Protein AF-U6GCB9-F1 (afdb_monomer_lite)

Sequence (608 aa):
MTKTSQLLRPSGSLRETAVGKNRFQTKSERQAQIPAAAAAGDAAAAVDGVAAAASGAATAASRSAAAASRVAAAGGAAAAVAGGAAAAASGSVAAAGGAAAAAGGASADASGAAVPASGAVAAASGASAAGGGAAAAASGAAAAAGGAAAAASGALAAASGAAAAASGAAAAAGGAAAAASGASADASGAAVPASGAAAAASGASAAGGGAAAAASGAAAAASGAVAAGGGAAAAASGAAAAAGGAAAARGGASAAASGAAAAGGGAAAAAGGGDSAAASGASAAASGAAAAGGGAAAAVGGAALAGGAAAAAAGEASAAAYGSAAVMLQLLVVMLQLLVVMLQLLVVLLQLGVVLLQLLVVLLQLGVVLLQLLVELLQLLVVLLQMLVVLPCLLVVLLPLRVVLLQLVVVLLQLLGALRQLGVVLLQLGVVLLQLLVVLLQLLVELLQLGVVLLQLGVVLLQLGVVLLQMLVVLLQLVVVLLQLGVVLLQLLVVLLQPLMELLQLLVVILQMLVVLLQLLVVTVQMLVVLLQLGVVLLQLGVVLLQLGVVLLQLGVVLLQLGGEMLPLRVLLLPLRVLLLPLRVVLLPLWVALLPLRVVLLLGLLLL

Foldseek 3Di:
DDDDDDDDDDDDDDDDDDDDDDDDDDDDDDDDDDDDPVVVVVVVVVVVVVVVVLVVQQVVLVVVQVVQVVVCVVDQDQEGEGEGQAHEFEHQHTEFEHQHTEFEHCETETEHAHWEFEHQHTEFEHQDTEFEHQATYFEHQATEFEHQHTYFYHQHTEFEHQATEFEHQDTEFEHQHTEFYHQETEFEHAHWEFEHQETEFEHQATEFEHQATYFEHQHTAFEHCHTEFYHQATEFEEAETEFEHQHTEYEHAAYEYAHQHEYYEHCHYEFEPHQETEYEHADTEFYHVHTYYHHPHYDYDDDDDDDDDDDDDYDYDDDYDDDDDDVVVVVVVVVVVVVVVVVVVVVVVVVVVVVVVVVVVVVVVVVVVVVVVVVVVVVVVVVVVVVVVVVVVVVVVVVVVVVVVVVVVVVVVVVVVVVVVVVVVVVVVVVVVVVVVVVVVVVVVVVVVVVVVVVVVVVVVVVVVVVVVVVVVVVVVVVVVVVVVVVVVVVVVVVVVVVVVVVVVVVVVVVVVVVVVVVVVVVVVVVVVVVVVVVVVVVVVVVVVVVVVVVVVVVVVVVVVVVVVVPVVVVVVPVVVVVCVVVVVVPPCPVVVVVCPVVCVVPVVVDD

pLDDT: mean 74.03, std 21.42, range [26.39, 97.25]

Structure (mmCIF, N/CA/C/O backbone):
data_AF-U6GCB9-F1
#
_entry.id   AF-U6GCB9-F1
#
loop_
_atom_site.group_PDB
_atom_site.id
_atom_site.type_symbol
_atom_site.label_atom_id
_atom_site.label_alt_id
_atom_site.label_comp_id
_atom_site.label_asym_id
_atom_site.label_entity_id
_atom_site.label_seq_id
_atom_site.pdbx_PDB_ins_code
_atom_site.Cartn_x
_atom_site.Cartn_y
_atom_site.Cartn_z
_atom_site.occupancy
_atom_site.B_iso_or_equiv
_atom_site.auth_seq_id
_atom_site.auth_comp_id
_atom_site.auth_asym_id
_atom_site.auth_atom_id
_atom_site.pdbx_PDB_model_num
ATOM 1 N N . MET A 1 1 ? -7.069 50.710 23.924 1.00 32.53 1 MET A N 1
ATOM 2 C CA . MET A 1 1 ? -6.980 52.049 23.284 1.00 32.53 1 MET A CA 1
ATOM 3 C C . MET A 1 1 ? -5.908 51.985 22.197 1.00 32.53 1 MET A C 1
ATOM 5 O O . MET A 1 1 ? -5.040 51.142 22.359 1.00 32.53 1 MET A O 1
ATOM 9 N N . THR A 1 2 ? -5.984 52.823 21.142 1.00 33.38 2 THR A N 1
ATOM 10 C CA . THR A 1 2 ? -5.037 52.931 19.982 1.00 33.38 2 THR A CA 1
ATOM 11 C C . THR A 1 2 ? -4.782 51.624 19.188 1.00 33.38 2 THR A C 1
ATOM 13 O O . THR A 1 2 ? -4.372 50.624 19.753 1.00 33.38 2 THR A O 1
ATOM 16 N N . LYS A 1 3 ? -5.170 51.493 17.903 1.00 37.25 3 LYS A N 1
ATOM 17 C CA . LYS A 1 3 ? -4.574 52.086 16.668 1.00 37.25 3 LYS A CA 1
ATOM 18 C C . LYS A 1 3 ? -3.087 51.701 16.501 1.00 37.25 3 LYS A C 1
ATOM 20 O O . LYS A 1 3 ? -2.331 51.956 17.425 1.00 37.25 3 LYS A O 1
ATOM 25 N N . THR A 1 4 ? -2.590 51.141 15.385 1.00 37.56 4 THR A N 1
ATOM 26 C CA . THR A 1 4 ? -3.140 50.860 14.017 1.00 37.56 4 THR A CA 1
ATOM 27 C C . THR A 1 4 ? -2.307 49.697 13.369 1.00 37.56 4 THR A C 1
ATOM 29 O O . THR A 1 4 ? -1.479 49.148 14.082 1.00 37.56 4 THR A O 1
ATOM 32 N N . SER A 1 5 ? -2.412 49.207 12.112 1.00 35.38 5 SER A N 1
ATOM 33 C CA . SER A 1 5 ? -2.959 49.742 10.844 1.00 35.38 5 SER A CA 1
ATOM 34 C C . SER A 1 5 ? -3.284 48.676 9.755 1.00 35.38 5 SER A C 1
ATOM 36 O O . SER A 1 5 ? -3.135 47.480 9.966 1.00 35.38 5 SER A O 1
ATOM 38 N N . GLN A 1 6 ? -3.719 49.199 8.598 1.00 34.44 6 GLN A N 1
ATOM 39 C CA . GLN A 1 6 ? -3.647 48.777 7.173 1.00 34.44 6 GLN A CA 1
ATOM 40 C C . GLN A 1 6 ? -2.532 47.769 6.753 1.00 34.44 6 GLN A C 1
ATOM 42 O O . GLN A 1 6 ? -1.519 47.690 7.438 1.00 34.44 6 GLN A O 1
ATOM 47 N N . LEU A 1 7 ? -2.554 47.054 5.605 1.00 32.06 7 LEU A N 1
ATOM 48 C CA . LEU A 1 7 ? -3.410 47.040 4.385 1.00 32.06 7 LEU A CA 1
ATOM 49 C C . LEU A 1 7 ? -3.893 45.584 4.111 1.00 32.06 7 LEU A C 1
ATOM 51 O O . LEU A 1 7 ? -3.160 44.646 4.400 1.00 32.06 7 LEU A O 1
ATOM 55 N N . LEU A 1 8 ? -5.125 45.267 3.686 1.00 30.05 8 LEU A N 1
ATOM 56 C CA . LEU A 1 8 ? -5.887 45.592 2.458 1.00 30.05 8 LEU A CA 1
ATOM 57 C C . LEU A 1 8 ? -5.487 44.782 1.192 1.00 30.05 8 LEU A C 1
ATOM 59 O O . LEU A 1 8 ? -4.430 44.997 0.607 1.00 30.05 8 LEU A O 1
ATOM 63 N N . ARG A 1 9 ? -6.385 43.883 0.738 1.00 39.28 9 ARG A N 1
ATOM 64 C CA . ARG A 1 9 ? -6.394 43.292 -0.626 1.00 39.28 9 ARG A CA 1
ATOM 65 C C . ARG A 1 9 ? -6.902 44.327 -1.651 1.00 39.28 9 ARG A C 1
ATOM 67 O O . ARG A 1 9 ? -7.488 45.333 -1.256 1.00 39.28 9 ARG A O 1
ATOM 74 N N . PRO A 1 10 ? -6.835 44.023 -2.958 1.00 38.66 10 PRO A N 1
ATOM 75 C CA . PRO A 1 10 ? -8.122 43.862 -3.652 1.00 38.66 10 PRO A CA 1
ATOM 76 C C . PRO A 1 10 ? -8.189 42.631 -4.572 1.00 38.66 10 PRO A C 1
ATOM 78 O O . PRO A 1 10 ? -7.179 42.026 -4.924 1.00 38.66 10 PRO A O 1
ATOM 81 N N . SER A 1 11 ? -9.407 42.275 -4.983 1.00 32.78 11 SER A N 1
ATOM 82 C CA . SER A 1 11 ? -9.682 41.243 -5.989 1.00 32.78 11 SER A CA 1
ATOM 83 C C . SER A 1 11 ? -10.395 41.847 -7.198 1.00 32.78 11 SER A C 1
ATOM 85 O O . SER A 1 11 ? -11.329 42.622 -7.023 1.00 32.78 11 SER A O 1
ATOM 87 N N . GLY A 1 12 ? -10.022 41.392 -8.397 1.00 33.06 12 GLY A N 1
ATOM 88 C CA . GLY A 1 12 ? -10.872 41.424 -9.590 1.00 33.06 12 GLY A CA 1
ATOM 89 C C . GLY A 1 12 ? -10.765 42.644 -10.513 1.00 33.06 12 GLY A C 1
ATOM 90 O O . GLY A 1 12 ? -10.937 43.787 -10.108 1.00 33.06 12 GLY A O 1
ATOM 91 N N . SER A 1 13 ? -10.614 42.370 -11.809 1.00 27.25 13 SER A N 1
ATOM 92 C CA . SER A 1 13 ? -11.590 42.806 -12.820 1.00 27.25 13 SER A CA 1
ATOM 93 C C . SER A 1 13 ? -11.426 41.985 -14.107 1.00 27.25 13 SER A C 1
ATOM 95 O O . SER A 1 13 ? -10.361 41.433 -14.374 1.00 27.25 13 SER A O 1
ATOM 97 N N . LEU A 1 14 ? -12.507 41.869 -14.878 1.00 34.66 14 LEU A N 1
ATOM 98 C CA . LEU A 1 14 ? -12.512 41.281 -16.221 1.00 34.66 14 LEU A CA 1
ATOM 99 C C . LEU A 1 14 ? -12.010 42.309 -17.243 1.00 34.66 14 LEU A C 1
ATOM 101 O O . LEU A 1 14 ? -12.365 43.484 -17.139 1.00 34.66 14 LEU A O 1
ATOM 105 N N . ARG A 1 15 ? -11.303 41.858 -18.285 1.00 30.30 15 ARG A N 1
ATOM 106 C CA . ARG A 1 15 ? -11.252 42.553 -19.583 1.00 30.30 15 ARG A CA 1
ATOM 107 C C . ARG A 1 15 ? -10.833 41.615 -20.710 1.00 30.30 15 ARG A C 1
ATOM 109 O O . ARG A 1 15 ? -9.712 41.122 -20.735 1.00 30.30 15 ARG A O 1
ATOM 116 N N . GLU A 1 16 ? -11.736 41.418 -21.663 1.00 34.38 16 GLU A N 1
ATOM 117 C CA . GLU A 1 16 ? -11.385 40.951 -23.001 1.00 34.38 16 GLU A CA 1
ATOM 118 C C . GLU A 1 16 ? -10.704 42.083 -23.780 1.00 34.38 16 GLU A C 1
ATOM 120 O O . GLU A 1 16 ? -11.137 43.235 -23.712 1.00 34.38 16 GLU A O 1
ATOM 125 N N . THR A 1 17 ? -9.717 41.744 -24.608 1.00 32.53 17 THR A N 1
ATOM 126 C CA . THR A 1 17 ? -9.355 42.545 -25.787 1.00 32.53 17 THR A CA 1
ATOM 127 C C . THR A 1 17 ? -9.000 41.613 -26.938 1.00 32.53 17 THR A C 1
ATOM 129 O O . THR A 1 17 ? -7.893 41.080 -26.999 1.00 32.53 17 THR A O 1
ATOM 132 N N . ALA A 1 18 ? -9.934 41.426 -27.866 1.00 31.86 18 ALA A N 1
ATOM 133 C CA . ALA A 1 18 ? -9.636 40.845 -29.168 1.00 31.86 18 ALA A CA 1
ATOM 134 C C . ALA A 1 18 ? -9.118 41.928 -30.129 1.00 31.86 18 ALA A C 1
ATOM 136 O O . ALA A 1 18 ? -9.611 43.051 -30.087 1.00 31.86 18 ALA A O 1
ATOM 137 N N . VAL A 1 19 ? -8.179 41.568 -31.014 1.00 31.09 19 VAL A N 1
ATOM 138 C CA . VAL A 1 19 ? -8.029 42.007 -32.424 1.00 31.09 19 VAL A CA 1
ATOM 139 C C . VAL A 1 19 ? -6.679 41.493 -32.948 1.00 31.09 19 VAL A C 1
ATOM 141 O O . VAL A 1 19 ? -5.654 41.651 -32.298 1.00 31.09 19 VAL A O 1
ATOM 144 N N . GLY A 1 20 ? -6.677 40.867 -34.131 1.00 28.89 20 GLY A N 1
ATOM 145 C CA . GLY A 1 20 ? -5.471 40.261 -34.716 1.00 28.89 20 GLY A CA 1
ATOM 146 C C . GLY A 1 20 ? -5.746 39.444 -35.983 1.00 28.89 20 GLY A C 1
ATOM 147 O O . GLY A 1 20 ? -5.384 38.276 -36.059 1.00 28.89 20 GLY A O 1
ATOM 148 N N . LYS A 1 21 ? -6.454 40.019 -36.967 1.00 36.41 21 LYS A N 1
ATOM 149 C CA . LYS A 1 21 ? -6.815 39.339 -38.228 1.00 36.41 21 LYS A CA 1
ATOM 150 C C . LYS A 1 21 ? -5.874 39.720 -39.377 1.00 36.41 21 LYS A C 1
ATOM 152 O O . LYS A 1 21 ? -5.896 40.870 -39.792 1.00 36.41 21 LYS A O 1
ATOM 157 N N . ASN A 1 22 ? -5.182 38.733 -39.952 1.00 28.50 22 ASN A N 1
ATOM 158 C CA . ASN A 1 22 ? -4.801 38.617 -41.376 1.00 28.50 22 ASN A CA 1
ATOM 159 C C . ASN A 1 22 ? -4.294 37.172 -41.601 1.00 28.50 22 ASN A C 1
ATOM 161 O O . ASN A 1 22 ? -3.419 36.755 -40.857 1.00 28.50 22 ASN A O 1
ATOM 165 N N . ARG A 1 23 ? -4.804 36.277 -42.467 1.00 34.56 23 ARG A N 1
ATOM 166 C CA . ARG A 1 23 ? -5.596 36.279 -43.728 1.00 34.56 23 ARG A CA 1
ATOM 167 C C . ARG A 1 23 ? -4.753 35.951 -44.978 1.00 34.56 23 ARG A C 1
ATOM 169 O O . ARG A 1 23 ? -4.393 36.854 -45.717 1.00 34.56 23 ARG A O 1
ATOM 176 N N . PHE A 1 24 ? -4.637 34.652 -45.265 1.00 30.06 24 PHE A N 1
ATOM 177 C CA . PHE A 1 24 ? -4.663 33.985 -46.587 1.00 30.06 24 PHE A CA 1
ATOM 178 C C . PHE A 1 24 ? -5.158 32.545 -46.281 1.00 30.06 24 PHE A C 1
ATOM 180 O O . PHE A 1 24 ? -4.647 31.958 -45.334 1.00 30.06 24 PHE A O 1
ATOM 187 N N . GLN A 1 25 ? -6.246 31.948 -46.796 1.00 31.12 25 GLN A N 1
ATOM 188 C CA . GLN A 1 25 ? -6.849 31.843 -48.144 1.00 31.12 25 GLN A CA 1
ATOM 189 C C . GLN A 1 25 ? -5.938 31.163 -49.185 1.00 31.12 25 GLN A C 1
ATOM 191 O O . GLN A 1 25 ? -4.820 31.622 -49.362 1.00 31.12 25 GLN A O 1
ATOM 196 N N . THR A 1 26 ? -6.339 30.130 -49.951 1.00 34.88 26 THR A N 1
ATOM 197 C CA . THR A 1 26 ? -7.539 29.230 -49.973 1.00 34.88 26 THR A CA 1
ATOM 198 C C . THR A 1 26 ? -7.282 28.065 -50.965 1.00 34.88 26 THR A C 1
ATOM 200 O O . THR A 1 26 ? -6.358 28.193 -51.764 1.00 34.88 26 THR A O 1
ATOM 203 N N . LYS A 1 27 ? -8.193 27.062 -51.016 1.00 31.20 27 LYS A N 1
ATOM 204 C CA . LYS A 1 27 ? -8.393 25.968 -52.019 1.00 31.20 27 LYS A CA 1
ATOM 205 C C . LYS A 1 27 ? -7.893 24.578 -51.586 1.00 31.20 27 LYS A C 1
ATOM 207 O O . LYS A 1 27 ? -6.827 24.483 -50.997 1.00 31.20 27 LYS A O 1
ATOM 212 N N . SER A 1 28 ? -8.584 23.476 -51.908 1.00 29.92 28 SER A N 1
ATOM 213 C CA . SER A 1 28 ? -9.981 23.291 -52.379 1.00 29.92 28 SER A CA 1
ATOM 214 C C . SER A 1 28 ? -10.428 21.849 -52.073 1.00 29.92 28 SER A C 1
ATOM 216 O O . SER A 1 28 ? -9.616 20.995 -51.723 1.00 29.92 28 SER A O 1
ATOM 218 N N . GLU A 1 29 ? -11.729 21.607 -52.147 1.00 34.47 29 GLU A N 1
ATOM 219 C CA . GLU A 1 29 ? -12.439 20.409 -51.728 1.00 34.47 29 GLU A CA 1
ATOM 220 C C . GLU A 1 29 ? -12.083 19.140 -52.521 1.00 34.47 29 GLU A C 1
ATOM 222 O O . GLU A 1 29 ? -11.979 19.142 -53.748 1.00 34.47 29 GLU A O 1
ATOM 227 N N . ARG A 1 30 ? -12.108 18.000 -51.820 1.00 29.75 30 ARG A N 1
ATOM 228 C CA . ARG A 1 30 ? -12.823 16.814 -52.309 1.00 29.75 30 ARG A CA 1
ATOM 229 C C . ARG A 1 30 ? -13.691 16.248 -51.192 1.00 29.75 30 ARG A C 1
ATOM 231 O O . ARG A 1 30 ? -13.224 16.071 -50.072 1.00 29.75 30 ARG A O 1
ATOM 238 N N . GLN A 1 31 ? -14.949 15.964 -51.512 1.00 34.72 31 GLN A N 1
ATOM 239 C CA . GLN A 1 31 ? -15.901 15.308 -50.619 1.00 34.72 31 GLN A CA 1
ATOM 240 C C . GLN A 1 31 ? -15.920 13.795 -50.883 1.00 34.72 31 GLN A C 1
ATOM 242 O O . GLN A 1 31 ? -16.030 13.383 -52.034 1.00 34.72 31 GLN A O 1
ATOM 247 N N . ALA A 1 32 ? -15.881 12.999 -49.814 1.00 30.52 32 ALA A N 1
ATOM 248 C CA . ALA A 1 32 ? -16.460 11.653 -49.687 1.00 30.52 32 ALA A CA 1
ATOM 249 C C . ALA A 1 32 ? -16.424 11.316 -48.180 1.00 30.52 32 ALA A C 1
ATOM 251 O O . ALA A 1 32 ? -15.353 11.299 -47.588 1.00 30.52 32 ALA A O 1
ATOM 252 N N . GLN A 1 33 ? -17.538 11.300 -47.444 1.00 35.12 33 GLN A N 1
ATOM 253 C CA . GLN A 1 33 ? -18.494 10.184 -47.366 1.00 35.12 33 GLN A CA 1
ATOM 254 C C . GLN A 1 33 ? -17.832 8.819 -47.111 1.00 35.12 33 GLN A C 1
ATOM 256 O O . GLN A 1 33 ? -17.479 8.134 -48.061 1.00 35.12 33 GLN A O 1
ATOM 261 N N . ILE A 1 34 ? -17.727 8.437 -45.829 1.00 31.94 34 ILE A N 1
ATOM 262 C CA . ILE A 1 34 ? -17.693 7.070 -45.251 1.00 31.94 34 ILE A CA 1
ATOM 263 C C . ILE A 1 34 ? -17.748 7.234 -43.701 1.00 31.94 34 ILE A C 1
ATOM 265 O O . ILE A 1 34 ? -17.489 8.340 -43.221 1.00 31.94 34 ILE A O 1
ATOM 269 N N . PRO A 1 35 ? -18.280 6.271 -42.914 1.00 34.81 35 PRO A N 1
ATOM 270 C CA . PRO A 1 35 ? -19.255 6.627 -41.870 1.00 34.81 35 PRO A CA 1
ATOM 271 C C . PRO A 1 35 ? -18.715 6.737 -40.431 1.00 34.81 35 PRO A C 1
ATOM 273 O O . PRO A 1 35 ? -17.581 6.381 -40.120 1.00 34.81 35 PRO A O 1
ATOM 276 N N . ALA A 1 36 ? -19.604 7.163 -39.524 1.00 33.22 36 ALA A N 1
ATOM 277 C CA . ALA A 1 36 ? -19.377 7.444 -38.099 1.00 33.22 36 ALA A CA 1
ATOM 278 C C . ALA A 1 36 ? -18.982 6.240 -37.201 1.00 33.22 36 ALA A C 1
ATOM 280 O O . ALA A 1 36 ? -19.126 6.312 -35.985 1.00 33.22 36 ALA A O 1
ATOM 281 N N . ALA A 1 37 ? -18.476 5.145 -37.774 1.00 36.06 37 ALA A N 1
ATOM 282 C CA . ALA A 1 37 ? -17.945 4.001 -37.030 1.00 36.06 37 ALA A CA 1
ATOM 283 C C . ALA A 1 37 ? -16.460 4.173 -36.642 1.00 36.06 37 ALA A C 1
ATOM 285 O O . ALA A 1 37 ? -16.036 3.652 -35.614 1.00 36.06 37 ALA A O 1
ATOM 286 N N . ALA A 1 38 ? -15.676 4.929 -37.424 1.00 32.94 38 ALA A N 1
ATOM 287 C CA . ALA A 1 38 ? -14.238 5.111 -37.178 1.00 32.94 38 ALA A CA 1
ATOM 288 C C . ALA A 1 38 ? -13.936 5.898 -35.889 1.00 32.94 38 ALA A C 1
ATOM 290 O O . ALA A 1 38 ? -13.068 5.505 -35.114 1.00 32.94 38 ALA A O 1
ATOM 291 N N . ALA A 1 39 ? -14.717 6.946 -35.599 1.00 33.22 39 ALA A N 1
ATOM 292 C CA . ALA A 1 39 ? -14.466 7.858 -34.479 1.00 33.22 39 ALA A CA 1
ATOM 293 C C . ALA A 1 39 ? -14.488 7.186 -33.089 1.00 33.22 39 ALA A C 1
ATOM 295 O O . ALA A 1 39 ? -13.870 7.698 -32.159 1.00 33.22 39 ALA A O 1
ATOM 296 N N . ALA A 1 40 ? -15.164 6.041 -32.937 1.00 38.12 40 ALA A N 1
ATOM 297 C CA . ALA A 1 40 ? -15.114 5.245 -31.708 1.00 38.12 40 ALA A CA 1
ATOM 298 C C . ALA A 1 40 ? -13.813 4.427 -31.591 1.00 38.12 40 ALA A C 1
ATOM 300 O O . ALA A 1 40 ? -13.287 4.269 -30.491 1.00 38.12 40 ALA A O 1
ATOM 301 N N . GLY A 1 41 ? -13.277 3.943 -32.717 1.00 34.03 41 GLY A N 1
ATOM 302 C CA . GLY A 1 41 ? -12.005 3.222 -32.779 1.00 34.03 41 GLY A CA 1
ATOM 303 C C . GLY A 1 41 ? -10.805 4.140 -32.559 1.00 34.03 41 GLY A C 1
ATOM 304 O O . GLY A 1 41 ? -9.948 3.822 -31.741 1.00 34.03 41 GLY A O 1
ATOM 305 N N . ASP A 1 42 ? -10.784 5.311 -33.202 1.00 32.69 42 ASP A N 1
ATOM 306 C CA . ASP A 1 42 ? -9.728 6.313 -32.998 1.00 32.69 42 ASP A CA 1
ATOM 307 C C . ASP A 1 42 ? -9.744 6.873 -31.566 1.00 32.69 42 ASP A C 1
ATOM 309 O O . ASP A 1 42 ? -8.689 7.087 -30.969 1.00 32.69 42 ASP A O 1
ATOM 313 N N . ALA A 1 43 ? -10.933 7.050 -30.973 1.00 35.03 43 ALA A N 1
ATOM 314 C CA . ALA A 1 43 ? -11.060 7.398 -29.561 1.00 35.03 43 ALA A CA 1
ATOM 315 C C . ALA A 1 43 ? -10.489 6.297 -28.655 1.00 35.03 43 ALA A C 1
ATOM 317 O O . ALA A 1 43 ? -9.664 6.603 -27.799 1.00 35.03 43 ALA A O 1
ATOM 318 N N . ALA A 1 44 ? -10.871 5.029 -28.860 1.00 36.78 44 ALA A N 1
ATOM 319 C CA . ALA A 1 44 ? -10.353 3.897 -28.086 1.00 36.78 44 ALA A CA 1
ATOM 320 C C . ALA A 1 44 ? -8.824 3.771 -28.204 1.00 36.78 44 ALA A C 1
ATOM 322 O O . ALA A 1 44 ? -8.137 3.744 -27.187 1.00 36.78 44 ALA A O 1
ATOM 323 N N . ALA A 1 45 ? -8.285 3.821 -29.426 1.00 35.84 45 ALA A N 1
ATOM 324 C CA . ALA A 1 45 ? -6.847 3.799 -29.687 1.00 35.84 45 ALA A CA 1
ATOM 325 C C . ALA A 1 45 ? -6.108 5.005 -29.076 1.00 35.84 45 ALA A C 1
ATOM 327 O O . ALA A 1 45 ? -4.946 4.879 -28.689 1.00 35.84 45 ALA A O 1
ATOM 328 N N . ALA A 1 46 ? -6.766 6.160 -28.930 1.00 33.41 46 ALA A N 1
ATOM 329 C CA . ALA A 1 46 ? -6.222 7.293 -28.189 1.00 33.41 46 ALA A CA 1
ATOM 330 C C . ALA A 1 46 ? -6.232 7.060 -26.665 1.00 33.41 46 ALA A C 1
ATOM 332 O O . ALA A 1 46 ? -5.254 7.425 -26.012 1.00 33.41 46 ALA A O 1
ATOM 333 N N . VAL A 1 47 ? -7.264 6.427 -26.083 1.00 37.84 47 VAL A N 1
ATOM 334 C CA . VAL A 1 47 ? -7.244 6.073 -24.647 1.00 37.84 47 VAL A CA 1
ATOM 335 C C . VAL A 1 47 ? -6.197 4.994 -24.366 1.00 37.84 47 VAL A C 1
ATOM 337 O O . VAL A 1 4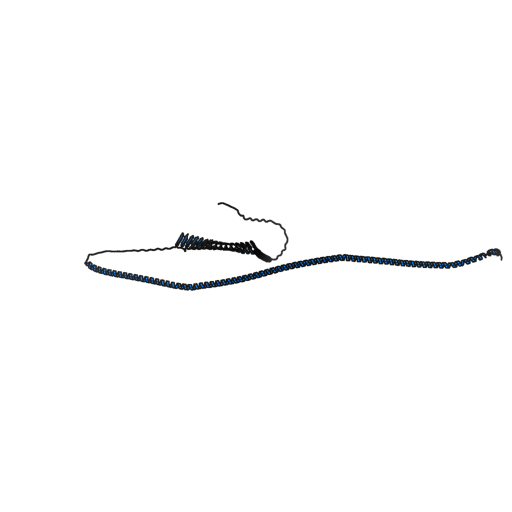7 ? -5.421 5.148 -23.427 1.00 37.84 47 VAL A O 1
ATOM 340 N N . ASP A 1 48 ? -6.105 3.962 -25.207 1.00 39.97 48 ASP A N 1
ATOM 341 C CA . ASP A 1 48 ? -5.079 2.917 -25.111 1.00 39.97 48 ASP A CA 1
ATOM 342 C C . ASP A 1 48 ? -3.675 3.480 -25.360 1.00 39.97 48 ASP A C 1
ATOM 344 O O . ASP A 1 48 ? -2.736 3.122 -24.657 1.00 39.97 48 ASP A O 1
ATOM 348 N N . GLY A 1 49 ? -3.516 4.423 -26.292 1.00 33.28 49 GLY A N 1
ATOM 349 C CA . GLY A 1 49 ? -2.262 5.144 -26.517 1.00 33.28 49 GLY A CA 1
ATOM 350 C C . GLY A 1 49 ? -1.846 5.997 -25.314 1.00 33.28 49 GLY A C 1
ATOM 351 O O . GLY A 1 49 ? -0.674 6.001 -24.936 1.00 33.28 49 GLY A O 1
ATOM 352 N N . VAL A 1 50 ? -2.799 6.666 -24.656 1.00 37.50 50 VAL A N 1
ATOM 353 C CA . VAL A 1 50 ? -2.566 7.412 -23.408 1.00 37.50 50 VAL A CA 1
ATOM 354 C C . VAL A 1 50 ? -2.291 6.469 -22.231 1.00 37.50 50 VAL A C 1
ATOM 356 O O . VAL A 1 50 ? -1.414 6.764 -21.423 1.00 37.50 50 VAL A O 1
ATOM 359 N N . ALA A 1 51 ? -2.952 5.313 -22.146 1.00 35.50 51 ALA A N 1
ATOM 360 C CA . ALA A 1 51 ? -2.695 4.292 -21.129 1.00 35.50 51 ALA A CA 1
ATOM 361 C C . ALA A 1 51 ? -1.323 3.620 -21.325 1.00 35.50 51 ALA A C 1
ATOM 363 O O . ALA A 1 51 ? -0.566 3.449 -20.365 1.00 35.50 51 ALA A O 1
ATOM 364 N N . ALA A 1 52 ? -0.945 3.322 -22.569 1.00 37.12 52 ALA A N 1
ATOM 365 C CA . ALA A 1 52 ? 0.377 2.832 -22.939 1.00 37.12 52 ALA A CA 1
ATOM 366 C C . ALA A 1 52 ? 1.455 3.879 -22.621 1.00 37.12 52 ALA A C 1
ATOM 368 O O . ALA A 1 52 ? 2.448 3.549 -21.976 1.00 37.12 52 ALA A O 1
ATOM 369 N N . ALA A 1 53 ? 1.233 5.155 -22.952 1.00 35.53 53 ALA A N 1
ATOM 370 C CA . ALA A 1 53 ? 2.125 6.249 -22.570 1.00 35.53 53 ALA A CA 1
ATOM 371 C C . ALA A 1 53 ? 2.224 6.421 -21.042 1.00 35.53 53 ALA A C 1
ATOM 373 O O . ALA A 1 53 ? 3.323 6.602 -20.522 1.00 35.53 53 ALA A O 1
ATOM 374 N N . ALA A 1 54 ? 1.117 6.294 -20.304 1.00 34.56 54 ALA A N 1
ATOM 375 C CA . ALA A 1 54 ? 1.095 6.371 -18.843 1.00 34.56 54 ALA A CA 1
ATOM 376 C C . ALA A 1 54 ? 1.825 5.187 -18.184 1.00 34.56 54 ALA A C 1
ATOM 378 O O . ALA A 1 54 ? 2.606 5.391 -17.257 1.00 34.56 54 ALA A O 1
ATOM 379 N N . SER A 1 55 ? 1.652 3.960 -18.685 1.00 40.47 55 SER A N 1
ATOM 380 C CA . SER A 1 55 ? 2.402 2.780 -18.223 1.00 40.47 55 SER A CA 1
ATOM 381 C C . SER A 1 55 ? 3.880 2.812 -18.643 1.00 40.47 55 SER A C 1
ATOM 383 O O . SER A 1 55 ? 4.754 2.394 -17.882 1.00 40.47 55 SER A O 1
ATOM 385 N N . GLY A 1 56 ? 4.196 3.388 -19.806 1.00 37.94 56 GLY A N 1
ATOM 386 C CA . GLY A 1 56 ? 5.559 3.671 -20.251 1.00 37.94 56 GLY A CA 1
ATOM 387 C C . GLY A 1 56 ? 6.237 4.694 -19.342 1.00 37.94 56 GLY A C 1
ATOM 388 O O . GLY A 1 56 ? 7.353 4.468 -18.882 1.00 37.94 56 GLY A O 1
ATOM 389 N N . ALA A 1 57 ? 5.531 5.769 -18.985 1.00 39.16 57 ALA A N 1
ATOM 390 C CA . ALA A 1 57 ? 5.987 6.764 -18.021 1.00 39.16 57 ALA A CA 1
ATOM 391 C C . ALA A 1 57 ? 6.118 6.180 -16.604 1.00 39.16 57 ALA A C 1
ATOM 393 O O . ALA A 1 57 ? 7.106 6.452 -15.928 1.00 39.16 57 ALA A O 1
ATOM 394 N N . ALA A 1 58 ? 5.191 5.324 -16.162 1.00 37.09 58 ALA A N 1
ATOM 395 C CA . ALA A 1 58 ? 5.265 4.655 -14.863 1.00 37.09 58 ALA A CA 1
ATOM 396 C C . ALA A 1 58 ? 6.428 3.651 -14.784 1.00 37.09 58 ALA A C 1
ATOM 398 O O . ALA A 1 58 ? 7.127 3.604 -13.774 1.00 37.09 58 ALA A O 1
ATOM 399 N N . THR A 1 59 ? 6.695 2.894 -15.854 1.00 43.97 59 THR A N 1
ATOM 400 C CA . THR A 1 59 ? 7.847 1.976 -15.929 1.00 43.97 59 THR A CA 1
ATOM 401 C C . THR A 1 59 ? 9.169 2.684 -16.224 1.00 43.97 59 THR A C 1
ATOM 403 O O . THR A 1 59 ? 10.231 2.133 -15.938 1.00 43.97 59 THR A O 1
ATOM 406 N N . ALA A 1 60 ? 9.153 3.900 -16.775 1.00 38.75 60 ALA A N 1
ATOM 407 C CA . ALA A 1 60 ? 10.318 4.782 -16.804 1.00 38.75 60 ALA A CA 1
ATOM 408 C C . ALA A 1 60 ? 10.591 5.364 -15.407 1.00 38.75 60 ALA A C 1
ATOM 410 O O . ALA A 1 60 ? 11.727 5.307 -14.948 1.00 38.75 60 ALA A O 1
ATOM 411 N N . ALA A 1 61 ? 9.552 5.827 -14.702 1.00 41.38 61 ALA A N 1
ATOM 412 C CA . ALA A 1 61 ? 9.636 6.357 -13.342 1.00 41.38 61 ALA A CA 1
ATOM 413 C C . ALA A 1 61 ? 10.083 5.302 -12.318 1.00 41.38 61 ALA A C 1
ATOM 415 O O . ALA A 1 61 ? 10.919 5.590 -11.471 1.00 41.38 61 ALA A O 1
ATOM 416 N N . SER A 1 62 ? 9.602 4.058 -12.410 1.00 43.75 62 SER A N 1
ATOM 417 C CA . SER A 1 62 ? 10.071 2.986 -11.523 1.00 43.75 62 SER A CA 1
ATOM 418 C C . SER A 1 62 ? 11.531 2.607 -11.798 1.00 43.75 62 SER A C 1
ATOM 420 O O . SER A 1 62 ? 12.277 2.328 -10.860 1.00 43.75 62 SER A O 1
ATOM 422 N N . ARG A 1 63 ? 11.982 2.668 -13.061 1.00 45.31 63 ARG A N 1
ATOM 423 C CA . ARG A 1 63 ? 13.396 2.473 -13.426 1.00 45.31 63 ARG A CA 1
ATOM 424 C C . ARG A 1 63 ? 14.281 3.649 -13.010 1.00 45.31 63 ARG A C 1
ATOM 426 O O . ARG A 1 63 ? 15.390 3.400 -12.547 1.00 45.31 63 ARG A O 1
ATOM 433 N N . SER A 1 64 ? 13.818 4.897 -13.102 1.00 43.88 64 SER A N 1
ATOM 434 C CA . SER A 1 64 ? 14.571 6.053 -12.598 1.00 43.88 64 SER A CA 1
ATOM 435 C C . SER A 1 64 ? 14.605 6.088 -11.069 1.00 43.88 64 SER A C 1
ATOM 437 O O . SER A 1 64 ? 15.662 6.365 -10.515 1.00 43.88 64 SER A O 1
ATOM 439 N N . ALA A 1 65 ? 13.528 5.704 -10.377 1.00 43.16 65 ALA A N 1
ATOM 440 C CA . ALA A 1 65 ? 13.516 5.521 -8.925 1.00 43.16 65 ALA A CA 1
ATOM 441 C C . ALA A 1 65 ? 14.454 4.381 -8.482 1.00 43.16 65 ALA A C 1
ATOM 443 O O . ALA A 1 65 ? 15.207 4.550 -7.528 1.00 43.16 65 ALA A O 1
ATOM 444 N N . ALA A 1 66 ? 14.481 3.252 -9.202 1.00 46.38 66 ALA A N 1
ATOM 445 C CA . ALA A 1 66 ? 15.415 2.152 -8.941 1.00 46.38 66 ALA A CA 1
ATOM 446 C C . ALA A 1 66 ? 16.881 2.503 -9.267 1.00 46.38 66 ALA A C 1
ATOM 448 O O . ALA A 1 66 ? 17.796 1.971 -8.640 1.00 46.38 66 ALA A O 1
ATOM 449 N N . ALA A 1 67 ? 17.127 3.396 -10.230 1.00 41.91 67 ALA A N 1
ATOM 450 C CA . ALA A 1 67 ? 18.456 3.941 -10.496 1.00 41.91 67 ALA A CA 1
ATOM 451 C C . ALA A 1 67 ? 18.874 4.956 -9.417 1.00 41.91 67 ALA A C 1
ATOM 453 O O . ALA A 1 67 ? 19.985 4.872 -8.900 1.00 41.91 67 ALA A O 1
ATOM 454 N N . ALA A 1 68 ? 17.975 5.862 -9.024 1.00 41.12 68 ALA A N 1
ATOM 455 C CA . ALA A 1 68 ? 18.210 6.858 -7.982 1.00 41.12 68 ALA A CA 1
ATOM 456 C C . ALA A 1 68 ? 18.463 6.209 -6.614 1.00 41.12 68 ALA A C 1
ATOM 458 O O . ALA A 1 68 ? 19.412 6.591 -5.935 1.00 41.12 68 ALA A O 1
ATOM 459 N N . SER A 1 69 ? 17.697 5.179 -6.236 1.00 44.59 69 SER A N 1
ATOM 460 C CA . SER A 1 69 ? 17.935 4.431 -4.996 1.00 44.59 69 SER A CA 1
ATOM 461 C C . SER A 1 69 ? 19.242 3.635 -5.037 1.00 44.59 69 SER A C 1
ATOM 463 O O . SER A 1 69 ? 19.954 3.594 -4.039 1.00 44.59 69 SER A O 1
ATOM 465 N N . ARG A 1 70 ? 19.636 3.083 -6.195 1.00 43.00 70 ARG A N 1
ATOM 466 C CA . ARG A 1 70 ? 20.962 2.462 -6.377 1.00 43.00 70 ARG A CA 1
ATOM 467 C C . ARG A 1 70 ? 22.112 3.465 -6.264 1.00 43.00 70 ARG A C 1
ATOM 469 O O . ARG A 1 70 ? 23.136 3.117 -5.690 1.00 43.00 70 ARG A O 1
ATOM 476 N N . VAL A 1 71 ? 21.952 4.696 -6.754 1.00 42.97 71 VAL A N 1
ATOM 477 C CA . VAL A 1 71 ? 22.954 5.767 -6.590 1.00 42.97 71 VAL A CA 1
ATOM 478 C C . VAL A 1 71 ? 23.013 6.248 -5.134 1.00 42.97 71 VAL A C 1
ATOM 480 O O . VAL A 1 71 ? 24.102 6.344 -4.575 1.00 42.97 71 VAL A O 1
ATOM 483 N N . ALA A 1 72 ? 21.864 6.468 -4.487 1.00 40.38 72 ALA A N 1
ATOM 484 C CA . ALA A 1 72 ? 21.779 6.902 -3.089 1.00 40.38 72 ALA A CA 1
ATOM 485 C C . ALA A 1 72 ? 22.221 5.826 -2.074 1.00 40.38 72 ALA A C 1
ATOM 487 O O . ALA A 1 72 ? 22.673 6.158 -0.984 1.00 40.38 72 ALA A O 1
ATOM 488 N N . ALA A 1 73 ? 22.134 4.540 -2.429 1.00 39.88 73 ALA A N 1
ATOM 489 C CA . ALA A 1 73 ? 22.694 3.443 -1.637 1.00 39.88 73 ALA A CA 1
ATOM 490 C C . ALA A 1 73 ? 24.202 3.224 -1.880 1.00 39.88 73 ALA A C 1
ATOM 492 O O . ALA A 1 73 ? 24.875 2.650 -1.027 1.00 39.88 73 ALA A O 1
ATOM 493 N N . ALA A 1 74 ? 24.740 3.659 -3.027 1.00 38.44 74 ALA A N 1
ATOM 494 C CA . ALA A 1 74 ? 26.150 3.483 -3.391 1.00 38.44 74 ALA A CA 1
ATOM 495 C C . ALA A 1 74 ? 27.071 4.613 -2.893 1.00 38.44 74 ALA A C 1
ATOM 497 O O . ALA A 1 74 ? 28.282 4.420 -2.804 1.00 38.44 74 ALA A O 1
ATOM 498 N N . GLY A 1 75 ? 26.519 5.779 -2.555 1.00 37.25 75 GLY A N 1
ATOM 499 C CA . GLY A 1 75 ? 27.245 6.870 -1.911 1.00 37.25 75 GLY A CA 1
ATOM 500 C C . GLY A 1 75 ? 26.380 7.524 -0.843 1.00 37.25 75 GLY A C 1
ATOM 501 O O . GLY A 1 75 ? 25.218 7.818 -1.102 1.00 37.25 75 GLY A O 1
ATOM 502 N N . GLY A 1 76 ? 26.950 7.766 0.344 1.00 43.97 76 GLY A N 1
ATOM 503 C CA . GLY A 1 76 ? 26.268 8.375 1.493 1.00 43.97 76 GLY A CA 1
ATOM 504 C C . GLY A 1 76 ? 25.916 9.847 1.273 1.00 43.97 76 GLY A C 1
ATOM 505 O O . GLY A 1 76 ? 26.504 10.733 1.890 1.00 43.97 76 GLY A O 1
ATOM 506 N N . ALA A 1 77 ? 24.981 10.111 0.363 1.00 46.69 77 ALA A N 1
ATOM 507 C CA . ALA A 1 77 ? 24.500 11.441 0.044 1.00 46.69 77 ALA A CA 1
ATOM 508 C C . ALA A 1 77 ? 23.717 12.017 1.230 1.00 46.69 77 ALA A C 1
ATOM 510 O O . ALA A 1 77 ? 22.771 11.403 1.727 1.00 46.69 77 ALA A O 1
ATOM 511 N N . ALA A 1 78 ? 24.090 13.229 1.654 1.00 61.09 78 ALA A N 1
ATOM 512 C CA . ALA A 1 78 ? 23.440 13.905 2.775 1.00 61.09 78 ALA A CA 1
ATOM 513 C C . ALA A 1 78 ? 21.931 14.125 2.539 1.00 61.09 78 ALA A C 1
ATOM 515 O O . ALA A 1 78 ? 21.156 14.130 3.498 1.00 61.09 78 ALA A O 1
ATOM 516 N N . ALA A 1 79 ? 21.522 14.259 1.271 1.00 69.19 79 ALA A N 1
ATOM 517 C CA . ALA A 1 79 ? 20.134 14.322 0.836 1.00 69.19 79 ALA A CA 1
ATOM 518 C C . ALA A 1 79 ? 19.891 13.488 -0.435 1.00 69.19 79 ALA A C 1
ATOM 520 O O . ALA A 1 79 ? 20.716 13.493 -1.350 1.00 69.19 79 ALA A O 1
ATOM 521 N N . ALA A 1 80 ? 18.735 12.825 -0.507 1.00 77.25 80 ALA A N 1
ATOM 522 C CA . ALA A 1 80 ? 18.241 12.089 -1.669 1.00 77.25 80 ALA A CA 1
ATOM 523 C C . ALA A 1 80 ? 16.816 12.548 -2.025 1.00 77.25 80 ALA A C 1
ATOM 525 O O . ALA A 1 80 ? 15.965 12.664 -1.143 1.00 77.25 80 ALA A O 1
ATOM 526 N N . VAL A 1 81 ? 16.543 12.790 -3.312 1.00 79.25 81 VAL A N 1
ATOM 527 C CA . VAL A 1 81 ? 15.239 13.274 -3.804 1.00 79.25 81 VAL A CA 1
ATOM 528 C C . VAL A 1 81 ? 14.754 12.391 -4.955 1.00 79.25 81 VAL A C 1
ATOM 530 O O . VAL A 1 81 ? 15.511 12.137 -5.891 1.00 79.25 81 VAL A O 1
ATOM 533 N N . ALA A 1 82 ? 13.499 11.940 -4.906 1.00 79.00 82 ALA A N 1
ATOM 534 C CA . ALA A 1 82 ? 12.879 11.104 -5.936 1.00 79.00 82 ALA A CA 1
ATOM 535 C C . ALA A 1 82 ? 11.498 11.636 -6.356 1.00 79.00 82 ALA A C 1
ATOM 537 O O . ALA A 1 82 ? 10.706 12.067 -5.518 1.00 79.00 82 ALA A O 1
ATOM 538 N N . GLY A 1 83 ? 11.188 11.557 -7.654 1.00 77.19 83 GLY A N 1
ATOM 539 C CA . GLY A 1 83 ? 9.919 12.022 -8.219 1.00 77.19 83 GLY A CA 1
ATOM 540 C C . GLY A 1 83 ? 9.406 11.134 -9.355 1.00 77.19 83 GLY A C 1
ATOM 541 O O . GLY A 1 83 ? 10.203 10.655 -10.162 1.00 77.19 83 GLY A O 1
ATOM 542 N N . GLY A 1 84 ? 8.090 10.917 -9.439 1.00 74.88 84 GLY A N 1
ATOM 543 C CA . GLY A 1 84 ? 7.469 10.153 -10.531 1.00 74.88 84 GLY A CA 1
ATOM 544 C C . GLY A 1 84 ? 6.092 9.578 -10.187 1.00 74.88 84 GLY A C 1
ATOM 545 O O . GLY A 1 84 ? 5.487 9.948 -9.190 1.00 74.88 84 GLY A O 1
ATOM 546 N N . ALA A 1 85 ? 5.580 8.641 -10.993 1.00 71.44 85 ALA A N 1
ATOM 547 C CA . ALA A 1 85 ? 4.339 7.926 -10.656 1.00 71.44 85 ALA A CA 1
ATOM 548 C C . ALA A 1 85 ? 4.512 7.046 -9.399 1.00 71.44 85 ALA A C 1
ATOM 550 O O . ALA A 1 85 ? 3.645 7.023 -8.527 1.00 71.44 85 ALA A O 1
ATOM 551 N N . ALA A 1 86 ? 5.667 6.385 -9.290 1.00 77.94 86 ALA A N 1
ATOM 552 C CA . ALA A 1 86 ? 6.148 5.722 -8.086 1.00 77.94 86 ALA A CA 1
ATOM 553 C C . ALA A 1 86 ? 7.548 6.265 -7.759 1.00 77.94 86 ALA A C 1
ATOM 555 O O . ALA A 1 86 ? 8.437 6.201 -8.608 1.00 77.94 86 ALA A O 1
ATOM 556 N N . ALA A 1 87 ? 7.733 6.809 -6.557 1.00 77.81 87 ALA A N 1
ATOM 557 C CA . ALA A 1 87 ? 8.976 7.430 -6.104 1.00 77.81 87 ALA A CA 1
ATOM 558 C C . ALA A 1 87 ? 9.444 6.813 -4.778 1.00 77.81 87 ALA A C 1
ATOM 560 O O . ALA A 1 87 ? 8.647 6.626 -3.860 1.00 77.81 87 ALA A O 1
ATOM 561 N N . ALA A 1 88 ? 10.742 6.525 -4.666 1.00 81.19 88 ALA A N 1
ATOM 562 C CA . ALA A 1 88 ? 11.360 6.012 -3.447 1.00 81.19 88 ALA A CA 1
ATOM 563 C C . ALA A 1 88 ? 12.696 6.725 -3.196 1.00 81.19 88 ALA A C 1
ATOM 565 O O . ALA A 1 88 ? 13.553 6.740 -4.081 1.00 81.19 88 ALA A O 1
ATOM 566 N N . ALA A 1 89 ? 12.869 7.305 -2.008 1.00 79.25 89 ALA A N 1
ATOM 567 C CA . ALA A 1 89 ? 14.083 8.007 -1.594 1.00 79.25 89 ALA A CA 1
ATOM 568 C C . ALA A 1 89 ? 14.617 7.454 -0.265 1.00 79.25 89 ALA A C 1
ATOM 570 O O . ALA A 1 89 ? 13.851 7.183 0.660 1.00 79.25 89 ALA A O 1
ATOM 571 N N . SER A 1 90 ? 15.941 7.320 -0.162 1.00 80.12 90 SER A N 1
ATOM 572 C CA . SER A 1 90 ? 16.621 6.844 1.045 1.00 80.12 90 SER A CA 1
ATOM 573 C C . SER A 1 90 ? 17.958 7.552 1.252 1.00 80.12 90 SER A C 1
ATOM 575 O O . SER A 1 90 ? 18.745 7.629 0.311 1.00 80.12 90 SER A O 1
ATOM 577 N N . GLY A 1 91 ? 18.227 8.041 2.463 1.00 75.94 91 GLY A N 1
ATOM 578 C CA . GLY A 1 91 ? 19.446 8.788 2.808 1.00 75.94 91 GLY A CA 1
ATOM 579 C C . GLY A 1 91 ? 19.375 9.362 4.226 1.00 75.94 91 GLY A C 1
ATOM 580 O O . GLY A 1 91 ? 18.458 9.032 4.971 1.00 75.94 91 GLY A O 1
ATOM 581 N N . SER A 1 92 ? 20.299 10.240 4.631 1.00 74.06 92 SER A N 1
ATOM 582 C CA . SER A 1 92 ? 20.135 10.961 5.910 1.00 74.06 92 SER A CA 1
ATOM 583 C C . SER A 1 92 ? 18.981 11.966 5.853 1.00 74.06 92 SER A C 1
ATOM 585 O O . SER A 1 92 ? 18.208 12.047 6.801 1.00 74.06 92 SER A O 1
ATOM 587 N N . VAL A 1 93 ? 18.816 12.658 4.725 1.00 83.44 93 VAL A N 1
ATOM 588 C CA . VAL A 1 93 ? 17.606 13.408 4.366 1.00 83.44 93 VAL A CA 1
ATOM 589 C C . VAL A 1 93 ? 17.010 12.736 3.128 1.00 83.44 93 VAL A C 1
ATOM 591 O O . VAL A 1 93 ? 17.720 12.534 2.143 1.00 83.44 93 VAL A O 1
ATOM 594 N N . ALA A 1 94 ? 15.733 12.368 3.154 1.00 85.56 94 ALA A N 1
ATOM 595 C CA . ALA A 1 94 ? 15.057 11.704 2.040 1.00 85.56 94 ALA A CA 1
ATOM 596 C C . ALA A 1 94 ? 13.754 12.428 1.684 1.00 85.56 94 ALA A C 1
ATOM 598 O O . ALA A 1 94 ? 12.926 12.645 2.562 1.00 85.56 94 ALA A O 1
ATOM 599 N N . ALA A 1 95 ? 13.555 12.764 0.407 1.00 86.94 95 ALA A N 1
ATOM 600 C CA . ALA A 1 95 ? 12.343 13.415 -0.091 1.00 86.94 95 ALA A CA 1
ATOM 601 C C . ALA A 1 95 ? 11.734 12.644 -1.276 1.00 86.94 95 ALA A C 1
ATOM 603 O O . ALA A 1 95 ? 12.418 12.399 -2.272 1.00 86.94 95 ALA A O 1
ATOM 604 N N . ALA A 1 96 ? 10.450 12.284 -1.204 1.00 86.06 96 ALA A N 1
ATOM 605 C CA . ALA A 1 96 ? 9.744 11.556 -2.265 1.00 86.06 96 ALA A CA 1
ATOM 606 C C . ALA A 1 96 ? 8.425 12.237 -2.676 1.00 86.06 96 ALA A C 1
ATOM 608 O O . ALA A 1 96 ? 7.608 12.596 -1.826 1.00 86.06 96 ALA A O 1
ATOM 609 N N . GLY A 1 97 ? 8.189 12.379 -3.985 1.00 80.62 97 GLY A N 1
ATOM 610 C CA . GLY A 1 97 ? 6.959 12.955 -4.543 1.00 80.62 97 GLY A CA 1
ATOM 611 C C . GLY A 1 97 ? 6.367 12.114 -5.676 1.00 80.62 97 GLY A C 1
ATOM 612 O O . GLY A 1 97 ? 7.028 11.888 -6.689 1.00 80.62 97 GLY A O 1
ATOM 613 N N . GLY A 1 98 ? 5.123 11.652 -5.545 1.00 80.75 98 GLY A N 1
ATOM 614 C CA . GLY A 1 98 ? 4.505 10.809 -6.574 1.00 80.75 98 GLY A CA 1
ATOM 615 C C . GLY A 1 98 ? 3.123 10.273 -6.232 1.00 80.75 98 GLY A C 1
ATOM 616 O O . GLY A 1 98 ? 2.620 10.513 -5.145 1.00 80.75 98 GLY A O 1
ATOM 617 N N . ALA A 1 99 ? 2.480 9.520 -7.130 1.00 74.25 99 ALA A N 1
ATOM 618 C CA . ALA A 1 99 ? 1.192 8.896 -6.798 1.00 74.25 99 ALA A CA 1
ATOM 619 C C . ALA A 1 99 ? 1.364 7.862 -5.666 1.00 74.25 99 ALA A C 1
ATOM 621 O O . ALA A 1 99 ? 0.620 7.887 -4.684 1.00 74.25 99 ALA A O 1
ATOM 622 N N . ALA A 1 100 ? 2.412 7.040 -5.747 1.00 81.31 100 ALA A N 1
ATOM 623 C CA . ALA A 1 100 ? 2.977 6.321 -4.608 1.00 81.31 100 ALA A CA 1
ATOM 624 C C . ALA A 1 100 ? 4.356 6.911 -4.267 1.00 81.31 100 ALA A C 1
ATOM 626 O O . ALA A 1 100 ? 5.217 6.998 -5.145 1.00 81.31 100 ALA A O 1
ATOM 627 N N . ALA A 1 101 ? 4.575 7.321 -3.016 1.00 81.25 101 ALA A N 1
ATOM 628 C CA . ALA A 1 101 ? 5.804 7.999 -2.597 1.00 81.25 101 ALA A CA 1
ATOM 629 C C . ALA A 1 101 ? 6.305 7.474 -1.248 1.00 81.25 101 ALA A C 1
ATOM 631 O O . ALA A 1 101 ? 5.589 7.564 -0.256 1.00 81.25 101 ALA A O 1
ATOM 632 N N . ALA A 1 102 ? 7.533 6.953 -1.209 1.00 84.94 102 ALA A N 1
ATOM 633 C CA . ALA A 1 102 ? 8.151 6.403 -0.005 1.00 84.94 102 ALA A CA 1
ATOM 634 C C . ALA A 1 102 ? 9.471 7.113 0.338 1.00 84.94 102 ALA A C 1
ATOM 636 O O . ALA A 1 102 ? 10.356 7.215 -0.514 1.00 84.94 102 ALA A O 1
ATOM 637 N N . ALA A 1 103 ? 9.629 7.557 1.586 1.00 84.75 103 ALA A N 1
ATOM 638 C CA . ALA A 1 103 ? 10.866 8.166 2.084 1.00 84.75 103 ALA A CA 1
ATOM 639 C C . ALA A 1 103 ? 11.364 7.453 3.350 1.00 84.75 103 ALA A C 1
ATOM 641 O O . ALA A 1 103 ? 10.576 7.194 4.259 1.00 84.75 103 ALA A O 1
ATOM 642 N N . GLY A 1 104 ? 12.665 7.153 3.414 1.00 83.19 104 GLY A N 1
ATOM 643 C CA . GLY A 1 104 ? 13.310 6.510 4.565 1.00 83.19 104 GLY A CA 1
ATOM 644 C C . GLY A 1 104 ? 14.636 7.177 4.939 1.00 83.19 104 GLY A C 1
ATOM 645 O O . GLY A 1 104 ? 15.536 7.234 4.103 1.00 83.19 104 GLY A O 1
ATOM 646 N N . GLY A 1 105 ? 14.800 7.669 6.170 1.00 83.00 105 GLY A N 1
ATOM 647 C CA . GLY A 1 105 ? 16.031 8.386 6.534 1.00 83.00 105 GLY A CA 1
ATOM 648 C C . GLY A 1 105 ? 16.166 8.837 7.986 1.00 83.00 105 GLY A C 1
ATOM 649 O O . GLY A 1 105 ? 15.476 8.340 8.869 1.00 83.00 105 GLY A O 1
ATOM 650 N N . ALA A 1 106 ? 17.065 9.788 8.255 1.00 81.94 106 ALA A N 1
ATOM 651 C CA . ALA A 1 106 ? 17.087 10.483 9.546 1.00 81.94 106 ALA A CA 1
ATOM 652 C C . ALA A 1 106 ? 16.011 11.583 9.570 1.00 81.94 106 ALA A C 1
ATOM 654 O O . ALA A 1 106 ? 15.246 11.647 10.530 1.00 81.94 106 ALA A O 1
ATOM 655 N N . SER A 1 107 ? 15.868 12.350 8.485 1.00 85.50 107 SER A N 1
ATOM 656 C CA . SER A 1 107 ? 14.609 13.008 8.120 1.00 85.50 107 SER A CA 1
ATOM 657 C C . SER A 1 107 ? 14.042 12.423 6.822 1.00 85.50 107 SER A C 1
ATOM 659 O O . SER A 1 107 ? 14.786 12.145 5.878 1.00 85.50 107 SER A O 1
ATOM 661 N N . ALA A 1 108 ? 12.728 12.207 6.783 1.00 89.06 108 ALA A N 1
ATOM 662 C CA . ALA A 1 108 ? 12.026 11.572 5.672 1.00 89.06 108 ALA A CA 1
ATOM 663 C C . ALA A 1 108 ? 10.714 12.303 5.351 1.00 89.06 108 ALA A C 1
ATOM 665 O O . ALA A 1 108 ? 9.746 12.195 6.101 1.00 89.06 108 ALA A O 1
ATOM 666 N N . ASP A 1 109 ? 10.673 12.997 4.216 1.00 89.31 109 ASP A N 1
ATOM 667 C CA . ASP A 1 109 ? 9.511 13.736 3.724 1.00 89.31 109 ASP A CA 1
ATOM 668 C C . ASP A 1 109 ? 8.906 13.016 2.509 1.00 89.31 109 ASP A C 1
ATOM 670 O O . ASP A 1 109 ? 9.586 12.755 1.514 1.00 89.31 109 ASP A O 1
ATOM 674 N N . ALA A 1 110 ? 7.613 12.699 2.548 1.00 88.44 110 ALA A N 1
ATOM 675 C CA . ALA A 1 110 ? 6.912 12.054 1.442 1.00 88.44 110 ALA A CA 1
ATOM 676 C C . ALA A 1 110 ? 5.590 12.766 1.107 1.00 88.44 110 ALA A C 1
ATOM 678 O O . ALA A 1 110 ? 4.857 13.228 1.988 1.00 88.44 110 ALA A O 1
ATOM 679 N N . SER A 1 111 ? 5.280 12.853 -0.188 1.00 87.19 111 SER A N 1
ATOM 680 C CA . SER A 1 111 ? 4.105 13.555 -0.721 1.00 87.19 111 SER A CA 1
ATOM 681 C C . SER A 1 111 ? 3.451 12.792 -1.880 1.00 87.19 111 SER A C 1
ATOM 683 O O . SER A 1 111 ? 4.149 12.318 -2.779 1.00 87.19 111 SER A O 1
ATOM 685 N N . GLY A 1 112 ? 2.121 12.639 -1.876 1.00 86.19 112 GLY A N 1
ATOM 686 C CA . GLY A 1 112 ? 1.459 11.798 -2.879 1.00 86.19 112 GLY A CA 1
ATOM 687 C C . GLY A 1 112 ? -0.001 11.407 -2.657 1.00 86.19 112 GLY A C 1
ATOM 688 O O . GLY A 1 112 ? -0.766 12.121 -2.016 1.00 86.19 112 GLY A O 1
ATOM 689 N N . ALA A 1 113 ? -0.401 10.249 -3.198 1.00 76.50 113 ALA A N 1
ATOM 690 C CA . ALA A 1 113 ? -1.704 9.635 -2.919 1.00 76.50 113 ALA A CA 1
ATOM 691 C C . ALA A 1 113 ? -1.598 8.514 -1.869 1.00 76.50 113 ALA A C 1
ATOM 693 O O . ALA A 1 113 ? -2.379 8.518 -0.921 1.00 76.50 113 ALA A O 1
ATOM 694 N N . ALA A 1 114 ? -0.612 7.617 -1.978 1.00 80.50 114 ALA A N 1
ATOM 695 C CA . ALA A 1 114 ? -0.275 6.616 -0.957 1.00 80.50 114 ALA A CA 1
ATOM 696 C C . ALA A 1 114 ? 1.178 6.807 -0.485 1.00 80.50 114 ALA A C 1
ATOM 698 O O . ALA A 1 114 ? 2.106 6.749 -1.297 1.00 80.50 114 ALA A O 1
ATOM 699 N N . VAL A 1 115 ? 1.361 7.114 0.805 1.00 81.75 115 VAL A N 1
ATOM 700 C CA . VAL A 1 115 ? 2.529 7.889 1.264 1.00 81.75 115 VAL A CA 1
ATOM 701 C C . VAL A 1 115 ? 3.090 7.408 2.617 1.00 81.75 115 VAL A C 1
ATOM 703 O O . VAL A 1 115 ? 2.736 7.967 3.656 1.00 81.75 115 VAL A O 1
ATOM 706 N N . PRO A 1 116 ? 3.952 6.373 2.648 1.00 84.00 116 PRO A N 1
ATOM 707 C CA . PRO A 1 116 ? 4.744 6.021 3.829 1.00 84.00 116 PRO A CA 1
ATOM 708 C C . PRO A 1 116 ? 6.038 6.853 3.961 1.00 84.00 116 PRO A C 1
ATOM 710 O O . PRO A 1 116 ? 6.870 6.880 3.054 1.00 84.00 116 PRO A O 1
ATOM 713 N N . ALA A 1 117 ? 6.261 7.456 5.129 1.00 86.25 117 ALA A N 1
ATOM 714 C CA . ALA A 1 117 ? 7.523 8.089 5.521 1.00 86.25 117 ALA A CA 1
ATOM 715 C C . ALA A 1 117 ? 8.045 7.480 6.832 1.00 86.25 117 ALA A C 1
ATOM 717 O O . ALA A 1 117 ? 7.287 7.356 7.799 1.00 86.25 117 ALA A O 1
ATOM 718 N N . SER A 1 118 ? 9.329 7.116 6.894 1.00 86.31 118 SER A N 1
ATOM 719 C CA . SER A 1 118 ? 9.943 6.551 8.102 1.00 86.31 118 SER A CA 1
ATOM 720 C C . SER A 1 118 ? 11.324 7.131 8.425 1.00 86.31 118 SER A C 1
ATOM 722 O O . SER A 1 118 ? 12.184 7.266 7.557 1.00 86.31 118 SER A O 1
ATOM 724 N N . GLY A 1 119 ? 11.565 7.476 9.692 1.00 86.62 119 GLY A N 1
ATOM 725 C CA . GLY A 1 119 ? 12.855 8.037 10.100 1.00 86.62 119 GLY A CA 1
ATOM 726 C C . GLY A 1 119 ? 12.937 8.499 11.549 1.00 86.62 119 GLY A C 1
ATOM 727 O O . GLY A 1 119 ? 12.074 8.175 12.355 1.00 86.62 119 GLY A O 1
ATOM 728 N N . ALA A 1 120 ? 13.963 9.272 11.914 1.00 85.00 120 ALA A N 1
ATOM 729 C CA . ALA A 1 120 ? 13.967 9.941 13.221 1.00 85.00 120 ALA A CA 1
ATOM 730 C C . ALA A 1 120 ? 12.954 11.101 13.227 1.00 85.00 120 ALA A C 1
ATOM 732 O O . ALA A 1 120 ? 12.177 11.235 14.170 1.00 85.00 120 ALA A O 1
ATOM 733 N N . VAL A 1 121 ? 12.897 11.864 12.135 1.00 88.62 121 VAL A N 1
ATOM 734 C CA . VAL A 1 121 ? 11.813 12.791 11.790 1.00 88.62 121 VAL A CA 1
ATOM 735 C C . VAL A 1 121 ? 11.142 12.286 10.511 1.00 88.62 121 VAL A C 1
ATOM 737 O O . VAL A 1 121 ? 11.832 12.006 9.534 1.00 88.62 121 VAL A O 1
ATOM 740 N N . ALA A 1 122 ? 9.818 12.156 10.494 1.00 92.50 122 ALA A N 1
ATOM 741 C CA . ALA A 1 122 ? 9.070 11.685 9.330 1.00 92.50 122 ALA A CA 1
ATOM 742 C C . ALA A 1 122 ? 7.832 12.554 9.073 1.00 92.50 122 ALA A C 1
ATOM 744 O O . ALA A 1 122 ? 7.031 12.756 9.984 1.00 92.50 122 ALA A O 1
ATOM 745 N N . ALA A 1 123 ? 7.645 13.023 7.839 1.00 93.94 123 ALA A N 1
ATOM 746 C CA . ALA A 1 123 ? 6.460 13.757 7.406 1.00 93.94 123 ALA A CA 1
ATOM 747 C C . ALA A 1 123 ? 5.840 13.099 6.164 1.00 93.94 123 ALA A C 1
ATOM 749 O O . ALA A 1 123 ? 6.477 12.987 5.120 1.00 93.94 123 ALA A O 1
ATOM 750 N N . ALA A 1 124 ? 4.579 12.683 6.262 1.00 92.62 124 ALA A N 1
ATOM 751 C CA . ALA A 1 124 ? 3.812 12.113 5.157 1.00 92.62 124 ALA A CA 1
ATOM 752 C C . ALA A 1 124 ? 2.613 13.008 4.811 1.00 92.62 124 ALA A C 1
ATOM 754 O O . ALA A 1 124 ? 1.858 13.409 5.696 1.00 92.62 124 ALA A O 1
ATOM 755 N N . SER A 1 125 ? 2.407 13.296 3.526 1.00 92.06 125 SER A N 1
ATOM 756 C CA . SER A 1 125 ? 1.317 14.159 3.049 1.00 92.06 125 SER A CA 1
ATOM 757 C C . SER A 1 125 ? 0.613 13.564 1.825 1.00 92.06 125 SER A C 1
ATOM 759 O O . SER A 1 125 ? 1.216 13.398 0.769 1.00 92.06 125 SER A O 1
ATOM 761 N N . GLY A 1 126 ? -0.667 13.206 1.934 1.00 89.94 126 GLY A N 1
ATOM 762 C CA . GLY A 1 126 ? -1.383 12.582 0.817 1.00 89.94 126 GLY A CA 1
ATOM 763 C C . GLY A 1 126 ? -2.727 11.959 1.159 1.00 89.94 126 GLY A C 1
ATOM 764 O O . GLY A 1 126 ? -3.133 11.932 2.311 1.00 89.94 126 GLY A O 1
ATOM 765 N N . ALA A 1 127 ? -3.441 11.426 0.164 1.00 85.94 127 ALA A N 1
ATOM 766 C CA . ALA A 1 127 ? -4.774 10.844 0.384 1.00 85.94 127 ALA A CA 1
ATOM 767 C C . ALA A 1 127 ? -4.775 9.722 1.448 1.00 85.94 127 ALA A C 1
ATOM 769 O O . ALA A 1 127 ? -5.711 9.623 2.241 1.00 85.94 127 ALA A O 1
ATOM 770 N N . SER A 1 128 ? -3.711 8.921 1.513 1.00 87.56 128 SER A N 1
ATOM 771 C CA . SER A 1 128 ? -3.403 7.982 2.594 1.00 87.56 128 SER A CA 1
ATOM 772 C C . SER A 1 128 ? -1.946 8.160 3.028 1.00 87.56 128 SER A C 1
ATOM 774 O O . SER A 1 128 ? -1.027 7.703 2.344 1.00 87.56 128 SER A O 1
ATOM 776 N N . ALA A 1 129 ? -1.743 8.850 4.151 1.00 91.62 129 ALA A N 1
ATOM 777 C CA . ALA A 1 129 ? -0.437 9.228 4.688 1.00 91.62 129 ALA A CA 1
ATOM 778 C C . ALA A 1 129 ? -0.093 8.438 5.960 1.00 91.62 129 ALA A C 1
ATOM 780 O O . ALA A 1 129 ? -0.918 8.329 6.867 1.00 91.62 129 ALA A O 1
ATOM 781 N N . ALA A 1 130 ? 1.133 7.916 6.043 1.00 93.38 130 ALA A N 1
ATOM 782 C CA . ALA A 1 130 ? 1.628 7.145 7.181 1.00 93.38 130 ALA A CA 1
ATOM 783 C C . ALA A 1 130 ? 3.045 7.597 7.578 1.00 93.38 130 ALA A C 1
ATOM 785 O O . ALA A 1 130 ? 3.998 7.349 6.844 1.00 93.38 130 ALA A O 1
ATOM 786 N N . GLY A 1 131 ? 3.189 8.249 8.734 1.00 89.62 131 GLY A N 1
ATOM 787 C CA . GLY A 1 131 ? 4.477 8.667 9.297 1.00 89.62 131 GLY A CA 1
ATOM 788 C C . GLY A 1 131 ? 4.897 7.789 10.480 1.00 89.62 131 GLY A C 1
ATOM 789 O O . GLY A 1 131 ? 4.111 7.598 11.407 1.00 89.62 131 GLY A O 1
ATOM 790 N N . GLY A 1 132 ? 6.132 7.281 10.482 1.00 89.62 132 GLY A N 1
ATOM 791 C CA . GLY A 1 132 ? 6.689 6.484 11.584 1.00 89.62 132 GLY A CA 1
ATOM 792 C C . GLY A 1 132 ? 8.074 6.965 12.019 1.00 89.62 132 GLY A C 1
ATOM 793 O O . GLY A 1 132 ? 8.989 6.990 11.197 1.00 89.62 132 GLY A O 1
ATOM 794 N N . GLY A 1 133 ? 8.271 7.322 13.292 1.00 90.94 133 GLY A N 1
ATOM 795 C CA . GLY A 1 133 ? 9.581 7.814 13.732 1.00 90.94 133 GLY A CA 1
ATOM 796 C C . GLY A 1 133 ? 9.732 8.189 15.201 1.00 90.94 133 GLY A C 1
ATOM 797 O O . GLY A 1 133 ? 8.959 7.755 16.045 1.00 90.94 133 GLY A O 1
ATOM 798 N N . ALA A 1 134 ? 10.733 9.011 15.532 1.00 88.88 134 ALA A N 1
ATOM 799 C CA . ALA A 1 134 ? 10.802 9.648 16.851 1.00 88.88 134 ALA A CA 1
ATOM 800 C C . ALA A 1 134 ? 9.884 10.882 16.896 1.00 88.88 134 ALA A C 1
ATOM 802 O O . ALA A 1 134 ? 9.120 11.039 17.845 1.00 88.88 134 ALA A O 1
ATOM 803 N N . ALA A 1 135 ? 9.882 11.691 15.835 1.00 93.19 135 ALA A N 1
ATOM 804 C CA . ALA A 1 135 ? 8.859 12.688 15.539 1.00 93.19 135 ALA A CA 1
ATOM 805 C C . ALA A 1 135 ? 8.172 12.332 14.210 1.00 93.19 135 ALA A C 1
ATOM 807 O O . ALA A 1 135 ? 8.836 12.249 13.179 1.00 93.19 135 ALA A O 1
ATOM 808 N N . ALA A 1 136 ? 6.858 12.114 14.224 1.00 95.12 136 ALA A N 1
ATOM 809 C CA . ALA A 1 136 ? 6.076 11.698 13.061 1.00 95.12 136 ALA A CA 1
ATOM 810 C C . ALA A 1 136 ? 4.897 12.648 12.805 1.00 95.12 136 ALA A C 1
ATOM 812 O O . ALA A 1 136 ? 4.109 12.925 13.709 1.00 95.12 136 ALA A O 1
ATOM 813 N N . ALA A 1 137 ? 4.745 13.104 11.564 1.00 95.81 137 ALA A N 1
ATOM 814 C CA . ALA A 1 137 ? 3.634 13.926 11.100 1.00 95.81 137 ALA A CA 1
ATOM 815 C C . ALA A 1 137 ? 2.942 13.272 9.894 1.00 95.81 137 ALA A C 1
ATOM 817 O O . ALA A 1 137 ? 3.605 12.800 8.970 1.00 95.81 137 ALA A O 1
ATOM 818 N N . ALA A 1 138 ? 1.610 13.272 9.882 1.00 95.50 138 ALA A N 1
ATOM 819 C CA . ALA A 1 138 ? 0.797 12.785 8.772 1.00 95.50 138 ALA A CA 1
ATOM 820 C C . ALA A 1 138 ? -0.357 13.753 8.461 1.00 95.50 138 ALA A C 1
ATOM 822 O O . ALA A 1 138 ? -1.096 14.166 9.361 1.00 95.50 138 ALA A O 1
ATOM 823 N N . SER A 1 139 ? -0.540 14.091 7.184 1.00 94.44 139 SER A N 1
ATOM 824 C CA . SER A 1 139 ? -1.660 14.904 6.695 1.00 94.44 139 SER A CA 1
ATOM 825 C C . SER A 1 139 ? -2.340 14.255 5.488 1.00 94.44 139 SER A C 1
ATOM 827 O O . SER A 1 139 ? -1.666 13.802 4.564 1.00 94.44 139 SER A O 1
ATOM 829 N N . GLY A 1 140 ? -3.675 14.167 5.481 1.00 92.50 140 GLY A N 1
ATOM 830 C CA . GLY A 1 140 ? -4.363 13.415 4.429 1.00 92.50 140 GLY A CA 1
ATOM 831 C C . GLY A 1 140 ? -5.882 13.319 4.491 1.00 92.50 140 GLY A C 1
ATOM 832 O O . GLY A 1 140 ? -6.539 14.026 5.246 1.00 92.50 140 GLY A O 1
ATOM 833 N N . ALA A 1 141 ? -6.457 12.412 3.695 1.00 90.12 141 ALA A N 1
ATOM 834 C CA . ALA A 1 141 ? -7.844 11.978 3.893 1.00 90.12 141 ALA A CA 1
ATOM 835 C C . ALA A 1 141 ? -7.895 10.874 4.963 1.00 90.12 141 ALA A C 1
ATOM 837 O O . ALA A 1 141 ? -8.679 10.972 5.903 1.00 90.12 141 ALA A O 1
ATOM 838 N N . ALA A 1 142 ? -6.984 9.901 4.880 1.00 93.19 142 ALA A N 1
ATOM 839 C CA . ALA A 1 142 ? -6.579 9.050 5.992 1.00 93.19 142 ALA A CA 1
ATOM 840 C C . ALA A 1 142 ? -5.130 9.385 6.389 1.00 93.19 142 ALA A C 1
ATOM 842 O O . ALA A 1 142 ? -4.246 9.413 5.530 1.00 93.19 142 ALA A O 1
ATOM 843 N N . ALA A 1 143 ? -4.885 9.647 7.672 1.00 95.19 143 ALA A N 1
ATOM 844 C CA . ALA A 1 143 ? -3.580 10.032 8.203 1.00 95.19 143 ALA A CA 1
ATOM 845 C C . ALA A 1 143 ? -3.247 9.231 9.469 1.00 95.19 143 ALA A C 1
ATOM 847 O O . ALA A 1 143 ? -3.995 9.271 10.446 1.00 95.19 143 ALA A O 1
ATOM 848 N N . ALA A 1 144 ? -2.112 8.532 9.464 1.00 96.06 144 ALA A N 1
ATOM 849 C CA . ALA A 1 144 ? -1.605 7.759 10.593 1.00 96.06 144 ALA A CA 1
ATOM 850 C C . ALA A 1 144 ? -0.197 8.233 10.987 1.00 96.06 144 ALA A C 1
ATOM 852 O O . ALA A 1 144 ? 0.691 8.296 10.139 1.00 96.06 144 ALA A O 1
ATOM 853 N N . ALA A 1 145 ? 0.026 8.542 12.263 1.00 95.50 145 ALA A N 1
ATOM 854 C CA . ALA A 1 145 ? 1.332 8.929 12.794 1.00 95.50 145 ALA A CA 1
ATOM 855 C C . ALA A 1 145 ? 1.693 8.083 14.024 1.00 95.50 145 ALA A C 1
ATOM 857 O O . ALA A 1 145 ? 0.903 7.993 14.962 1.00 95.50 145 ALA A O 1
ATOM 858 N N . GLY A 1 146 ? 2.886 7.486 14.035 1.00 93.88 146 GLY A N 1
ATOM 859 C CA . GLY A 1 146 ? 3.400 6.697 15.157 1.00 93.88 146 GLY A CA 1
ATOM 860 C C . GLY A 1 146 ? 4.806 7.137 15.561 1.00 93.88 146 GLY A C 1
ATOM 861 O O . GLY A 1 146 ? 5.704 7.155 14.720 1.00 93.88 146 GLY A O 1
ATOM 862 N N . GLY A 1 147 ? 5.026 7.479 16.832 1.00 93.00 147 GLY A N 1
ATOM 863 C CA . GLY A 1 147 ? 6.359 7.872 17.299 1.00 93.00 147 GLY A CA 1
ATOM 864 C C . GLY A 1 147 ? 6.446 8.341 18.745 1.00 93.00 147 GLY A C 1
ATOM 865 O O . GLY A 1 147 ? 5.493 8.215 19.497 1.00 93.00 147 GLY A O 1
ATOM 866 N N . ALA A 1 148 ? 7.580 8.902 19.175 1.00 91.75 148 ALA A N 1
ATOM 867 C CA . ALA A 1 148 ? 7.654 9.516 20.507 1.00 91.75 148 ALA A CA 1
ATOM 868 C C . ALA A 1 148 ? 6.798 10.797 20.563 1.00 91.75 148 ALA A C 1
ATOM 870 O O . ALA A 1 148 ? 6.032 10.980 21.508 1.00 91.75 148 ALA A O 1
ATOM 871 N N . ALA A 1 149 ? 6.853 11.616 19.512 1.00 94.94 149 ALA A N 1
ATOM 872 C CA . ALA A 1 149 ? 5.883 12.661 19.203 1.00 94.94 149 ALA A CA 1
ATOM 873 C C . ALA A 1 149 ? 5.172 12.323 17.879 1.00 94.94 149 ALA A C 1
ATOM 875 O O . ALA A 1 149 ? 5.837 12.122 16.865 1.00 94.94 149 ALA A O 1
ATOM 876 N N . ALA A 1 150 ? 3.841 12.260 17.876 1.00 96.38 150 ALA A N 1
ATOM 877 C CA . ALA A 1 150 ? 3.032 11.873 16.721 1.00 96.38 150 ALA A CA 1
ATOM 878 C C . ALA A 1 150 ? 1.894 12.874 16.469 1.00 96.38 150 ALA A C 1
ATOM 880 O O . ALA A 1 150 ? 1.120 13.172 17.377 1.00 96.38 150 ALA A O 1
ATOM 881 N N . ALA A 1 151 ? 1.761 13.364 15.236 1.00 97.12 151 ALA A N 1
ATOM 882 C CA . ALA A 1 151 ? 0.727 14.310 14.824 1.00 97.12 151 ALA A CA 1
ATOM 883 C C . ALA A 1 151 ? 0.005 13.833 13.552 1.00 97.12 151 ALA A C 1
ATOM 885 O O . ALA A 1 151 ? 0.634 13.659 12.510 1.00 97.12 151 ALA A O 1
ATOM 886 N N . ALA A 1 152 ? -1.314 13.654 13.615 1.00 96.75 152 ALA A N 1
ATOM 887 C CA . ALA A 1 152 ? -2.152 13.237 12.493 1.00 96.75 152 ALA A CA 1
ATOM 888 C C . ALA A 1 152 ? -3.259 14.262 12.197 1.00 96.75 152 ALA A C 1
ATOM 890 O O . ALA A 1 152 ? -3.915 14.784 13.104 1.00 96.75 152 ALA A O 1
ATOM 891 N N . SER A 1 153 ? -3.487 14.532 10.912 1.00 96.06 153 SER A N 1
ATOM 892 C CA . SER A 1 153 ? -4.488 15.489 10.429 1.00 96.06 153 SER A CA 1
ATOM 893 C C . SER A 1 153 ? -5.206 14.960 9.184 1.00 96.06 153 SER A C 1
ATOM 895 O O . SER A 1 153 ? -4.563 14.625 8.193 1.00 96.06 153 SER A O 1
ATOM 897 N N . GLY A 1 154 ? -6.535 14.852 9.206 1.00 94.50 154 GLY A N 1
ATOM 898 C CA . GLY A 1 154 ? -7.283 14.354 8.046 1.00 94.50 154 GLY A CA 1
ATOM 899 C C . GLY A 1 154 ? -8.742 14.014 8.312 1.00 94.50 154 GLY A C 1
ATOM 900 O O . GLY A 1 154 ? -9.231 14.224 9.409 1.00 94.50 154 GLY A O 1
ATOM 901 N N . ALA A 1 155 ? -9.474 13.474 7.335 1.00 92.38 155 ALA A N 1
ATOM 902 C CA . ALA A 1 155 ? -10.856 13.044 7.585 1.00 92.38 155 ALA A CA 1
ATOM 903 C C . ALA A 1 155 ? -10.904 11.884 8.602 1.00 92.38 155 ALA A C 1
ATOM 905 O O . ALA A 1 155 ? -11.719 11.906 9.522 1.00 92.38 155 ALA A O 1
ATOM 906 N N . LEU A 1 156 ? -9.974 10.933 8.481 1.00 93.50 156 LEU A N 1
ATOM 907 C CA . LEU A 1 156 ? -9.663 9.908 9.475 1.00 93.50 156 LEU A CA 1
ATOM 908 C C . LEU A 1 156 ? -8.224 10.133 9.962 1.00 93.50 156 LEU A C 1
ATOM 910 O O . LEU A 1 156 ? -7.285 9.970 9.182 1.00 93.50 156 LEU A O 1
ATOM 914 N N . ALA A 1 157 ? -8.038 10.514 11.226 1.00 96.38 157 ALA A N 1
ATOM 915 C CA . ALA A 1 157 ? -6.729 10.818 11.805 1.00 96.38 157 ALA A CA 1
ATOM 916 C C . ALA A 1 157 ? -6.425 9.916 13.009 1.00 96.38 157 ALA A C 1
ATOM 918 O O . ALA A 1 157 ? -7.200 9.877 13.961 1.00 96.38 157 ALA A O 1
ATOM 919 N N . ALA A 1 158 ? -5.285 9.225 12.994 1.00 97.25 158 ALA A N 1
ATOM 920 C CA . ALA A 1 158 ? -4.832 8.353 14.077 1.00 97.25 158 ALA A CA 1
ATOM 921 C C . ALA A 1 158 ? -3.393 8.695 14.494 1.00 97.25 158 ALA A C 1
ATOM 923 O O . ALA A 1 158 ? -2.484 8.667 13.665 1.00 97.25 158 ALA A O 1
ATOM 924 N N . ALA A 1 159 ? -3.171 8.991 15.775 1.00 96.38 159 ALA A N 1
ATOM 925 C CA . ALA A 1 159 ? -1.851 9.287 16.331 1.00 96.38 159 ALA A CA 1
ATOM 926 C C . ALA A 1 159 ? -1.542 8.391 17.540 1.00 96.38 159 ALA A C 1
ATOM 928 O O . ALA A 1 159 ? -2.344 8.304 18.471 1.00 96.38 159 ALA A O 1
ATOM 929 N N . SER A 1 160 ? -0.369 7.755 17.557 1.00 95.19 160 SER A N 1
ATOM 930 C CA . SER A 1 160 ? 0.097 6.930 18.678 1.00 95.19 160 SER A CA 1
ATOM 931 C C . SER A 1 160 ? 1.517 7.298 19.115 1.00 95.19 160 SER A C 1
ATOM 933 O O . SER A 1 160 ? 2.412 7.455 18.283 1.00 95.19 160 SER A O 1
ATOM 935 N N . GLY A 1 161 ? 1.746 7.456 20.423 1.00 93.81 161 GLY A N 1
ATOM 936 C CA . GLY A 1 161 ? 3.067 7.858 20.905 1.00 93.81 161 GLY A CA 1
ATOM 937 C C . GLY A 1 161 ? 3.226 8.143 22.393 1.00 93.81 161 GLY A C 1
ATOM 938 O O . GLY A 1 161 ? 2.397 7.752 23.205 1.00 93.81 161 GLY A O 1
ATOM 939 N N . ALA A 1 162 ? 4.300 8.842 22.770 1.00 91.62 162 ALA A N 1
ATOM 940 C CA . ALA A 1 162 ? 4.420 9.406 24.119 1.00 91.62 162 ALA A CA 1
ATOM 941 C C . ALA A 1 162 ? 3.654 10.738 24.211 1.00 91.62 162 ALA A C 1
ATOM 943 O O . ALA A 1 162 ? 2.899 10.947 25.158 1.00 91.62 162 ALA A O 1
ATOM 944 N N . ALA A 1 163 ? 3.777 11.582 23.185 1.00 94.88 163 ALA A N 1
ATOM 945 C CA . ALA A 1 163 ? 2.883 12.697 22.896 1.00 94.88 163 ALA A CA 1
ATOM 946 C C . ALA A 1 163 ? 2.177 12.441 21.554 1.00 94.88 163 ALA A C 1
ATOM 948 O O . ALA A 1 163 ? 2.839 12.320 20.525 1.00 94.88 163 ALA A O 1
ATOM 949 N N . ALA A 1 164 ? 0.849 12.348 21.553 1.00 96.00 164 ALA A N 1
ATOM 950 C CA . ALA A 1 164 ? 0.032 12.060 20.376 1.00 96.00 164 ALA A CA 1
ATOM 951 C C . ALA A 1 164 ? -1.031 13.149 20.166 1.00 96.00 164 ALA A C 1
ATOM 953 O O . ALA A 1 164 ? -1.721 13.529 21.109 1.00 96.00 164 ALA A O 1
ATOM 954 N N . ALA A 1 165 ? -1.189 13.632 18.934 1.00 96.62 165 ALA A N 1
ATOM 955 C CA . ALA A 1 165 ? -2.185 14.630 18.558 1.00 96.62 165 ALA A CA 1
ATOM 956 C C . ALA A 1 165 ? -2.918 14.215 17.273 1.00 96.62 165 ALA A C 1
ATOM 958 O O . ALA A 1 165 ? -2.287 14.020 16.237 1.00 96.62 165 ALA A O 1
ATOM 959 N N . ALA A 1 166 ? -4.244 14.106 17.322 1.00 96.44 166 ALA A N 1
ATOM 960 C CA . ALA A 1 166 ? -5.095 13.781 16.181 1.00 96.44 166 ALA A CA 1
ATOM 961 C C . ALA A 1 166 ? -6.138 14.883 15.932 1.00 96.44 166 ALA A C 1
ATOM 963 O O . ALA A 1 166 ? -6.765 15.401 16.861 1.00 96.44 166 ALA A O 1
ATOM 964 N N . SER A 1 167 ? -6.339 15.231 14.661 1.00 95.81 167 SER A N 1
ATOM 965 C CA . SER A 1 167 ? -7.283 16.264 14.221 1.00 95.81 167 SER A CA 1
ATOM 966 C C . SER A 1 167 ? -8.037 15.817 12.969 1.00 95.81 167 SER A C 1
ATOM 968 O O . SER A 1 167 ? -7.411 15.435 11.981 1.00 95.81 167 SER A O 1
ATOM 970 N N . GLY A 1 168 ? -9.373 15.823 12.987 1.00 94.31 168 GLY A N 1
ATOM 971 C CA . GLY A 1 168 ? -10.119 15.288 11.848 1.00 94.31 168 GLY A CA 1
ATOM 972 C C . GLY A 1 168 ? -11.638 15.272 11.918 1.00 94.31 168 GLY A C 1
ATOM 973 O O . GLY A 1 168 ? -12.238 15.941 12.748 1.00 94.31 168 GLY A O 1
ATOM 974 N N . ALA A 1 169 ? -12.284 14.502 11.036 1.00 91.56 169 ALA A N 1
ATOM 975 C CA . ALA A 1 169 ? -13.708 14.196 11.195 1.00 91.56 169 ALA A CA 1
ATOM 976 C C . ALA A 1 169 ? -13.879 13.078 12.235 1.00 91.56 169 ALA A C 1
ATOM 978 O O . ALA A 1 169 ? -14.602 13.271 13.209 1.00 91.56 169 ALA A O 1
ATOM 979 N N . ALA A 1 170 ? -13.125 11.985 12.094 1.00 94.31 170 ALA A N 1
ATOM 980 C CA . ALA A 1 170 ? -12.823 11.058 13.180 1.00 94.31 170 ALA A CA 1
ATOM 981 C C . ALA A 1 170 ? -11.341 11.189 13.567 1.00 94.31 170 ALA A C 1
ATOM 983 O O . ALA A 1 170 ? -10.466 11.099 12.702 1.00 94.31 170 ALA A O 1
ATOM 984 N N . ALA A 1 171 ? -11.061 11.403 14.852 1.00 95.62 171 ALA A N 1
ATOM 985 C CA . ALA A 1 171 ? -9.716 11.605 15.384 1.00 95.62 171 ALA A CA 1
ATOM 986 C C . ALA A 1 171 ? -9.459 10.680 16.582 1.00 95.62 171 ALA A C 1
ATOM 988 O O . ALA A 1 171 ? -10.193 10.740 17.563 1.00 95.62 171 ALA A O 1
ATOM 989 N N . ALA A 1 172 ? -8.410 9.860 16.514 1.00 96.38 172 ALA A N 1
ATOM 990 C CA . ALA A 1 172 ? -8.017 8.919 17.560 1.00 96.38 172 ALA A CA 1
ATOM 991 C C . ALA A 1 172 ? -6.580 9.192 18.040 1.00 96.38 172 ALA A C 1
ATOM 993 O O . ALA A 1 172 ? -5.646 9.183 17.235 1.00 96.38 172 ALA A O 1
ATOM 994 N N . ALA A 1 173 ? -6.386 9.407 19.343 1.00 95.38 173 ALA A N 1
ATOM 995 C CA . ALA A 1 173 ? -5.075 9.646 19.952 1.00 95.38 173 ALA A CA 1
ATOM 996 C C . ALA A 1 173 ? -4.786 8.667 21.106 1.00 95.38 173 ALA A C 1
ATOM 998 O O . ALA A 1 173 ? -5.602 8.499 22.014 1.00 95.38 173 ALA A O 1
ATOM 999 N N . GLY A 1 174 ? -3.607 8.043 21.102 1.00 93.75 174 GLY A N 1
ATOM 1000 C CA . GLY A 1 174 ? -3.165 7.128 22.161 1.00 93.75 174 GLY A CA 1
ATOM 1001 C C . GLY A 1 174 ? -1.740 7.417 22.621 1.00 93.75 174 GLY A C 1
ATOM 1002 O O . GLY A 1 174 ? -0.811 7.337 21.820 1.00 93.75 174 GLY A O 1
ATOM 1003 N N . GLY A 1 175 ? -1.541 7.742 23.898 1.00 92.38 175 GLY A N 1
ATOM 1004 C CA . GLY A 1 175 ? -0.207 8.055 24.415 1.00 92.38 175 GLY A CA 1
ATOM 1005 C C . GLY A 1 175 ? -0.172 8.617 25.829 1.00 92.38 175 GLY A C 1
ATOM 1006 O O . GLY A 1 175 ? -1.210 8.837 26.434 1.00 92.38 175 GLY A O 1
ATOM 1007 N N . ALA A 1 176 ? 1.013 8.877 26.388 1.00 89.94 176 ALA A N 1
ATOM 1008 C CA . ALA A 1 176 ? 1.108 9.444 27.741 1.00 89.94 176 ALA A CA 1
ATOM 1009 C C . ALA A 1 176 ? 0.434 10.831 27.821 1.00 89.94 176 ALA A C 1
ATOM 1011 O O . ALA A 1 176 ? -0.367 11.074 28.723 1.00 89.94 176 ALA A O 1
ATOM 1012 N N . ALA A 1 177 ? 0.670 11.692 26.831 1.00 93.19 177 ALA A N 1
ATOM 1013 C CA . ALA A 1 177 ? -0.154 12.860 26.537 1.00 93.19 177 ALA A CA 1
ATOM 1014 C C . ALA A 1 177 ? -0.865 12.642 25.192 1.00 93.19 177 ALA A C 1
ATOM 1016 O O . ALA A 1 177 ? -0.196 12.465 24.176 1.00 93.19 177 ALA A O 1
ATOM 1017 N N . ALA A 1 178 ? -2.199 12.632 25.170 1.00 94.44 178 ALA A N 1
ATOM 1018 C CA . ALA A 1 178 ? -2.985 12.262 23.989 1.00 94.44 178 ALA A CA 1
ATOM 1019 C C . ALA A 1 178 ? -4.126 13.256 23.736 1.00 94.44 178 ALA A C 1
ATOM 1021 O O . ALA A 1 178 ? -5.067 13.328 24.521 1.00 94.44 178 ALA A O 1
ATOM 1022 N N . ALA A 1 179 ? -4.047 14.008 22.638 1.00 95.56 179 ALA A N 1
ATOM 1023 C CA . ALA A 1 179 ? -5.018 15.031 22.264 1.00 95.56 179 ALA A CA 1
ATOM 1024 C C . ALA A 1 179 ? -5.808 14.634 21.008 1.00 95.56 179 ALA A C 1
ATOM 1026 O O . ALA A 1 179 ? -5.209 14.376 19.965 1.00 95.56 179 ALA A O 1
ATOM 1027 N N . ALA A 1 180 ? -7.141 14.640 21.076 1.00 95.00 180 ALA A N 1
ATOM 1028 C CA . ALA A 1 180 ? -8.018 14.396 19.927 1.00 95.00 180 ALA A CA 1
ATOM 1029 C C . ALA A 1 180 ? -8.970 15.578 19.676 1.00 95.00 180 ALA A C 1
ATOM 1031 O O . ALA A 1 180 ? -9.506 16.186 20.607 1.00 95.00 180 ALA A O 1
ATOM 1032 N N . SER A 1 181 ? -9.198 15.900 18.403 1.00 94.38 181 SER A N 1
ATOM 1033 C CA . SER A 1 181 ? -10.081 16.991 17.974 1.00 94.38 181 SER A CA 1
ATOM 1034 C C . SER A 1 181 ? -10.853 16.618 16.705 1.00 94.38 181 SER A C 1
ATOM 1036 O O . SER A 1 181 ? -10.239 16.231 15.713 1.00 94.38 181 SER A O 1
ATOM 1038 N N . GLY A 1 182 ? -12.187 16.712 16.702 1.00 92.25 182 GLY A N 1
ATOM 1039 C CA . GLY A 1 182 ? -12.961 16.378 15.501 1.00 92.25 182 GLY A CA 1
ATOM 1040 C C . GLY A 1 182 ? -14.481 16.362 15.625 1.00 92.25 182 GLY A C 1
ATOM 1041 O O . GLY A 1 182 ? -15.046 16.998 16.505 1.00 92.25 182 GLY A O 1
ATOM 1042 N N . ALA A 1 183 ? -15.174 15.648 14.734 1.00 89.06 183 ALA A N 1
ATOM 1043 C CA . ALA A 1 183 ? -16.605 15.379 14.901 1.00 89.06 183 ALA A CA 1
ATOM 1044 C C . ALA A 1 183 ? -16.824 14.201 15.867 1.00 89.06 183 ALA A C 1
ATOM 1046 O O . ALA A 1 183 ? -17.638 14.320 16.778 1.00 89.06 183 ALA A O 1
ATOM 1047 N N . SER A 1 184 ? -16.039 13.128 15.735 1.00 91.06 184 SER A N 1
ATOM 1048 C CA . SER A 1 184 ? -15.813 12.118 16.775 1.00 91.06 184 SER A CA 1
ATOM 1049 C C . SER A 1 184 ? -14.339 12.126 17.194 1.00 91.06 184 SER A C 1
ATOM 1051 O O . SER A 1 184 ? -13.453 11.950 16.357 1.00 91.06 184 SER A O 1
ATOM 1053 N N . ALA A 1 185 ? -14.069 12.373 18.475 1.00 93.62 185 ALA A N 1
ATOM 1054 C CA . ALA A 1 185 ? -12.720 12.535 19.012 1.00 93.62 185 ALA A CA 1
ATOM 1055 C C . ALA A 1 185 ? -12.478 11.593 20.199 1.00 93.62 185 ALA A C 1
ATOM 1057 O O . ALA A 1 185 ? -12.993 11.834 21.289 1.00 93.62 185 ALA A O 1
ATOM 1058 N N . ASP A 1 186 ? -11.659 10.565 19.993 1.00 94.81 186 ASP A N 1
ATOM 1059 C CA . ASP A 1 186 ? -11.317 9.558 20.997 1.00 94.81 186 ASP A CA 1
ATOM 1060 C C . ASP A 1 186 ? -9.859 9.731 21.442 1.00 94.81 186 ASP A C 1
ATOM 1062 O O . ASP A 1 186 ? -8.935 9.716 20.626 1.00 94.81 186 ASP A O 1
ATOM 1066 N N . ALA A 1 187 ? -9.623 9.880 22.744 1.00 92.69 187 ALA A N 1
ATOM 1067 C CA . ALA A 1 187 ? -8.287 10.020 23.312 1.00 92.69 187 ALA A CA 1
ATOM 1068 C C . ALA A 1 187 ? -8.071 9.074 24.508 1.00 92.69 187 ALA A C 1
ATOM 1070 O O . ALA A 1 187 ? -8.956 8.866 25.345 1.00 92.69 187 ALA A O 1
ATOM 1071 N N . SER A 1 188 ? -6.870 8.499 24.597 1.00 92.12 188 SER A N 1
ATOM 1072 C CA . SER A 1 188 ? -6.487 7.516 25.621 1.00 92.12 188 SER A CA 1
ATOM 1073 C C . SER A 1 188 ? -5.056 7.742 26.120 1.00 92.12 188 SER A C 1
ATOM 1075 O O . SER A 1 188 ? -4.148 7.942 25.311 1.00 92.12 188 SER A O 1
ATOM 1077 N N . GLY A 1 189 ? -4.828 7.744 27.440 1.00 89.81 189 GLY A N 1
ATOM 1078 C CA . GLY A 1 189 ? -3.516 8.133 27.969 1.00 89.81 189 GLY A CA 1
ATOM 1079 C C . GLY A 1 189 ? -3.379 8.407 29.466 1.00 89.81 189 GLY A C 1
ATOM 1080 O O . GLY A 1 189 ? -4.111 7.868 30.290 1.00 89.81 189 GLY A O 1
ATOM 1081 N N . ALA A 1 190 ? -2.423 9.273 29.828 1.00 85.00 190 ALA A N 1
ATOM 1082 C CA . ALA A 1 190 ? -2.285 9.813 31.185 1.00 85.00 190 ALA A CA 1
ATOM 1083 C C . ALA A 1 190 ? -2.819 11.254 31.294 1.00 85.00 190 ALA A C 1
ATOM 1085 O O . ALA A 1 190 ? -3.551 11.543 32.235 1.00 85.00 190 ALA A O 1
ATOM 1086 N N . ALA A 1 191 ? -2.535 12.131 30.326 1.00 88.44 191 ALA A N 1
ATOM 1087 C CA . ALA A 1 191 ? -3.132 13.467 30.202 1.00 88.44 191 ALA A CA 1
ATOM 1088 C C . ALA A 1 191 ? -3.851 13.597 28.849 1.00 88.44 191 ALA A C 1
ATOM 1090 O O . ALA A 1 191 ? -3.218 13.476 27.799 1.00 88.44 191 ALA A O 1
ATOM 1091 N N . VAL A 1 192 ? -5.179 13.761 28.872 1.00 85.31 192 VAL A N 1
ATOM 1092 C CA . VAL A 1 192 ? -6.034 13.285 27.769 1.00 85.31 192 VAL A CA 1
ATOM 1093 C C . VAL A 1 192 ? -7.172 14.260 27.412 1.00 85.31 192 VAL A C 1
ATOM 1095 O O . VAL A 1 192 ? -8.306 14.060 27.854 1.00 85.31 192 VAL A O 1
ATOM 1098 N N . PRO A 1 193 ? -6.911 15.337 26.644 1.00 90.25 193 PRO A N 1
ATOM 1099 C CA . PRO A 1 193 ? -7.959 16.197 26.091 1.00 90.25 193 PRO A CA 1
ATOM 1100 C C . PRO A 1 193 ? -8.589 15.635 24.798 1.00 90.25 193 PRO A C 1
ATOM 1102 O O . PRO A 1 193 ? -7.915 15.471 23.782 1.00 90.25 193 PRO A O 1
ATOM 1105 N N . ALA A 1 194 ? -9.906 15.428 24.799 1.00 90.00 194 ALA A N 1
ATOM 1106 C CA . ALA A 1 194 ? -10.722 15.129 23.622 1.00 90.00 194 ALA A CA 1
ATOM 1107 C C . ALA A 1 194 ? -11.746 16.251 23.380 1.00 90.00 194 ALA A C 1
ATOM 1109 O O . ALA A 1 194 ? -12.413 16.705 24.311 1.00 90.00 194 ALA A O 1
ATOM 1110 N N . SER A 1 195 ? -11.901 16.697 22.133 1.00 89.38 195 SER A N 1
ATOM 1111 C CA . SER A 1 195 ? -12.814 17.794 21.779 1.00 89.38 195 SER A CA 1
ATOM 1112 C C . SER A 1 195 ? -13.582 17.527 20.483 1.00 89.38 195 SER A C 1
ATOM 1114 O O . SER A 1 195 ? -12.980 17.166 19.474 1.00 89.38 195 SER A O 1
ATOM 1116 N N . GLY A 1 196 ? -14.907 17.699 20.474 1.00 89.12 196 GLY A N 1
ATOM 1117 C CA . GLY A 1 196 ? -15.683 17.439 19.258 1.00 89.12 196 GLY A CA 1
ATOM 1118 C C . GLY A 1 196 ? -17.201 17.473 19.380 1.00 89.12 196 GLY A C 1
ATOM 1119 O O . GLY A 1 196 ? -17.741 17.950 20.368 1.00 89.12 196 GLY A O 1
ATOM 1120 N N . ALA A 1 197 ? -17.924 16.968 18.376 1.00 87.25 197 ALA A N 1
ATOM 1121 C CA . ALA A 1 197 ? -19.375 16.792 18.505 1.00 87.25 197 ALA A CA 1
ATOM 1122 C C . ALA A 1 197 ? -19.682 15.620 19.455 1.00 87.25 197 ALA A C 1
ATOM 1124 O O . ALA A 1 197 ? -20.441 15.787 20.408 1.00 87.25 197 ALA A O 1
ATOM 1125 N N . ALA A 1 198 ? -19.008 14.487 19.256 1.00 90.88 198 ALA A N 1
ATOM 1126 C CA . ALA A 1 198 ? -18.815 13.433 20.244 1.00 90.88 198 ALA A CA 1
ATOM 1127 C C . ALA A 1 198 ? -17.335 13.406 20.671 1.00 90.88 198 ALA A C 1
ATOM 1129 O O . ALA A 1 198 ? -16.448 13.408 19.817 1.00 90.88 198 ALA A O 1
ATOM 1130 N N . ALA A 1 199 ? -17.060 13.385 21.975 1.00 92.62 199 ALA A N 1
ATOM 1131 C CA . ALA A 1 199 ? -15.702 13.349 22.517 1.00 92.62 199 ALA A CA 1
ATOM 1132 C C . ALA A 1 199 ? -15.589 12.333 23.662 1.00 92.62 199 ALA A C 1
ATOM 1134 O O . ALA A 1 199 ? -16.353 12.416 24.624 1.00 92.62 199 ALA A O 1
ATOM 1135 N N . ALA A 1 200 ? -14.626 11.415 23.587 1.00 93.88 200 ALA A N 1
ATOM 1136 C CA . ALA A 1 200 ? -14.329 10.438 24.629 1.00 93.88 200 ALA A CA 1
ATOM 1137 C C . ALA A 1 200 ? -12.864 10.548 25.077 1.00 93.88 200 ALA A C 1
ATOM 1139 O O . ALA A 1 200 ? -11.943 10.414 24.275 1.00 93.88 200 ALA A O 1
ATOM 1140 N N . ALA A 1 201 ? -12.639 10.767 26.371 1.00 92.12 201 ALA A N 1
ATOM 1141 C CA . ALA A 1 201 ? -11.314 10.824 26.981 1.00 92.12 201 ALA A CA 1
ATOM 1142 C C . ALA A 1 201 ? -11.169 9.744 28.063 1.00 92.12 201 ALA A C 1
ATOM 1144 O O . ALA A 1 201 ? -12.025 9.623 28.938 1.00 92.12 201 ALA A O 1
ATOM 1145 N N . SER A 1 202 ? -10.074 8.983 28.034 1.00 90.62 202 SER A N 1
ATOM 1146 C CA . SER A 1 202 ? -9.787 7.922 29.010 1.00 90.62 202 SER A CA 1
ATOM 1147 C C . SER A 1 202 ? -8.348 8.008 29.524 1.00 90.62 202 SER A C 1
ATOM 1149 O O . SER A 1 202 ? -7.399 7.892 28.753 1.00 90.62 202 SER A O 1
ATOM 1151 N N . GLY A 1 203 ? -8.146 8.234 30.823 1.00 89.81 203 GLY A N 1
ATOM 1152 C CA . GLY A 1 203 ? -6.795 8.362 31.374 1.00 89.81 203 GLY A CA 1
ATOM 1153 C C . GLY A 1 203 ? -6.710 8.933 32.781 1.00 89.81 203 GLY A C 1
ATOM 1154 O O . GLY A 1 203 ? -7.719 9.269 33.380 1.00 89.81 203 GLY A O 1
ATOM 1155 N N . ALA A 1 204 ? -5.499 9.066 33.329 1.00 87.31 204 ALA A N 1
ATOM 1156 C CA . ALA A 1 204 ? -5.320 9.573 34.697 1.00 87.31 204 ALA A CA 1
ATOM 1157 C C . ALA A 1 204 ? -5.935 10.977 34.895 1.00 87.31 204 ALA A C 1
ATOM 1159 O O . ALA A 1 204 ? -6.628 11.194 35.886 1.00 87.31 204 ALA A O 1
ATOM 1160 N N . SER A 1 205 ? -5.758 11.869 33.918 1.00 88.50 205 SER A N 1
ATOM 1161 C CA . SER A 1 205 ? -6.380 13.192 33.814 1.00 88.50 205 SER A CA 1
ATOM 1162 C C . SER A 1 205 ? -7.079 13.324 32.455 1.00 88.50 205 SER A C 1
ATOM 1164 O O . SER A 1 205 ? -6.452 13.696 31.459 1.00 88.50 205 SER A O 1
ATOM 1166 N N . ALA A 1 206 ? -8.369 12.994 32.408 1.00 91.69 206 ALA A N 1
ATOM 1167 C CA . ALA A 1 206 ? -9.194 12.974 31.199 1.00 91.69 206 ALA A CA 1
ATOM 1168 C C . ALA A 1 206 ? -10.097 14.214 31.095 1.00 91.69 206 ALA A C 1
ATOM 1170 O O . ALA A 1 206 ? -10.768 14.578 32.061 1.00 91.69 206 ALA A O 1
ATOM 1171 N N . ALA A 1 207 ? -10.149 14.845 29.919 1.00 92.38 207 ALA A N 1
ATOM 1172 C CA . ALA A 1 207 ? -10.952 16.039 29.661 1.00 92.38 207 ALA A CA 1
ATOM 1173 C C . ALA A 1 207 ? -11.704 15.925 28.322 1.00 92.38 207 ALA A C 1
ATOM 1175 O O . ALA A 1 207 ? -11.091 16.022 27.265 1.00 92.38 207 ALA A O 1
ATOM 1176 N N . GLY A 1 208 ? -13.023 15.731 28.357 1.00 89.81 208 GLY A N 1
ATOM 1177 C CA . GLY A 1 208 ? -13.895 15.709 27.178 1.00 89.81 208 GLY A CA 1
ATOM 1178 C C . GLY A 1 208 ? -14.698 17.006 27.041 1.00 89.81 208 GLY A C 1
ATOM 1179 O O . GLY A 1 208 ? -15.333 17.429 28.005 1.00 89.81 208 GLY A O 1
ATOM 1180 N N . GLY A 1 209 ? -14.716 17.623 25.858 1.00 88.25 209 GLY A N 1
ATOM 1181 C CA . GLY A 1 209 ? -15.520 18.820 25.571 1.00 88.25 209 GLY A CA 1
ATOM 1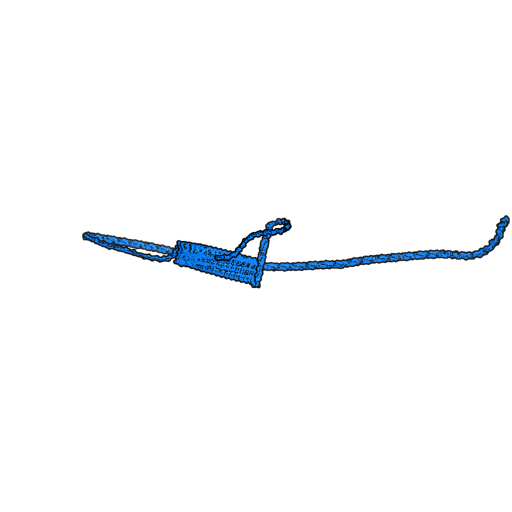182 C C . GLY A 1 209 ? -16.294 18.704 24.256 1.00 88.25 209 GLY A C 1
ATOM 1183 O O . GLY A 1 209 ? -15.682 18.479 23.213 1.00 88.25 209 GLY A O 1
ATOM 1184 N N . GLY A 1 210 ? -17.621 18.865 24.265 1.00 89.31 210 GLY A N 1
ATOM 1185 C CA . GLY A 1 210 ? -18.402 18.680 23.039 1.00 89.31 210 GLY A CA 1
ATOM 1186 C C . GLY A 1 210 ? -19.911 18.886 23.109 1.00 89.31 210 GLY A C 1
ATOM 1187 O O . GLY A 1 210 ? -20.421 19.581 23.982 1.00 89.31 210 GLY A O 1
ATOM 1188 N N . ALA A 1 211 ? -20.650 18.278 22.175 1.00 87.69 211 ALA A N 1
ATOM 1189 C CA . ALA A 1 211 ? -22.109 18.162 22.284 1.00 87.69 211 ALA A CA 1
ATOM 1190 C C . ALA A 1 211 ? -22.493 16.930 23.124 1.00 87.69 211 ALA A C 1
ATOM 1192 O O . ALA A 1 211 ? -23.340 17.035 24.008 1.00 87.69 211 ALA A O 1
ATOM 1193 N N . ALA A 1 212 ? -21.806 15.806 22.912 1.00 90.75 212 ALA A N 1
ATOM 1194 C CA . ALA A 1 212 ? -21.771 14.650 23.798 1.00 90.75 212 ALA A CA 1
ATOM 1195 C C . ALA A 1 212 ? -20.321 14.411 24.257 1.00 90.75 212 ALA A C 1
ATOM 1197 O O . ALA A 1 212 ? -19.447 14.153 23.431 1.00 90.75 212 ALA A O 1
ATOM 1198 N N . ALA A 1 213 ? -20.055 14.508 25.559 1.00 92.00 213 ALA A N 1
ATOM 1199 C CA . ALA A 1 213 ? -18.718 14.372 26.134 1.00 92.00 213 ALA A CA 1
ATOM 1200 C C . ALA A 1 213 ? -18.672 13.268 27.200 1.00 92.00 213 ALA A C 1
ATOM 1202 O O . ALA A 1 213 ? -19.476 13.264 28.132 1.00 92.00 213 ALA A O 1
ATOM 1203 N N . ALA A 1 214 ? -17.700 12.365 27.093 1.00 92.31 214 ALA A N 1
ATOM 1204 C CA . ALA A 1 214 ? -17.406 11.327 28.071 1.00 92.31 214 ALA A CA 1
ATOM 1205 C C . ALA A 1 214 ? -15.951 11.448 28.551 1.00 92.31 214 ALA A C 1
ATOM 1207 O O . ALA A 1 214 ? -15.033 11.573 27.742 1.00 92.31 214 ALA A O 1
ATOM 1208 N N . ALA A 1 215 ? -15.734 11.386 29.863 1.00 91.12 215 ALA A N 1
ATOM 1209 C CA . ALA A 1 215 ? -14.409 11.378 30.473 1.00 91.12 215 ALA A CA 1
ATOM 1210 C C . ALA A 1 215 ? -14.328 10.294 31.557 1.00 91.12 215 ALA A C 1
ATOM 1212 O O . ALA A 1 215 ? -15.181 10.238 32.446 1.00 91.12 215 ALA A O 1
ATOM 1213 N N . SER A 1 216 ? -13.297 9.449 31.510 1.00 89.44 216 SER A N 1
ATOM 1214 C CA . SER A 1 216 ? -13.043 8.406 32.509 1.00 89.44 216 SER A CA 1
ATOM 1215 C C . SER A 1 216 ? -11.604 8.451 33.026 1.00 89.44 216 SER A C 1
ATOM 1217 O O . SER A 1 216 ? -10.666 8.568 32.237 1.00 89.44 216 SER A O 1
ATOM 1219 N N . GLY A 1 217 ? -11.402 8.392 34.349 1.00 88.81 217 GLY A N 1
ATOM 1220 C CA . GLY A 1 217 ? -10.063 8.624 34.899 1.00 88.81 217 GLY A CA 1
ATOM 1221 C C . GLY A 1 217 ? -9.894 8.658 36.413 1.00 88.81 217 GLY A C 1
ATOM 1222 O O . GLY A 1 217 ? -10.803 8.337 37.171 1.00 88.81 217 GLY A O 1
ATOM 1223 N N . ALA A 1 218 ? -8.713 9.086 36.873 1.00 86.38 218 ALA A N 1
ATOM 1224 C CA . ALA A 1 218 ? -8.522 9.455 38.278 1.00 86.38 218 ALA A CA 1
ATOM 1225 C C . ALA A 1 218 ? -9.094 10.861 38.524 1.00 86.38 218 ALA A C 1
ATOM 1227 O O . ALA A 1 218 ? -9.909 11.038 39.425 1.00 86.38 218 ALA A O 1
ATOM 1228 N N . ALA A 1 219 ? -8.760 11.816 37.655 1.00 89.19 219 ALA A N 1
ATOM 1229 C CA . ALA A 1 219 ? -9.484 13.063 37.453 1.00 89.19 219 ALA A CA 1
ATOM 1230 C C . ALA A 1 219 ? -10.158 13.033 36.070 1.00 89.19 219 ALA A C 1
ATOM 1232 O O . ALA A 1 219 ? -9.489 12.845 35.054 1.00 89.19 219 ALA A O 1
ATOM 1233 N N . ALA A 1 220 ? -11.476 13.209 36.024 1.00 90.56 220 ALA A N 1
ATOM 1234 C CA . ALA A 1 220 ? -12.268 13.180 34.797 1.00 90.56 220 ALA A CA 1
ATOM 1235 C C . ALA A 1 220 ? -13.166 14.420 34.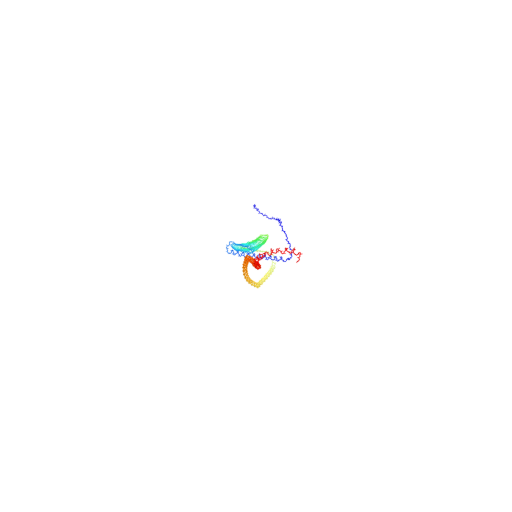708 1.00 90.56 220 ALA A C 1
ATOM 1237 O O . ALA A 1 220 ? -13.958 14.667 35.613 1.00 90.56 220 ALA A O 1
ATOM 1238 N N . ALA A 1 221 ? -13.070 15.185 33.622 1.00 91.38 221 ALA A N 1
ATOM 1239 C CA . ALA A 1 221 ? -13.892 16.366 33.369 1.00 91.38 221 ALA A CA 1
ATOM 1240 C C . ALA A 1 221 ? -14.609 16.249 32.017 1.00 91.38 221 ALA A C 1
ATOM 1242 O O . ALA A 1 221 ? -13.959 16.130 30.984 1.00 91.38 221 ALA A O 1
ATOM 1243 N N . ALA A 1 222 ? -15.940 16.305 32.012 1.00 90.81 222 ALA A N 1
ATOM 1244 C CA . ALA A 1 222 ? -16.760 16.309 30.803 1.00 90.81 222 ALA A CA 1
ATOM 1245 C C . ALA A 1 222 ? -17.596 17.596 30.722 1.00 90.81 222 ALA A C 1
ATOM 1247 O O . ALA A 1 222 ? -18.280 17.951 31.682 1.00 90.81 222 ALA A O 1
ATOM 1248 N N . SER A 1 223 ? -17.587 18.285 29.582 1.00 89.25 223 SER A N 1
ATOM 1249 C CA . SER A 1 223 ? -18.449 19.445 29.331 1.00 89.25 223 SER A CA 1
ATOM 1250 C C . SER A 1 223 ? -19.168 19.324 27.988 1.00 89.25 223 SER A C 1
ATOM 1252 O O . SER A 1 223 ? -18.554 19.057 26.957 1.00 89.25 223 SER A O 1
ATOM 1254 N N . GLY A 1 224 ? -20.489 19.493 27.987 1.00 88.31 224 GLY A N 1
ATOM 1255 C CA . GLY A 1 224 ? -21.295 19.382 26.773 1.00 88.31 224 GLY A CA 1
ATOM 1256 C C . GLY A 1 224 ? -22.790 19.245 27.020 1.00 88.31 224 GLY A C 1
ATOM 1257 O O . GLY A 1 224 ? -23.227 19.071 28.152 1.00 88.31 224 GLY A O 1
ATOM 1258 N N . ALA A 1 225 ? -23.603 19.326 25.963 1.00 86.31 225 ALA A N 1
ATOM 1259 C CA . ALA A 1 225 ? -25.061 19.211 26.087 1.00 86.31 225 ALA A CA 1
ATOM 1260 C C . ALA A 1 225 ? -25.479 17.898 26.782 1.00 86.31 225 ALA A C 1
ATOM 1262 O O . ALA A 1 225 ? -26.366 17.918 27.635 1.00 86.31 225 ALA A O 1
ATOM 1263 N N . VAL A 1 226 ? -24.772 16.803 26.497 1.00 86.94 226 VAL A N 1
ATOM 1264 C CA . VAL A 1 226 ? -24.733 15.585 27.314 1.00 86.94 226 VAL A CA 1
ATOM 1265 C C . VAL A 1 226 ? -23.298 15.390 27.813 1.00 86.94 226 VAL A C 1
ATOM 1267 O O . VAL A 1 226 ? -22.371 15.357 27.005 1.00 86.94 226 VAL A O 1
ATOM 1270 N N . ALA A 1 227 ? -23.099 15.259 29.124 1.00 89.38 227 ALA A N 1
ATOM 1271 C CA . ALA A 1 227 ? -21.779 15.124 29.744 1.00 89.38 227 ALA A CA 1
ATOM 1272 C C . ALA A 1 227 ? -21.747 13.972 30.761 1.00 89.38 227 ALA A C 1
ATOM 1274 O O . ALA A 1 227 ? -22.594 13.910 31.652 1.00 89.38 227 ALA A O 1
ATOM 1275 N N . ALA A 1 228 ? -20.757 13.084 30.655 1.00 89.31 228 ALA A N 1
ATOM 1276 C CA . ALA A 1 228 ? -20.570 11.929 31.531 1.00 89.31 228 ALA A CA 1
ATOM 1277 C C . ALA A 1 228 ? -19.131 11.861 32.074 1.00 89.31 228 ALA A C 1
ATOM 1279 O O . ALA A 1 228 ? -18.185 11.672 31.311 1.00 89.31 228 ALA A O 1
ATOM 1280 N N . GLY A 1 229 ? -18.963 11.991 33.391 1.00 86.12 229 GLY A N 1
ATOM 1281 C CA . GLY A 1 229 ? -17.684 11.826 34.090 1.00 86.12 229 GLY A CA 1
ATOM 1282 C C . GLY A 1 229 ? -17.679 10.589 34.993 1.00 86.12 229 GLY A C 1
ATOM 1283 O O . GLY A 1 229 ? -18.603 10.410 35.786 1.00 86.12 229 GLY A O 1
ATOM 1284 N N . GLY A 1 230 ? -16.643 9.752 34.914 1.00 83.88 230 GLY A N 1
ATOM 1285 C CA . GLY A 1 230 ? -16.468 8.582 35.786 1.00 83.88 230 GLY A CA 1
ATOM 1286 C C . GLY A 1 230 ? -15.050 8.484 36.346 1.00 83.88 230 GLY A C 1
ATOM 1287 O O . GLY A 1 230 ? -14.102 8.378 35.572 1.00 83.88 230 GLY A O 1
ATOM 1288 N N . GLY A 1 231 ? -14.863 8.507 37.668 1.00 85.62 231 GLY A N 1
ATOM 1289 C CA . GLY A 1 231 ? -13.505 8.476 38.219 1.00 85.62 231 GLY A CA 1
ATOM 1290 C C . GLY A 1 231 ? -13.371 8.581 39.731 1.00 85.62 231 GLY A C 1
ATOM 1291 O O . GLY A 1 231 ? -14.346 8.455 40.460 1.00 85.62 231 GLY A O 1
ATOM 1292 N N . ALA A 1 232 ? -12.157 8.835 40.228 1.00 84.19 232 ALA A N 1
ATOM 1293 C CA . ALA A 1 232 ? -11.969 9.159 41.646 1.00 84.19 232 ALA A CA 1
ATOM 1294 C C . ALA A 1 232 ? -12.486 10.579 41.948 1.00 84.19 232 ALA A C 1
ATOM 1296 O O . ALA A 1 232 ? -13.266 10.763 42.879 1.00 84.19 232 ALA A O 1
ATOM 1297 N N . ALA A 1 233 ? -12.131 11.550 41.102 1.00 85.69 233 ALA A N 1
ATOM 1298 C CA . ALA A 1 233 ? -12.714 12.884 41.039 1.00 85.69 233 ALA A CA 1
ATOM 1299 C C . ALA A 1 233 ? -13.363 13.096 39.659 1.00 85.69 233 ALA A C 1
ATOM 1301 O O . ALA A 1 233 ? -12.666 13.158 38.645 1.00 85.69 233 ALA A O 1
ATOM 1302 N N . ALA A 1 234 ? -14.692 13.198 39.613 1.00 87.44 234 ALA A N 1
ATOM 1303 C CA . ALA A 1 234 ? -15.469 13.337 38.381 1.00 87.44 234 ALA A CA 1
ATOM 1304 C C . ALA A 1 234 ? -16.227 14.675 38.338 1.00 87.44 234 ALA A C 1
ATOM 1306 O O . ALA A 1 234 ? -16.976 15.005 39.256 1.00 87.44 234 ALA A O 1
ATOM 1307 N N . ALA A 1 235 ? -16.076 15.425 37.248 1.00 87.56 235 ALA A N 1
ATOM 1308 C CA . ALA A 1 235 ? -16.791 16.664 36.971 1.00 87.56 235 ALA A CA 1
ATOM 1309 C C . ALA A 1 235 ? -17.583 16.548 35.659 1.00 87.56 235 ALA A C 1
ATOM 1311 O O . ALA A 1 235 ? -17.026 16.141 34.641 1.00 87.56 235 ALA A O 1
ATOM 1312 N N . ALA A 1 236 ? -18.865 16.926 35.662 1.00 86.44 236 ALA A N 1
ATOM 1313 C CA . ALA A 1 236 ? -19.703 16.939 34.457 1.00 86.44 236 ALA A CA 1
ATOM 1314 C C . ALA A 1 236 ? -20.559 18.213 34.365 1.00 86.44 236 ALA A C 1
ATOM 1316 O O . ALA A 1 236 ? -21.233 18.574 35.334 1.00 86.44 236 ALA A O 1
ATOM 1317 N N . SER A 1 237 ? -20.570 18.898 33.217 1.00 84.19 237 SER A N 1
ATOM 1318 C CA . SER A 1 237 ? -21.340 20.139 33.042 1.00 84.19 237 SER A CA 1
ATOM 1319 C C . SER A 1 237 ? -22.094 20.255 31.714 1.00 84.19 237 SER A C 1
ATOM 1321 O O . SER A 1 237 ? -21.574 19.911 30.655 1.00 84.19 237 SER A O 1
ATOM 1323 N N . GLY A 1 238 ? -23.325 20.780 31.782 1.00 83.81 238 GLY A N 1
ATOM 1324 C CA . GLY A 1 238 ? -24.195 21.048 30.629 1.00 83.81 238 GLY A CA 1
ATOM 1325 C C . GLY A 1 238 ? -25.656 20.619 30.819 1.00 83.81 238 GLY A C 1
ATOM 1326 O O . GLY A 1 238 ? -26.148 20.563 31.942 1.00 83.81 238 GLY A O 1
ATOM 1327 N N . ALA A 1 239 ? -26.406 20.383 29.737 1.00 81.75 239 ALA A N 1
ATOM 1328 C CA . ALA A 1 239 ? -27.866 20.230 29.832 1.00 81.75 239 ALA A CA 1
ATOM 1329 C C . ALA A 1 239 ? -28.299 18.919 30.522 1.00 81.75 239 ALA A C 1
ATOM 1331 O O . ALA A 1 239 ? -29.213 18.943 31.351 1.00 81.75 239 ALA A O 1
ATOM 1332 N N . ALA A 1 240 ? -27.610 17.811 30.240 1.00 83.12 240 ALA A N 1
ATOM 1333 C CA . ALA A 1 240 ? -27.741 16.531 30.933 1.00 83.12 240 ALA A CA 1
ATOM 1334 C C . ALA A 1 240 ? -26.362 16.071 31.438 1.00 83.12 240 ALA A C 1
ATOM 1336 O O . ALA A 1 240 ? -25.518 15.656 30.644 1.00 83.12 240 ALA A O 1
ATOM 1337 N N . ALA A 1 241 ? -26.120 16.167 32.750 1.00 83.81 241 ALA A N 1
ATOM 1338 C CA . ALA A 1 241 ? -24.805 15.934 33.358 1.00 83.81 241 ALA A CA 1
ATOM 1339 C C . ALA A 1 241 ? -24.806 14.773 34.373 1.00 83.81 241 ALA A C 1
ATOM 1341 O O . ALA A 1 241 ? -25.452 14.847 35.423 1.00 83.81 241 ALA A O 1
ATOM 1342 N N . ALA A 1 242 ? -24.033 13.725 34.088 1.00 84.81 242 ALA A N 1
ATOM 1343 C CA . ALA A 1 242 ? -23.826 12.565 34.952 1.00 84.81 242 ALA A CA 1
ATOM 1344 C C . ALA A 1 242 ? -22.385 12.526 35.489 1.00 84.81 242 ALA A C 1
ATOM 1346 O O . ALA A 1 242 ? -21.437 12.605 34.709 1.00 84.81 242 ALA A O 1
ATOM 1347 N N . ALA A 1 243 ? -22.202 12.379 36.804 1.00 83.25 243 ALA A N 1
ATOM 1348 C CA . ALA A 1 243 ? -20.877 12.233 37.420 1.00 83.25 243 ALA A CA 1
ATOM 1349 C C . ALA A 1 243 ? -20.871 11.115 38.477 1.00 83.25 243 ALA A C 1
ATOM 1351 O O . ALA A 1 243 ? -21.589 11.207 39.470 1.00 83.25 243 ALA A O 1
ATOM 1352 N N . GLY A 1 244 ? -20.067 10.069 38.276 1.00 77.44 244 GLY A N 1
ATOM 1353 C CA . GLY A 1 244 ? -19.912 8.956 39.220 1.00 77.44 244 GLY A CA 1
ATOM 1354 C C . GLY A 1 244 ? -18.486 8.867 39.757 1.00 77.44 244 GLY A C 1
ATOM 1355 O O . GLY A 1 244 ? -17.541 8.837 38.967 1.00 77.44 244 GLY A O 1
ATOM 1356 N N . GLY A 1 245 ? -18.306 8.817 41.079 1.00 79.19 245 GLY A N 1
ATOM 1357 C CA . GLY A 1 245 ? -16.960 8.736 41.653 1.00 79.19 245 GLY A CA 1
ATOM 1358 C C . GLY A 1 245 ? -16.867 8.809 43.171 1.00 79.19 245 GLY A C 1
ATOM 1359 O O . GLY A 1 245 ? -17.878 8.798 43.862 1.00 79.19 245 GLY A O 1
ATOM 1360 N N . ALA A 1 246 ? -15.649 8.903 43.711 1.00 79.00 246 ALA A N 1
ATOM 1361 C CA . ALA A 1 246 ? -15.465 9.157 45.145 1.00 79.00 246 ALA A CA 1
ATOM 1362 C C . ALA A 1 246 ? -15.843 10.610 45.489 1.00 79.00 246 ALA A C 1
ATOM 1364 O O . ALA A 1 246 ? -16.607 10.845 46.423 1.00 79.00 246 ALA A O 1
ATOM 1365 N N . ALA A 1 247 ? -15.386 11.562 44.670 1.00 77.75 247 ALA A N 1
ATOM 1366 C CA . ALA A 1 247 ? -15.858 12.941 44.635 1.00 77.75 247 ALA A CA 1
ATOM 1367 C C . ALA A 1 247 ? -16.502 13.233 43.269 1.00 77.75 247 ALA A C 1
ATOM 1369 O O . ALA A 1 247 ? -15.860 13.070 42.231 1.00 77.75 247 ALA A O 1
ATOM 1370 N N . ALA A 1 248 ? -17.761 13.672 43.257 1.00 80.00 248 ALA A N 1
ATOM 1371 C CA . ALA A 1 248 ? -18.524 13.931 42.035 1.00 80.00 248 ALA A CA 1
ATOM 1372 C C . ALA A 1 248 ? -19.136 15.343 42.052 1.00 80.00 248 ALA A C 1
ATOM 1374 O O . ALA A 1 248 ? -19.895 15.671 42.960 1.00 80.00 248 ALA A O 1
ATOM 1375 N N . ALA A 1 249 ? -18.835 16.178 41.053 1.00 78.00 249 ALA A N 1
ATOM 1376 C CA . ALA A 1 249 ? -19.262 17.579 40.970 1.00 78.00 249 ALA A CA 1
ATOM 1377 C C . ALA A 1 249 ? -19.973 17.892 39.642 1.00 78.00 249 ALA A C 1
ATOM 1379 O O . ALA A 1 249 ? -19.575 17.406 38.582 1.00 78.00 249 ALA A O 1
ATOM 1380 N N . ARG A 1 250 ? -21.043 18.702 39.676 1.00 72.88 250 ARG A N 1
ATOM 1381 C CA . ARG A 1 250 ? -21.865 19.000 38.485 1.00 72.88 250 ARG A CA 1
ATOM 1382 C C . ARG A 1 250 ? -22.421 20.418 38.450 1.00 72.88 250 ARG A C 1
ATOM 1384 O O . ARG A 1 250 ? -22.765 20.976 39.491 1.00 72.88 250 ARG A O 1
ATOM 1391 N N . GLY A 1 251 ? -22.627 20.923 37.235 1.00 68.56 251 GLY A N 1
ATOM 1392 C CA . GLY A 1 251 ? -23.427 22.119 36.960 1.00 68.56 251 GLY A CA 1
ATOM 1393 C C . GLY A 1 251 ? -24.240 21.947 35.678 1.00 68.56 251 GLY A C 1
ATOM 1394 O O . GLY A 1 251 ? -23.650 21.736 34.618 1.00 68.56 251 GLY A O 1
ATOM 1395 N N . GLY A 1 252 ? -25.573 22.011 35.745 1.00 67.06 252 GLY A N 1
ATOM 1396 C CA . GLY A 1 252 ? -26.399 21.707 34.572 1.00 67.06 252 GLY A CA 1
ATOM 1397 C C . GLY A 1 252 ? -27.890 22.021 34.671 1.00 67.06 252 GLY A C 1
ATOM 1398 O O . GLY A 1 252 ? -28.363 22.539 35.676 1.00 67.06 252 GLY A O 1
ATOM 1399 N N . ALA A 1 253 ? -28.651 21.705 33.620 1.00 67.75 253 ALA A N 1
ATOM 1400 C CA . ALA A 1 253 ? -30.114 21.834 33.652 1.00 67.75 253 ALA A CA 1
ATOM 1401 C C . ALA A 1 253 ? -30.760 20.620 34.343 1.00 67.75 253 ALA A C 1
ATOM 1403 O O . ALA A 1 253 ? -31.561 20.781 35.262 1.00 67.75 253 ALA A O 1
ATOM 1404 N N . SER A 1 254 ? -30.342 19.417 33.947 1.00 64.38 254 SER A N 1
ATOM 1405 C CA . SER A 1 254 ? -30.678 18.141 34.580 1.00 64.38 254 SER A CA 1
ATOM 1406 C C . SER A 1 254 ? -29.390 17.401 34.951 1.00 64.38 254 SER A C 1
ATOM 1408 O O . SER A 1 254 ? -28.461 17.320 34.144 1.00 64.38 254 SER A O 1
ATOM 1410 N N . ALA A 1 255 ? -29.286 16.919 36.191 1.00 65.00 255 ALA A N 1
ATOM 1411 C CA . ALA A 1 255 ? -28.023 16.402 36.708 1.00 65.00 255 ALA A CA 1
ATOM 1412 C C . ALA A 1 255 ? -28.193 15.252 37.715 1.00 65.00 255 ALA A C 1
ATOM 1414 O O . ALA A 1 255 ? -28.974 15.352 38.662 1.00 65.00 255 ALA A O 1
ATOM 1415 N N . ALA A 1 256 ? -27.347 14.222 37.603 1.00 69.06 256 ALA A N 1
ATOM 1416 C CA . ALA A 1 256 ? -27.284 13.083 38.528 1.00 69.06 256 ALA A CA 1
ATOM 1417 C C . ALA A 1 256 ? -25.835 12.784 38.959 1.00 69.06 256 ALA A C 1
ATOM 1419 O O . ALA A 1 256 ? -24.944 12.727 38.113 1.00 69.06 256 ALA A O 1
ATOM 1420 N N . ALA A 1 257 ? -25.590 12.589 40.259 1.00 70.00 257 ALA A N 1
ATOM 1421 C CA . ALA A 1 257 ? -24.324 12.032 40.745 1.00 70.00 257 ALA A CA 1
ATOM 1422 C C . ALA A 1 257 ? -24.515 10.945 41.793 1.00 70.00 257 ALA A C 1
ATOM 1424 O O . ALA A 1 257 ? -25.410 11.032 42.638 1.00 70.00 257 ALA A O 1
ATOM 1425 N N . SER A 1 258 ? -23.593 9.988 41.753 1.00 67.75 258 SER A N 1
ATOM 1426 C CA . SER A 1 258 ? -23.411 8.936 42.745 1.00 67.75 258 SER A CA 1
ATOM 1427 C C . SER A 1 258 ? -21.974 8.953 43.269 1.00 67.75 258 SER A C 1
ATOM 1429 O O . SER A 1 258 ? -21.023 8.995 42.484 1.00 67.75 258 SER A O 1
ATOM 1431 N N . GLY A 1 259 ? -21.804 8.947 44.593 1.00 68.75 259 GLY A N 1
ATOM 1432 C CA . GLY A 1 259 ? -20.473 8.993 45.197 1.00 68.75 259 GLY A CA 1
ATOM 1433 C C . GLY A 1 259 ? -20.440 9.264 46.697 1.00 68.75 259 GLY A C 1
ATOM 1434 O O . GLY A 1 259 ? -21.438 9.684 47.274 1.00 68.75 259 GLY A O 1
ATOM 1435 N N . ALA A 1 260 ? -19.266 9.060 47.306 1.00 70.62 260 ALA A N 1
ATOM 1436 C CA . ALA A 1 260 ? -19.023 9.291 48.737 1.00 70.62 260 ALA A CA 1
ATOM 1437 C C . ALA A 1 260 ? -19.192 10.775 49.128 1.00 70.62 260 ALA A C 1
ATOM 1439 O O . ALA A 1 260 ? -19.779 11.088 50.166 1.00 70.62 260 ALA A O 1
ATOM 1440 N N . ALA A 1 261 ? -18.730 11.677 48.256 1.00 70.44 261 ALA A N 1
ATOM 1441 C CA . ALA A 1 261 ? -18.998 13.110 48.294 1.00 70.44 261 ALA A CA 1
ATOM 1442 C C . ALA A 1 261 ? -19.616 13.557 46.955 1.00 70.44 261 ALA A C 1
ATOM 1444 O O . ALA A 1 261 ? -18.916 13.697 45.947 1.00 70.44 261 ALA A O 1
ATOM 1445 N N . ALA A 1 262 ? -20.934 13.773 46.929 1.00 73.12 262 ALA A N 1
ATOM 1446 C CA . ALA A 1 262 ? -21.681 14.092 45.709 1.00 73.12 262 ALA A CA 1
ATOM 1447 C C . ALA A 1 262 ? -22.271 15.514 45.744 1.00 73.12 262 ALA A C 1
ATOM 1449 O O . ALA A 1 262 ? -23.196 15.796 46.501 1.00 73.12 262 ALA A O 1
ATOM 1450 N N . ALA A 1 263 ? -21.786 16.398 44.872 1.00 71.56 263 ALA A N 1
ATOM 1451 C CA . ALA A 1 263 ? -22.253 17.773 44.703 1.00 71.56 263 ALA A CA 1
ATOM 1452 C C . ALA A 1 263 ? -22.971 17.975 43.353 1.00 71.56 263 ALA A C 1
ATOM 1454 O O . ALA A 1 263 ? -22.645 17.335 42.346 1.00 71.56 263 ALA A O 1
ATOM 1455 N N . GLY A 1 264 ? -23.950 18.880 43.292 1.00 64.94 264 GLY A N 1
ATOM 1456 C CA . GLY A 1 264 ? -24.528 19.322 42.020 1.00 64.94 264 GLY A CA 1
ATOM 1457 C C . GLY A 1 264 ? -25.474 20.512 42.129 1.00 64.94 264 GLY A C 1
ATOM 1458 O O . GLY A 1 264 ? -26.393 20.499 42.945 1.00 64.94 264 GLY A O 1
ATOM 1459 N N . GLY A 1 265 ? -25.269 21.505 41.264 1.00 63.06 265 GLY A N 1
ATOM 1460 C CA . GLY A 1 265 ? -26.199 22.616 41.056 1.00 63.06 265 GLY A CA 1
ATOM 1461 C C . GLY A 1 265 ? -26.954 22.478 39.731 1.00 63.06 265 GLY A C 1
ATOM 1462 O O . GLY A 1 265 ? -26.341 22.187 38.701 1.00 63.06 265 GLY A O 1
ATOM 1463 N N . GLY A 1 266 ? -28.270 22.699 39.733 1.00 66.69 266 GLY A N 1
ATOM 1464 C CA . GLY A 1 266 ? -29.067 22.687 38.506 1.00 66.69 266 GLY A CA 1
ATOM 1465 C C . GLY A 1 266 ? -30.572 22.847 38.699 1.00 66.69 266 GLY A C 1
ATOM 1466 O O . GLY A 1 266 ? -31.072 22.815 39.817 1.00 66.69 266 GLY A O 1
ATOM 1467 N N . ALA A 1 267 ? -31.325 23.017 37.608 1.00 66.31 267 ALA A N 1
ATOM 1468 C CA . ALA A 1 267 ? -32.786 23.148 37.694 1.00 66.31 267 ALA A CA 1
ATOM 1469 C C . ALA A 1 267 ? -33.446 21.867 38.250 1.00 66.31 267 ALA A C 1
ATOM 1471 O O . ALA A 1 267 ? -34.365 21.953 39.068 1.00 66.31 267 ALA A O 1
ATOM 1472 N N . ALA A 1 268 ? -32.920 20.699 37.872 1.00 66.88 268 ALA A N 1
ATOM 1473 C CA . ALA A 1 268 ? -33.194 19.411 38.500 1.00 66.88 268 ALA A CA 1
ATOM 1474 C C . ALA A 1 268 ? -31.876 18.707 38.868 1.00 66.88 268 ALA A C 1
ATOM 1476 O O . ALA A 1 268 ? -31.116 18.300 37.985 1.00 66.88 268 ALA A O 1
ATOM 1477 N N . ALA A 1 269 ? -31.599 18.563 40.167 1.00 68.56 269 ALA A N 1
ATOM 1478 C CA . ALA A 1 269 ? -30.348 18.005 40.681 1.00 68.56 269 ALA A CA 1
ATOM 1479 C C . ALA A 1 269 ? -30.591 16.874 41.698 1.00 68.56 269 ALA A C 1
ATOM 1481 O O . ALA A 1 269 ? -31.093 17.108 42.796 1.00 68.56 269 ALA A O 1
ATOM 1482 N N . ALA A 1 270 ? -30.176 15.653 41.350 1.00 69.25 270 ALA A N 1
ATOM 1483 C CA . ALA A 1 270 ? -30.163 14.496 42.250 1.00 69.25 270 ALA A CA 1
ATOM 1484 C C . ALA A 1 270 ? -28.729 14.162 42.699 1.00 69.25 270 ALA A C 1
ATOM 1486 O O . ALA A 1 270 ? -27.819 14.129 41.867 1.00 69.25 270 ALA A O 1
ATOM 1487 N N . ALA A 1 271 ? -28.500 13.921 43.989 1.00 69.56 271 ALA A N 1
ATOM 1488 C CA . ALA A 1 271 ? -27.204 13.535 44.556 1.00 69.56 271 ALA A CA 1
ATOM 1489 C C . ALA A 1 271 ? -27.386 12.440 45.617 1.00 69.56 271 ALA A C 1
ATOM 1491 O O . ALA A 1 271 ? -28.241 12.587 46.490 1.00 69.56 271 ALA A O 1
ATOM 1492 N N . GLY A 1 272 ? -26.569 11.384 45.607 1.00 66.19 272 GLY A N 1
ATOM 1493 C CA . GLY A 1 272 ? -26.578 10.454 46.737 1.00 66.19 272 GLY A CA 1
ATOM 1494 C C . GLY A 1 272 ? -25.664 9.240 46.644 1.00 66.19 272 GLY A C 1
ATOM 1495 O O . GLY A 1 272 ? -24.820 9.135 45.756 1.00 66.19 272 GLY A O 1
ATOM 1496 N N . GLY A 1 273 ? -25.858 8.311 47.581 1.00 62.03 273 GLY A N 1
ATOM 1497 C CA . GLY A 1 273 ? -25.107 7.052 47.656 1.00 62.03 273 GLY A CA 1
ATOM 1498 C C . GLY A 1 273 ? -23.778 7.140 48.414 1.00 62.03 273 GLY A C 1
ATOM 1499 O O . GLY A 1 273 ? -22.862 6.384 48.098 1.00 62.03 273 GLY A O 1
ATOM 1500 N N . GLY A 1 274 ? -23.666 8.045 49.390 1.00 61.91 274 GLY A N 1
ATOM 1501 C CA . GLY A 1 274 ? -22.435 8.260 50.150 1.00 61.91 274 GLY A CA 1
ATOM 1502 C C . GLY A 1 274 ? -22.621 8.992 51.477 1.00 61.91 274 GLY A C 1
ATOM 1503 O O . GLY A 1 274 ? -23.742 9.293 51.897 1.00 61.91 274 GLY A O 1
ATOM 1504 N N . ASP A 1 275 ? -21.497 9.291 52.127 1.00 62.84 275 ASP A N 1
ATOM 1505 C CA . ASP A 1 275 ? -21.453 9.942 53.438 1.00 62.84 275 ASP A CA 1
ATOM 1506 C C . ASP A 1 275 ? -21.950 11.391 53.385 1.00 62.84 275 ASP A C 1
ATOM 1508 O O . ASP A 1 275 ? -22.575 11.860 54.333 1.00 62.84 275 ASP A O 1
ATOM 1512 N N . SER A 1 276 ? -21.719 12.102 52.274 1.00 64.50 276 SER A N 1
ATOM 1513 C CA . SER A 1 276 ? -22.131 13.502 52.118 1.00 64.50 276 SER A CA 1
ATOM 1514 C C . SER A 1 276 ? -22.692 13.815 50.726 1.00 64.50 276 SER A C 1
ATOM 1516 O O . SER A 1 276 ? -22.101 13.483 49.696 1.00 64.50 276 SER A O 1
ATOM 1518 N N . ALA A 1 277 ? -23.853 14.475 50.690 1.00 70.75 277 ALA A N 1
ATOM 1519 C CA . ALA A 1 277 ? -24.562 14.805 49.454 1.00 70.75 277 ALA A CA 1
ATOM 1520 C C . ALA A 1 277 ? -25.114 16.238 49.493 1.00 70.75 277 ALA A C 1
ATOM 1522 O O . ALA A 1 277 ? -25.893 16.582 50.380 1.00 70.75 277 ALA A O 1
ATOM 1523 N N . ALA A 1 278 ? -24.744 17.062 48.512 1.00 68.12 278 ALA A N 1
ATOM 1524 C CA . ALA A 1 278 ? -25.169 18.454 48.386 1.00 68.12 278 ALA A CA 1
ATOM 1525 C C . ALA A 1 278 ? -25.849 18.702 47.029 1.00 68.12 278 ALA A C 1
ATOM 1527 O O . ALA A 1 278 ? -25.231 18.537 45.973 1.00 68.12 278 ALA A O 1
ATOM 1528 N N . ALA A 1 279 ? -27.113 19.126 47.049 1.00 68.88 279 ALA A N 1
ATOM 1529 C CA . ALA A 1 279 ? -27.892 19.429 45.846 1.00 68.88 279 ALA A CA 1
ATOM 1530 C C . ALA A 1 279 ? -28.530 20.823 45.938 1.00 68.88 279 ALA A C 1
ATOM 1532 O O . ALA A 1 279 ? -29.131 21.164 46.960 1.00 68.88 279 ALA A O 1
ATOM 1533 N N . SER A 1 280 ? -28.429 21.629 44.877 1.00 65.00 280 SER A N 1
ATOM 1534 C CA . SER A 1 280 ? -28.999 22.983 44.855 1.00 65.00 280 SER A CA 1
ATOM 1535 C C . SER A 1 280 ? -29.695 23.356 43.544 1.00 65.00 280 SER A C 1
ATOM 1537 O O . SER A 1 280 ? -29.267 22.962 42.458 1.00 65.00 280 SER A O 1
ATOM 1539 N N . GLY A 1 281 ? -30.769 24.145 43.657 1.00 66.38 281 GLY A N 1
ATOM 1540 C CA . GLY A 1 281 ? -31.547 24.678 42.533 1.00 66.38 281 GLY A CA 1
ATOM 1541 C C . GLY A 1 281 ? -33.059 24.466 42.664 1.00 66.38 281 GLY A C 1
ATOM 1542 O O . GLY A 1 281 ? -33.576 24.330 43.767 1.00 66.38 281 GLY A O 1
ATOM 1543 N N . ALA A 1 282 ? -33.805 24.509 41.556 1.00 64.31 282 ALA A N 1
ATOM 1544 C CA . ALA A 1 282 ? -35.273 24.583 41.615 1.00 64.31 282 ALA A CA 1
ATOM 1545 C C . ALA A 1 282 ? -35.923 23.305 42.183 1.00 64.31 282 ALA A C 1
ATOM 1547 O O . ALA A 1 282 ? -36.813 23.397 43.029 1.00 64.31 282 ALA A O 1
ATOM 1548 N N . SER A 1 283 ? -35.431 22.133 41.774 1.00 63.03 283 SER A N 1
ATOM 1549 C CA . SER A 1 283 ? -35.799 20.828 42.331 1.00 63.03 283 SER A CA 1
ATOM 1550 C C . SER A 1 283 ? -34.537 20.052 42.717 1.00 63.03 283 SER A C 1
ATOM 1552 O O . SER A 1 283 ? -33.676 19.783 41.876 1.00 63.03 283 SER A O 1
ATOM 1554 N N . ALA A 1 284 ? -34.395 19.740 44.007 1.00 66.06 284 ALA A N 1
ATOM 1555 C CA . ALA A 1 284 ? -33.168 19.193 44.583 1.00 66.06 284 ALA A CA 1
ATOM 1556 C C . ALA A 1 284 ? -33.464 17.965 45.457 1.00 66.06 284 ALA A C 1
ATOM 1558 O O . ALA A 1 284 ? -34.236 18.044 46.411 1.00 66.06 284 ALA A O 1
ATOM 1559 N N . ALA A 1 285 ? -32.825 16.835 45.154 1.00 66.88 285 ALA A N 1
ATOM 1560 C CA . ALA A 1 285 ? -32.944 15.598 45.923 1.00 66.88 285 ALA A CA 1
ATOM 1561 C C . ALA A 1 285 ? -31.562 15.149 46.414 1.00 66.88 285 ALA A C 1
ATOM 1563 O O . ALA A 1 285 ? -30.657 14.945 45.601 1.00 66.88 285 ALA A O 1
ATOM 1564 N N . ALA A 1 286 ? -31.405 14.993 47.731 1.00 67.50 286 ALA A N 1
ATOM 1565 C CA . ALA A 1 286 ? -30.152 14.578 48.361 1.00 67.50 286 ALA A CA 1
ATOM 1566 C C . ALA A 1 286 ? -30.373 13.389 49.313 1.00 67.50 286 ALA A C 1
ATOM 1568 O O . ALA A 1 286 ? -31.221 13.458 50.206 1.00 67.50 286 ALA A O 1
ATOM 1569 N N . SER A 1 287 ? -29.601 12.308 49.145 1.00 64.25 287 SER A N 1
ATOM 1570 C CA . SER A 1 287 ? -29.677 11.103 49.988 1.00 64.25 287 SER A CA 1
ATOM 1571 C C . SER A 1 287 ? -28.294 10.559 50.378 1.00 64.25 287 SER A C 1
ATOM 1573 O O . SER A 1 287 ? -27.499 10.125 49.544 1.00 64.25 287 SER A O 1
ATOM 1575 N N . GLY A 1 288 ? -28.004 10.568 51.677 1.00 65.12 288 GLY A N 1
ATOM 1576 C CA . GLY A 1 288 ? -26.712 10.183 52.251 1.00 65.12 288 GLY A CA 1
ATOM 1577 C C . GLY A 1 288 ? -26.695 10.426 53.760 1.00 65.12 288 GLY A C 1
ATOM 1578 O O . GLY A 1 288 ? -27.674 10.941 54.301 1.00 65.12 288 GLY A O 1
ATOM 1579 N N . ALA A 1 289 ? -25.603 10.072 54.443 1.00 63.34 289 ALA A N 1
ATOM 1580 C CA . ALA A 1 289 ? -25.518 10.212 55.904 1.00 63.34 289 ALA A CA 1
ATOM 1581 C C . ALA A 1 289 ? -25.594 11.684 56.365 1.00 63.34 289 ALA A C 1
ATOM 1583 O O . ALA A 1 289 ? -26.259 11.992 57.353 1.00 63.34 289 ALA A O 1
ATOM 1584 N N . ALA A 1 290 ? -24.983 12.598 55.606 1.00 63.41 290 ALA A N 1
ATOM 1585 C CA . ALA A 1 290 ? -25.120 14.045 55.731 1.00 63.41 290 ALA A CA 1
ATOM 1586 C C . ALA A 1 290 ? -25.615 14.646 54.400 1.00 63.41 290 ALA A C 1
ATOM 1588 O O . ALA A 1 290 ? -24.831 14.997 53.515 1.00 63.41 290 ALA A O 1
ATOM 1589 N N . ALA A 1 291 ? -26.937 14.741 54.244 1.00 63.72 291 ALA A N 1
ATOM 1590 C CA . ALA A 1 291 ? -27.583 15.289 53.052 1.00 63.72 291 ALA A CA 1
ATOM 1591 C C . ALA A 1 291 ? -28.031 16.750 53.259 1.00 63.72 291 ALA A C 1
ATOM 1593 O O . ALA A 1 291 ? -28.727 17.064 54.224 1.00 63.72 291 ALA A O 1
ATOM 1594 N N . ALA A 1 292 ? -27.667 17.638 52.329 1.00 60.91 292 ALA A N 1
ATOM 1595 C CA . ALA A 1 292 ? -28.011 19.059 52.341 1.00 60.91 292 ALA A CA 1
ATOM 1596 C C . ALA A 1 292 ? -28.666 19.482 51.012 1.00 60.91 292 ALA A C 1
ATOM 1598 O O . ALA A 1 292 ? -28.054 19.405 49.943 1.00 60.91 292 ALA A O 1
ATOM 1599 N N . GLY A 1 293 ? -29.918 19.943 51.082 1.00 57.00 293 GLY A N 1
ATOM 1600 C CA . GLY A 1 293 ? -30.685 20.441 49.937 1.00 57.00 293 GLY A CA 1
ATOM 1601 C C . GLY A 1 293 ? -30.931 21.947 50.028 1.00 57.00 293 GLY A C 1
ATOM 1602 O O . GLY A 1 293 ? -31.459 22.419 51.031 1.00 57.00 293 GLY A O 1
ATOM 1603 N N . GLY A 1 294 ? -30.579 22.698 48.982 1.00 56.62 294 GLY A N 1
ATOM 1604 C CA . GLY A 1 294 ? -30.822 24.143 48.881 1.00 56.62 294 GLY A CA 1
ATOM 1605 C C . GLY A 1 294 ? -31.661 24.487 47.653 1.00 56.62 294 GLY A C 1
ATOM 1606 O O . GLY A 1 294 ? -31.107 24.717 46.577 1.00 56.62 294 GLY A O 1
ATOM 1607 N N . GLY A 1 295 ? -32.989 24.507 47.792 1.00 55.47 295 GLY A N 1
ATOM 1608 C CA . GLY A 1 295 ? -33.887 24.650 46.646 1.00 55.47 295 GLY A CA 1
ATOM 1609 C C . GLY A 1 295 ? -35.346 24.939 46.986 1.00 55.47 295 GLY A C 1
ATOM 1610 O O . GLY A 1 295 ? -35.759 24.799 48.133 1.00 55.47 295 GLY A O 1
ATOM 1611 N N . ALA A 1 296 ? -36.123 25.333 45.971 1.00 46.81 296 ALA A N 1
ATOM 1612 C CA . ALA A 1 296 ? -37.546 25.670 46.118 1.00 46.81 296 ALA A CA 1
ATOM 1613 C C . ALA A 1 296 ? -38.428 24.436 46.390 1.00 46.81 296 ALA A C 1
ATOM 1615 O O . ALA A 1 296 ? -39.416 24.529 47.112 1.00 46.81 296 ALA A O 1
ATOM 1616 N N . ALA A 1 297 ? -38.038 23.276 45.855 1.00 48.75 297 ALA A N 1
ATOM 1617 C CA . ALA A 1 297 ? -38.549 21.966 46.243 1.00 48.75 297 ALA A CA 1
ATOM 1618 C C . ALA A 1 297 ? -37.360 21.051 46.581 1.00 48.75 297 ALA A C 1
ATOM 1620 O O . ALA A 1 297 ? -36.732 20.475 45.689 1.00 48.75 297 ALA A O 1
ATOM 1621 N N . ALA A 1 298 ? -37.023 20.963 47.871 1.00 52.00 298 ALA A N 1
ATOM 1622 C CA . ALA A 1 298 ? -35.917 20.155 48.378 1.00 52.00 298 ALA A CA 1
ATOM 1623 C C . ALA A 1 298 ? -36.432 18.913 49.126 1.00 52.00 298 ALA A C 1
ATOM 1625 O O . ALA A 1 298 ? -37.243 19.032 50.043 1.00 52.00 298 ALA A O 1
ATOM 1626 N N . ALA A 1 299 ? -35.931 17.732 48.760 1.00 53.84 299 ALA A N 1
ATOM 1627 C CA . ALA A 1 299 ? -36.189 16.474 49.456 1.00 53.84 299 ALA A CA 1
ATOM 1628 C C . ALA A 1 299 ? -34.893 15.946 50.093 1.00 53.84 299 ALA A C 1
ATOM 1630 O O . ALA A 1 299 ? -33.890 15.741 49.403 1.00 53.84 299 ALA A O 1
ATOM 1631 N N . VAL A 1 300 ? -34.930 15.731 51.410 1.00 52.59 300 VAL A N 1
ATOM 1632 C CA . VAL A 1 300 ? -33.801 15.277 52.236 1.00 52.59 300 VAL A CA 1
ATOM 1633 C C . VAL A 1 300 ? -34.300 14.160 53.153 1.00 52.59 300 VAL A C 1
ATOM 1635 O O . VAL A 1 300 ? -35.316 14.332 53.823 1.00 52.59 300 VAL A O 1
ATOM 1638 N N . GLY A 1 301 ? -33.610 13.016 53.176 1.00 45.66 301 GLY A N 1
ATOM 1639 C CA . GLY A 1 301 ? -33.993 11.850 53.981 1.00 45.66 301 GLY A CA 1
ATOM 1640 C C . GLY A 1 301 ? -32.863 11.362 54.888 1.00 45.66 301 GLY A C 1
ATOM 1641 O O . GLY A 1 301 ? -31.811 10.969 54.393 1.00 45.66 301 GLY A O 1
ATOM 1642 N N . GLY A 1 302 ? -33.108 11.352 56.201 1.00 42.00 302 GLY A N 1
ATOM 1643 C CA . GLY A 1 302 ? -32.219 10.847 57.256 1.00 42.00 302 GLY A CA 1
ATOM 1644 C C . GLY A 1 302 ? -33.013 10.597 58.549 1.00 42.00 302 GLY A C 1
ATOM 1645 O O . GLY A 1 302 ? -34.106 11.141 58.696 1.00 42.00 302 GLY A O 1
ATOM 1646 N N . ALA A 1 303 ? -32.516 9.750 59.461 1.00 36.97 303 ALA A N 1
ATOM 1647 C CA . ALA A 1 303 ? -33.308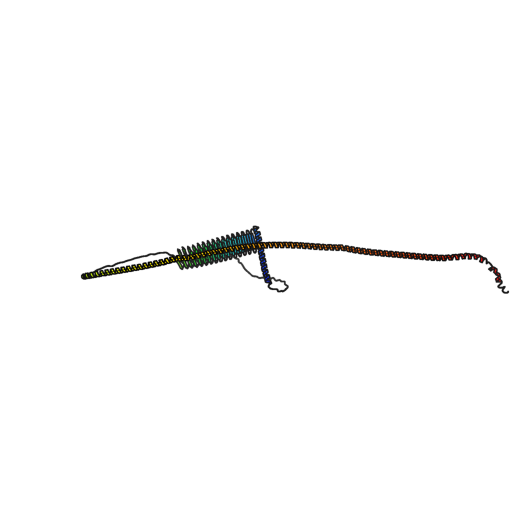 9.210 60.579 1.00 36.97 303 ALA A CA 1
ATOM 1648 C C . ALA A 1 303 ? -32.578 9.212 61.942 1.00 36.97 303 ALA A C 1
ATOM 1650 O O . ALA A 1 303 ? -31.370 8.996 62.001 1.00 36.97 303 ALA A O 1
ATOM 1651 N N . ALA A 1 304 ? -33.337 9.398 63.033 1.00 28.45 304 ALA A N 1
ATOM 1652 C CA . ALA A 1 304 ? -32.910 9.289 64.439 1.00 28.45 304 ALA A CA 1
ATOM 1653 C C . ALA A 1 304 ? -34.112 8.931 65.362 1.00 28.45 304 ALA A C 1
ATOM 1655 O O . ALA A 1 304 ? -35.258 9.003 64.921 1.00 28.45 304 ALA A O 1
ATOM 1656 N N . LEU A 1 305 ? -33.866 8.521 66.620 1.00 35.94 305 LEU A N 1
ATOM 1657 C CA . LEU A 1 305 ? -34.824 7.831 67.524 1.00 35.94 305 LEU A CA 1
ATOM 1658 C C . LEU A 1 305 ? -35.069 8.558 68.876 1.00 35.94 305 LEU A C 1
ATOM 1660 O O . LEU A 1 305 ? -34.152 9.205 69.376 1.00 35.94 305 LEU A O 1
ATOM 1664 N N . ALA A 1 306 ? -36.251 8.382 69.508 1.00 26.39 306 ALA A N 1
ATOM 1665 C CA . ALA A 1 306 ? -36.585 8.787 70.902 1.00 26.39 306 ALA A CA 1
ATOM 1666 C C . ALA A 1 306 ? -37.878 8.099 71.465 1.00 26.39 306 ALA A C 1
ATOM 1668 O O . ALA A 1 306 ? -38.645 7.549 70.676 1.00 26.39 306 ALA A O 1
ATOM 1669 N N . GLY A 1 307 ? -38.157 8.146 72.792 1.00 33.59 307 GLY A N 1
ATOM 1670 C CA . GLY A 1 307 ? -39.395 7.614 73.448 1.00 33.59 307 GLY A CA 1
ATOM 1671 C C . GLY A 1 307 ? -39.561 7.910 74.976 1.00 33.59 307 GLY A C 1
ATOM 1672 O O . GLY A 1 307 ? -38.624 8.427 75.577 1.00 33.59 307 GLY A O 1
ATOM 1673 N N . GLY A 1 308 ? -40.724 7.597 75.612 1.00 26.48 308 GLY A N 1
ATOM 1674 C CA . GLY A 1 308 ? -41.043 7.812 77.068 1.00 26.48 308 GLY A CA 1
ATOM 1675 C C . GLY A 1 308 ? -42.484 7.408 77.552 1.00 26.48 308 GLY A C 1
ATOM 1676 O O . GLY A 1 308 ? -43.292 7.046 76.701 1.00 26.48 308 GLY A O 1
ATOM 1677 N N . ALA A 1 309 ? -42.820 7.438 78.877 1.00 38.69 309 ALA A N 1
ATOM 1678 C CA . ALA A 1 309 ? -44.120 6.977 79.499 1.00 38.69 309 ALA A CA 1
ATOM 1679 C C . ALA A 1 309 ? -44.467 7.515 80.956 1.00 38.69 309 ALA A C 1
ATOM 1681 O O . ALA A 1 309 ? -43.572 8.073 81.587 1.00 38.69 309 ALA A O 1
ATOM 1682 N N . ALA A 1 310 ? -45.713 7.349 81.512 1.00 31.94 310 ALA A N 1
ATOM 1683 C CA . ALA A 1 310 ? -46.239 7.913 82.822 1.00 31.94 310 ALA A CA 1
ATOM 1684 C C . ALA A 1 310 ? -47.403 7.118 83.571 1.00 31.94 310 ALA A C 1
ATOM 1686 O O . ALA A 1 310 ? -47.742 6.030 83.111 1.00 31.94 310 ALA A O 1
ATOM 1687 N N . ALA A 1 311 ? -48.000 7.600 84.713 1.00 35.69 311 ALA A N 1
ATOM 1688 C CA . ALA A 1 311 ? -48.938 6.856 85.646 1.00 35.69 311 ALA A CA 1
ATOM 1689 C C . ALA A 1 311 ? -49.895 7.691 86.617 1.00 35.69 311 ALA A C 1
ATOM 1691 O O . ALA A 1 311 ? -49.836 8.915 86.560 1.00 35.69 311 ALA A O 1
ATOM 1692 N N . ALA A 1 312 ? -50.671 7.029 87.546 1.00 33.25 312 ALA A N 1
ATOM 1693 C CA . ALA A 1 312 ? -51.464 7.487 88.773 1.00 33.25 312 ALA A CA 1
ATOM 1694 C C . ALA A 1 312 ? -53.028 7.745 88.691 1.00 33.25 312 ALA A C 1
ATOM 1696 O O . ALA A 1 312 ? -53.494 7.980 87.583 1.00 33.25 312 ALA A O 1
ATOM 1697 N N . ALA A 1 313 ? -53.914 7.803 89.746 1.00 32.66 313 ALA A N 1
ATOM 1698 C CA . ALA A 1 313 ? -54.086 7.167 91.111 1.00 32.66 313 ALA A CA 1
ATOM 1699 C C . ALA A 1 313 ? -55.425 7.562 91.902 1.00 32.66 313 ALA A C 1
ATOM 1701 O O . ALA A 1 313 ? -56.029 8.568 91.551 1.00 32.66 313 ALA A O 1
ATOM 1702 N N . ALA A 1 314 ? -55.798 6.846 93.012 1.00 31.42 314 ALA A N 1
ATOM 1703 C CA . ALA A 1 314 ? -56.749 7.151 94.169 1.00 31.42 314 ALA A CA 1
ATOM 1704 C C . ALA A 1 314 ? -58.318 7.241 93.984 1.00 31.42 314 ALA A C 1
ATOM 1706 O O . ALA A 1 314 ? -58.757 7.332 92.845 1.00 31.42 314 ALA A O 1
ATOM 1707 N N . GLY A 1 315 ? -59.251 7.220 94.995 1.00 34.62 315 GLY A N 1
ATOM 1708 C CA . GLY A 1 315 ? -59.268 6.857 96.462 1.00 34.62 315 GLY A CA 1
ATOM 1709 C C . GLY A 1 315 ? -60.522 7.309 97.336 1.00 34.62 315 GLY A C 1
ATOM 1710 O O . GLY A 1 315 ? -61.039 8.387 97.082 1.00 34.62 315 GLY A O 1
ATOM 1711 N N . GLU A 1 316 ? -60.941 6.532 98.384 1.00 32.12 316 GLU A N 1
ATOM 1712 C CA . GLU A 1 316 ? -61.760 6.853 99.642 1.00 32.12 316 GLU A CA 1
ATOM 1713 C C . GLU A 1 316 ? -63.267 7.347 99.611 1.00 32.12 316 GLU A C 1
ATOM 1715 O O . GLU A 1 316 ? -63.735 7.685 98.531 1.00 32.12 316 GLU A O 1
ATOM 1720 N N . ALA A 1 317 ? -64.159 7.423 100.661 1.00 29.91 317 ALA A N 1
ATOM 1721 C CA . ALA A 1 317 ? -64.344 6.946 102.092 1.00 29.91 317 ALA A CA 1
ATOM 1722 C C . ALA A 1 317 ? -65.845 7.116 102.633 1.00 29.91 317 ALA A C 1
ATOM 1724 O O . ALA A 1 317 ? -66.703 7.503 101.843 1.00 29.91 317 ALA A O 1
ATOM 1725 N N . SER A 1 318 ? -66.226 6.838 103.926 1.00 42.91 318 SER A N 1
ATOM 1726 C CA . SER A 1 318 ? -67.622 7.019 104.514 1.00 42.91 318 SER A CA 1
ATOM 1727 C C . SER A 1 318 ? -67.763 7.110 106.080 1.00 42.91 318 SER A C 1
ATOM 1729 O O . SER A 1 318 ? -66.804 6.753 106.761 1.00 42.91 318 SER A O 1
ATOM 1731 N N . ALA A 1 319 ? -68.935 7.497 106.670 1.00 32.91 319 ALA A N 1
ATOM 1732 C CA . ALA A 1 319 ? -69.245 7.365 108.132 1.00 32.91 319 ALA A CA 1
ATOM 1733 C C . ALA A 1 319 ? -70.737 7.499 108.621 1.00 32.91 319 ALA A C 1
ATOM 1735 O O . ALA A 1 319 ? -71.449 8.390 108.173 1.00 32.91 319 ALA A O 1
ATOM 1736 N N . ALA A 1 320 ? -71.094 6.719 109.674 1.00 34.00 320 ALA A N 1
ATOM 1737 C CA . ALA A 1 320 ? -72.039 6.986 110.808 1.00 34.00 320 ALA A CA 1
ATOM 1738 C C . ALA A 1 320 ? -73.576 7.225 110.589 1.00 34.00 320 ALA A C 1
ATOM 1740 O O . ALA A 1 320 ? -74.001 7.500 109.477 1.00 34.00 320 ALA A O 1
ATOM 1741 N N . ALA A 1 321 ? -74.484 7.217 111.603 1.00 36.28 321 ALA A N 1
ATOM 1742 C CA . ALA A 1 321 ? -74.687 6.373 112.822 1.00 36.28 321 ALA A CA 1
ATOM 1743 C C . ALA A 1 321 ? -76.049 6.675 113.560 1.00 36.28 321 ALA A C 1
ATOM 1745 O O . ALA A 1 321 ? -76.567 7.778 113.431 1.00 36.28 321 ALA A O 1
ATOM 1746 N N . TYR A 1 322 ? -76.545 5.742 114.412 1.00 30.22 322 TYR A N 1
ATOM 1747 C CA . TYR A 1 322 ? -77.672 5.848 115.405 1.00 30.22 322 TYR A CA 1
ATOM 1748 C C . TYR A 1 322 ? -79.114 6.120 114.872 1.00 30.22 322 TYR A C 1
ATOM 1750 O O . TYR A 1 322 ? -79.282 6.491 113.720 1.00 30.22 322 TYR A O 1
ATOM 1758 N N . GLY A 1 323 ? -80.240 5.928 115.600 1.00 37.16 323 GLY A N 1
ATOM 1759 C CA . GLY A 1 323 ? -80.544 5.228 116.881 1.00 37.16 323 GLY A CA 1
ATOM 1760 C C . GLY A 1 323 ? -81.151 6.115 118.006 1.00 37.16 323 GLY A C 1
ATOM 1761 O O . GLY A 1 323 ? -80.649 7.211 118.202 1.00 37.16 323 GLY A O 1
ATOM 1762 N N . SER A 1 324 ? -82.149 5.740 118.843 1.00 34.16 324 SER A N 1
ATOM 1763 C CA . SER A 1 324 ? -83.184 4.661 118.861 1.00 34.16 324 SER A CA 1
ATOM 1764 C C . SER A 1 324 ? -84.251 4.925 119.984 1.00 34.16 324 SER A C 1
ATOM 1766 O O . SER A 1 324 ? -83.955 5.731 120.860 1.00 34.16 324 SER A O 1
ATOM 1768 N N . ALA A 1 325 ? -85.453 4.290 120.010 1.00 35.22 325 ALA A N 1
ATOM 1769 C CA . ALA A 1 325 ? -86.555 4.671 120.948 1.00 35.22 325 ALA A CA 1
ATOM 1770 C C . ALA A 1 325 ? -87.552 3.588 121.482 1.00 35.22 325 ALA A C 1
ATOM 1772 O O . ALA A 1 325 ? -88.497 3.950 122.182 1.00 35.22 325 ALA A O 1
ATOM 1773 N N . ALA A 1 326 ? -87.427 2.286 121.175 1.00 42.56 326 ALA A N 1
ATOM 1774 C CA . ALA A 1 326 ? -88.460 1.300 121.558 1.00 42.56 326 ALA A CA 1
ATOM 1775 C C . ALA A 1 326 ? -87.916 -0.126 121.769 1.00 42.56 326 ALA A C 1
ATOM 1777 O O . ALA A 1 326 ? -87.749 -0.866 120.806 1.00 42.56 326 ALA A O 1
ATOM 1778 N N . VAL A 1 327 ? -87.686 -0.552 123.018 1.00 45.09 327 VAL A N 1
ATOM 1779 C CA . VAL A 1 327 ? -86.997 -1.829 123.335 1.00 45.09 327 VAL A CA 1
ATOM 1780 C C . VAL A 1 327 ? -87.778 -3.082 122.904 1.00 45.09 327 VAL A C 1
ATOM 1782 O O . VAL A 1 327 ? -87.194 -4.056 122.434 1.00 45.09 327 VAL A O 1
ATOM 1785 N N . MET A 1 328 ? -89.112 -3.056 122.973 1.00 41.44 328 MET A N 1
ATOM 1786 C CA . MET A 1 328 ? -89.934 -4.184 122.511 1.00 41.44 328 MET A CA 1
ATOM 1787 C C . MET A 1 328 ? -90.020 -4.264 120.976 1.00 41.44 328 MET A C 1
ATOM 1789 O O . MET A 1 328 ? -90.121 -5.361 120.430 1.00 41.44 328 MET A O 1
ATOM 1793 N N . LEU A 1 329 ? -89.862 -3.133 120.271 1.00 48.91 329 LEU A N 1
ATOM 1794 C CA . LEU A 1 329 ? -89.524 -3.169 118.847 1.00 48.91 329 LEU A CA 1
ATOM 1795 C C . LEU A 1 329 ? -88.071 -3.593 118.639 1.00 48.91 329 LEU A C 1
ATOM 1797 O O . LEU A 1 329 ? -87.841 -4.338 117.706 1.00 48.91 329 LEU A O 1
ATOM 1801 N N . GLN A 1 330 ? -87.100 -3.209 119.477 1.00 48.50 330 GLN A N 1
ATOM 1802 C CA . GLN A 1 330 ? -85.697 -3.613 119.304 1.00 48.50 330 GLN A CA 1
ATOM 1803 C C . GLN A 1 330 ? -85.519 -5.131 119.318 1.00 48.50 330 GLN A C 1
ATOM 1805 O O . GLN A 1 330 ? -84.692 -5.603 118.562 1.00 48.50 330 GLN A O 1
ATOM 1810 N N . LEU A 1 331 ? -86.288 -5.919 120.074 1.00 50.81 331 LEU A N 1
ATOM 1811 C CA . LEU A 1 331 ? -86.179 -7.386 119.997 1.00 50.81 331 LEU A CA 1
ATOM 1812 C C . LEU A 1 331 ? -86.729 -7.957 118.673 1.00 50.81 331 LEU A C 1
ATOM 1814 O O . LEU A 1 331 ? -86.084 -8.803 118.051 1.00 50.81 331 LEU A O 1
ATOM 1818 N N . LEU A 1 332 ? -87.864 -7.439 118.187 1.00 54.22 332 LEU A N 1
ATOM 1819 C CA . LEU A 1 332 ? -88.419 -7.781 116.869 1.00 54.22 332 LEU A CA 1
ATOM 1820 C C . LEU A 1 332 ? -87.505 -7.303 115.726 1.00 54.22 332 LEU A C 1
ATOM 1822 O O . LEU A 1 332 ? -87.277 -8.020 114.758 1.00 54.22 332 LEU A O 1
ATOM 1826 N N . VAL A 1 333 ? -86.961 -6.095 115.858 1.00 59.06 333 VAL A N 1
ATOM 1827 C CA . VAL A 1 333 ? -86.062 -5.431 114.913 1.00 59.06 333 VAL A CA 1
ATOM 1828 C C . VAL A 1 333 ? -84.668 -6.041 114.968 1.00 59.06 333 VAL A C 1
ATOM 1830 O O . VAL A 1 333 ? -84.046 -6.087 113.926 1.00 59.06 333 VAL A O 1
ATOM 1833 N N . VAL A 1 334 ? -84.195 -6.590 116.090 1.00 64.81 334 VAL A N 1
ATOM 1834 C CA . VAL A 1 334 ? -82.953 -7.381 116.159 1.00 64.81 334 VAL A CA 1
ATOM 1835 C C . VAL A 1 334 ? -83.154 -8.741 115.499 1.00 64.81 334 VAL A C 1
ATOM 1837 O O . VAL A 1 334 ? -82.284 -9.159 114.747 1.00 64.81 334 VAL A O 1
ATOM 1840 N N . MET A 1 335 ? -84.303 -9.405 115.671 1.00 62.09 335 MET A N 1
ATOM 1841 C CA . MET A 1 335 ? -84.636 -10.599 114.878 1.00 62.09 335 MET A CA 1
ATOM 1842 C C . MET A 1 335 ? -84.733 -10.282 113.378 1.00 62.09 335 MET A C 1
ATOM 1844 O O . MET A 1 335 ? -84.166 -11.003 112.559 1.00 62.09 335 MET A O 1
ATOM 1848 N N . LEU A 1 336 ? -85.377 -9.171 113.008 1.00 67.81 336 LEU A N 1
ATOM 1849 C CA . LEU A 1 336 ? -85.480 -8.721 111.620 1.00 67.81 336 LEU A CA 1
ATOM 1850 C C . LEU A 1 336 ? -84.127 -8.253 111.059 1.00 67.81 336 LEU A C 1
ATOM 1852 O O . LEU A 1 336 ? -83.836 -8.519 109.903 1.00 67.81 336 LEU A O 1
ATOM 1856 N N . GLN A 1 337 ? -83.275 -7.616 111.864 1.00 67.88 337 GLN A N 1
ATOM 1857 C CA . GLN A 1 337 ? -81.902 -7.244 111.514 1.00 67.88 337 GLN A CA 1
ATOM 1858 C C . GLN A 1 337 ? -81.028 -8.483 111.371 1.00 67.88 337 GLN A C 1
ATOM 1860 O O . GLN A 1 337 ? -80.237 -8.525 110.445 1.00 67.88 337 GLN A O 1
ATOM 1865 N N . LEU A 1 338 ? -81.183 -9.508 112.211 1.00 72.75 338 LEU A N 1
ATOM 1866 C CA . LEU A 1 338 ? -80.459 -10.772 112.071 1.00 72.75 338 LEU A CA 1
ATOM 1867 C C . LEU A 1 338 ? -80.891 -11.511 110.796 1.00 72.75 338 LEU A C 1
ATOM 1869 O O . LEU A 1 338 ? -80.044 -12.036 110.078 1.00 72.75 338 LEU A O 1
ATOM 1873 N N . LEU A 1 339 ? -82.188 -11.485 110.467 1.00 74.69 339 LEU A N 1
ATOM 1874 C CA . LEU A 1 339 ? -82.722 -11.999 109.203 1.00 74.69 339 LEU A CA 1
ATOM 1875 C C . LEU A 1 339 ? -82.220 -11.187 107.997 1.00 74.69 339 LEU A C 1
ATOM 1877 O O . LEU A 1 339 ? -81.817 -11.771 106.996 1.00 74.69 339 LEU A O 1
ATOM 1881 N N . VAL A 1 340 ? -82.192 -9.856 108.095 1.00 77.06 340 VAL A N 1
ATOM 1882 C CA . VAL A 1 340 ? -81.651 -8.958 107.062 1.00 77.06 340 VAL A CA 1
ATOM 1883 C C . VAL A 1 340 ? -80.138 -9.122 106.923 1.00 77.06 340 VAL A C 1
ATOM 1885 O O . VAL A 1 340 ? -79.657 -9.099 105.801 1.00 77.06 340 VAL A O 1
ATOM 1888 N N . VAL A 1 341 ? -79.392 -9.369 108.001 1.00 78.50 341 VAL A N 1
ATOM 1889 C CA . VAL A 1 341 ? -77.952 -9.671 107.976 1.00 78.50 341 VAL A CA 1
ATOM 1890 C C . VAL A 1 341 ? -77.697 -11.055 107.381 1.00 78.50 341 VAL A C 1
ATOM 1892 O O . VAL A 1 341 ? -76.784 -11.194 106.579 1.00 78.50 341 VAL A O 1
ATOM 1895 N N . MET A 1 342 ? -78.523 -12.064 107.675 1.00 74.12 342 MET A N 1
ATOM 1896 C CA . MET A 1 342 ? -78.484 -13.362 106.984 1.00 74.12 342 MET A CA 1
ATOM 1897 C C . MET A 1 342 ? -78.803 -13.223 105.490 1.00 74.12 342 MET A C 1
ATOM 1899 O O . MET A 1 342 ? -78.125 -13.824 104.661 1.00 74.12 342 MET A O 1
ATOM 1903 N N . LEU A 1 343 ? -79.786 -12.395 105.124 1.00 79.56 343 LEU A N 1
ATOM 1904 C CA . LEU A 1 343 ? -80.143 -12.127 103.730 1.00 79.56 343 LEU A CA 1
ATOM 1905 C C . LEU A 1 343 ? -79.056 -11.312 103.010 1.00 79.56 343 LEU A C 1
ATOM 1907 O O . LEU A 1 343 ? -78.733 -11.609 101.866 1.00 79.56 343 LEU A O 1
ATOM 1911 N N . GLN A 1 344 ? -78.444 -10.333 103.678 1.00 77.69 344 GLN A N 1
ATOM 1912 C CA . GLN A 1 344 ? -77.287 -9.583 103.186 1.00 77.69 344 GLN A CA 1
ATOM 1913 C C . GLN A 1 344 ? -76.073 -10.498 103.023 1.00 77.69 344 GLN A C 1
ATOM 1915 O O . GLN A 1 344 ? -75.412 -10.424 101.996 1.00 77.69 344 GLN A O 1
ATOM 1920 N N . LEU A 1 345 ? -75.810 -11.401 103.971 1.00 80.12 345 LEU A N 1
ATOM 1921 C CA . LEU A 1 345 ? -74.742 -12.395 103.871 1.00 80.12 345 LEU A CA 1
ATOM 1922 C C . LEU A 1 345 ? -74.993 -13.360 102.704 1.00 80.12 345 LEU A C 1
ATOM 1924 O O . LEU A 1 345 ? -74.064 -13.660 101.962 1.00 80.12 345 LEU A O 1
ATOM 1928 N N . LEU A 1 346 ? -76.242 -13.787 102.484 1.00 79.88 346 LEU A N 1
ATOM 1929 C CA . LEU A 1 346 ? -76.638 -14.593 101.326 1.00 79.88 346 LEU A CA 1
ATOM 1930 C C . LEU A 1 346 ? -76.478 -13.822 100.005 1.00 79.88 346 LEU A C 1
ATOM 1932 O O . LEU A 1 346 ? -75.991 -14.385 99.030 1.00 79.88 346 LEU A O 1
ATOM 1936 N N . VAL A 1 347 ? -76.835 -12.535 99.970 1.00 83.12 347 VAL A N 1
ATOM 1937 C CA . VAL A 1 347 ? -76.632 -11.656 98.806 1.00 83.12 347 VAL A CA 1
ATOM 1938 C C . VAL A 1 347 ? -75.143 -11.414 98.544 1.00 83.12 347 VAL A C 1
ATOM 1940 O O . VAL A 1 347 ? -74.733 -11.463 97.391 1.00 83.12 347 VAL A O 1
ATOM 1943 N N . VAL A 1 348 ? -74.318 -11.234 99.577 1.00 82.12 348 VAL A N 1
ATOM 1944 C CA . VAL A 1 348 ? -72.854 -11.115 99.462 1.00 82.12 348 VAL A CA 1
ATOM 1945 C C . VAL A 1 348 ? -72.230 -12.435 99.003 1.00 82.12 348 VAL A C 1
ATOM 1947 O O . VAL A 1 348 ? -71.351 -12.420 98.147 1.00 82.12 348 VAL A O 1
ATOM 1950 N N . LEU A 1 349 ? -72.711 -13.585 99.487 1.00 79.00 349 LEU A N 1
ATOM 1951 C CA . LEU A 1 349 ? -72.285 -14.908 99.017 1.00 79.00 349 LEU A CA 1
ATOM 1952 C C . LEU A 1 349 ? -72.673 -15.133 97.544 1.00 79.00 349 LEU A C 1
ATOM 1954 O O . LEU A 1 349 ? -71.879 -15.659 96.767 1.00 79.00 349 LEU A O 1
ATOM 1958 N N . LEU A 1 350 ? -73.868 -14.691 97.139 1.00 82.44 350 LEU A N 1
ATOM 1959 C CA . LEU A 1 350 ? -74.333 -14.738 95.752 1.00 82.44 350 LEU A CA 1
ATOM 1960 C C . LEU A 1 350 ? -73.518 -13.797 94.852 1.00 82.44 350 LEU A C 1
ATOM 1962 O O . LEU A 1 350 ? -73.109 -14.201 93.768 1.00 82.44 350 LEU A O 1
ATOM 1966 N N . GLN A 1 351 ? -73.226 -12.575 95.306 1.00 82.06 351 GLN A N 1
ATOM 1967 C CA . GLN A 1 351 ? -72.347 -11.622 94.619 1.00 82.06 351 GLN A CA 1
ATOM 1968 C C . GLN A 1 351 ? -70.928 -12.180 94.475 1.00 82.06 351 GLN A C 1
ATOM 1970 O O . GLN A 1 351 ? -70.367 -12.124 93.385 1.00 82.06 351 GLN A O 1
ATOM 1975 N N . LEU A 1 352 ? -70.374 -12.786 95.528 1.00 84.94 352 LEU A N 1
ATOM 1976 C CA . LEU A 1 352 ? -69.083 -13.472 95.486 1.00 84.94 352 LEU A CA 1
ATOM 1977 C C . LEU A 1 352 ? -69.104 -14.630 94.477 1.00 84.94 352 LEU A C 1
ATOM 1979 O O . LEU A 1 352 ? -68.162 -14.774 93.705 1.00 84.94 352 LEU A O 1
ATOM 1983 N N . GLY A 1 353 ? -70.195 -15.402 94.424 1.00 82.62 353 GLY A N 1
ATOM 1984 C CA . GLY A 1 353 ? -70.418 -16.440 93.414 1.00 82.62 353 GLY A CA 1
ATOM 1985 C C . GLY A 1 353 ? -70.487 -15.892 91.983 1.00 82.62 353 GLY A C 1
ATOM 1986 O O . GLY A 1 353 ? -69.885 -16.470 91.082 1.00 82.62 353 GLY A O 1
ATOM 1987 N N . VAL A 1 354 ? -71.147 -14.749 91.770 1.00 87.25 354 VAL A N 1
ATOM 1988 C CA . VAL A 1 354 ? -71.183 -14.048 90.473 1.00 87.25 354 VAL A CA 1
ATOM 1989 C C . VAL A 1 354 ? -69.795 -13.532 90.082 1.00 87.25 354 VAL A C 1
ATOM 1991 O O . VAL A 1 354 ? -69.402 -13.700 88.932 1.00 87.25 354 VAL A O 1
ATOM 1994 N N . VAL A 1 355 ? -69.019 -12.977 91.019 1.00 87.94 355 VAL A N 1
ATOM 1995 C CA . VAL A 1 355 ? -67.628 -12.549 90.781 1.00 87.94 355 VAL A CA 1
ATOM 1996 C C . VAL A 1 355 ? -66.726 -13.748 90.462 1.00 87.94 355 VAL A C 1
ATOM 1998 O O . VAL A 1 355 ? -65.912 -13.669 89.545 1.00 87.94 355 VAL A O 1
ATOM 2001 N N . LEU A 1 356 ? -66.903 -14.887 91.140 1.00 84.06 356 LEU A N 1
ATOM 2002 C CA . LEU A 1 356 ? -66.202 -16.137 90.825 1.00 84.06 356 LEU A CA 1
ATOM 2003 C C . LEU A 1 356 ? -66.561 -16.661 89.426 1.00 84.06 356 LEU A C 1
ATOM 2005 O O . LEU A 1 356 ? -65.680 -17.102 88.690 1.00 84.06 356 LEU A O 1
ATOM 2009 N N . LEU A 1 357 ? -67.835 -16.568 89.032 1.00 86.75 357 LEU A N 1
ATOM 2010 C CA . LEU A 1 357 ? -68.296 -16.946 87.696 1.00 86.75 357 LEU A CA 1
ATOM 2011 C C . LEU A 1 357 ? -67.744 -16.000 86.615 1.00 86.75 357 LEU A C 1
ATOM 2013 O O . LEU A 1 357 ? -67.311 -16.461 85.563 1.00 86.75 357 LEU A O 1
ATOM 2017 N N . GLN A 1 358 ? -67.701 -14.692 86.882 1.00 86.38 358 GLN A N 1
ATOM 2018 C CA . GLN A 1 358 ? -67.075 -13.698 86.003 1.00 86.38 358 GLN A CA 1
ATOM 2019 C C . GLN A 1 358 ? -65.573 -13.964 85.846 1.00 86.38 358 GLN A C 1
ATOM 2021 O O . GLN A 1 358 ? -65.074 -13.973 84.723 1.00 86.38 358 GLN A O 1
ATOM 2026 N N . LEU A 1 359 ? -64.864 -14.256 86.941 1.00 87.94 359 LEU A N 1
ATOM 2027 C CA . LEU A 1 359 ? -63.446 -14.620 86.914 1.00 87.94 359 LEU A CA 1
ATOM 2028 C C . LEU A 1 359 ? -63.206 -15.909 86.111 1.00 87.94 359 LEU A C 1
ATOM 2030 O O . LEU A 1 359 ? -62.267 -15.966 85.321 1.00 87.94 359 LEU A O 1
ATOM 2034 N N . LEU A 1 360 ? -64.077 -16.915 86.250 1.00 89.44 360 LEU A N 1
ATOM 2035 C CA . LEU A 1 360 ? -64.033 -18.147 85.458 1.00 89.44 360 LEU A CA 1
ATOM 2036 C C . LEU A 1 360 ? -64.273 -17.883 83.961 1.00 89.44 360 LEU A C 1
ATOM 2038 O O . LEU A 1 360 ? -63.581 -18.457 83.123 1.00 89.44 360 LEU A O 1
ATOM 2042 N N . VAL A 1 361 ? -65.206 -16.990 83.615 1.00 90.94 361 VAL A N 1
ATOM 2043 C CA . VAL A 1 361 ? -65.457 -16.569 82.226 1.00 90.94 361 VAL A CA 1
ATOM 2044 C C . VAL A 1 361 ? -64.255 -15.814 81.648 1.00 90.94 361 VAL A C 1
ATOM 2046 O O . VAL A 1 361 ? -63.861 -16.101 80.521 1.00 90.94 361 VAL A O 1
ATOM 2049 N N . VAL A 1 362 ? -63.622 -14.918 82.411 1.00 90.38 362 VAL A N 1
ATOM 2050 C CA . VAL A 1 362 ? -62.392 -14.217 81.993 1.00 90.38 362 VAL A CA 1
ATOM 2051 C C . VAL A 1 362 ? -61.226 -15.198 81.816 1.00 90.38 362 VAL A C 1
ATOM 2053 O O . VAL A 1 362 ? -60.500 -15.110 80.828 1.00 90.38 362 VAL A O 1
ATOM 2056 N N . LEU A 1 363 ? -61.073 -16.179 82.712 1.00 86.81 363 LEU A N 1
ATOM 2057 C CA . LEU A 1 363 ? -60.064 -17.237 82.589 1.00 86.81 363 LEU A CA 1
ATOM 2058 C C . LEU A 1 363 ? -60.291 -18.092 81.329 1.00 86.81 363 LEU A C 1
ATOM 2060 O O . LEU A 1 363 ? -59.341 -18.402 80.610 1.00 86.81 363 LEU A O 1
ATOM 2064 N N . LEU A 1 364 ? -61.548 -18.435 81.030 1.00 89.38 364 LEU A N 1
ATOM 2065 C CA . LEU A 1 364 ? -61.925 -19.178 79.827 1.00 89.38 364 LEU A CA 1
ATOM 2066 C C . LEU A 1 364 ? -61.663 -18.362 78.551 1.00 89.38 364 LEU A C 1
ATOM 2068 O O . LEU A 1 364 ? -61.106 -18.893 77.594 1.00 89.38 364 LEU A O 1
ATOM 2072 N N . GLN A 1 365 ? -62.007 -17.070 78.545 1.00 89.00 365 GLN A N 1
ATOM 2073 C CA . GLN A 1 365 ? -61.711 -16.148 77.441 1.00 89.00 365 GLN A CA 1
ATOM 2074 C C . GLN A 1 365 ? -60.202 -16.029 77.197 1.00 89.00 365 GLN A C 1
ATOM 2076 O O . GLN A 1 365 ? -59.761 -16.139 76.054 1.00 89.00 365 GLN A O 1
ATOM 2081 N N . LEU A 1 366 ? -59.400 -15.885 78.257 1.00 89.94 366 LEU A N 1
ATOM 2082 C CA . LEU A 1 366 ? -57.939 -15.869 78.167 1.00 89.94 366 LEU A CA 1
ATOM 2083 C C . LEU A 1 366 ? -57.394 -17.190 77.596 1.00 89.94 366 LEU A C 1
ATOM 2085 O O . LEU A 1 366 ? -56.506 -17.168 76.747 1.00 89.94 366 LEU A O 1
ATOM 2089 N N . GLY A 1 367 ? -57.965 -18.330 77.998 1.00 88.00 367 GLY A N 1
ATOM 2090 C CA . GLY A 1 367 ? -57.645 -19.643 77.432 1.00 88.00 367 GLY A CA 1
ATOM 2091 C C . GLY A 1 367 ? -57.972 -19.760 75.938 1.00 88.00 367 GLY A C 1
ATOM 2092 O O . GLY A 1 367 ? -57.171 -20.305 75.182 1.00 88.00 367 GLY A O 1
ATOM 2093 N N . VAL A 1 368 ? -59.102 -19.201 75.489 1.00 91.62 368 VAL A N 1
ATOM 2094 C CA . VAL A 1 368 ? -59.473 -19.146 74.062 1.00 91.62 368 VAL A CA 1
ATOM 2095 C C . VAL A 1 368 ? -58.509 -18.260 73.270 1.00 91.62 368 VAL A C 1
ATOM 2097 O O . VAL A 1 368 ? -58.048 -18.684 72.213 1.00 91.62 368 VAL A O 1
ATOM 2100 N N . VAL A 1 369 ? -58.143 -17.080 73.783 1.00 92.19 369 VAL A N 1
ATOM 2101 C CA . VAL A 1 369 ? -57.160 -16.186 73.137 1.00 92.19 369 VAL A CA 1
ATOM 2102 C C . VAL A 1 369 ? -55.780 -16.847 73.048 1.00 92.19 369 VAL A C 1
ATOM 2104 O O . VAL A 1 369 ? -55.125 -16.781 72.011 1.00 92.19 369 VAL A O 1
ATOM 2107 N N . LEU A 1 370 ? -55.346 -17.546 74.100 1.00 87.94 370 LEU A N 1
ATOM 2108 C CA . LEU A 1 370 ? -54.066 -18.259 74.110 1.00 87.94 370 LEU A CA 1
ATOM 2109 C C . LEU A 1 370 ? -54.068 -19.457 73.141 1.00 87.94 370 LEU A C 1
ATOM 2111 O O . LEU A 1 370 ? -53.059 -19.719 72.486 1.00 87.94 370 LEU A O 1
ATOM 2115 N N . LEU A 1 371 ? -55.208 -20.138 72.976 1.00 90.44 371 LEU A N 1
ATOM 2116 C CA . LEU A 1 371 ? -55.388 -21.184 71.965 1.00 90.44 371 LEU A CA 1
ATOM 2117 C C . LEU A 1 371 ? -55.405 -20.614 70.534 1.00 90.44 371 LEU A C 1
ATOM 2119 O O . LEU A 1 371 ? -54.819 -21.215 69.637 1.00 90.44 371 LEU A O 1
ATOM 2123 N N . GLN A 1 372 ? -56.026 -19.450 70.315 1.00 91.00 372 GLN A N 1
ATOM 2124 C CA . GLN A 1 372 ? -56.000 -18.740 69.029 1.00 91.00 372 GLN A CA 1
ATOM 2125 C C . GLN A 1 372 ? -54.569 -18.340 68.646 1.00 91.00 372 GLN A C 1
ATOM 2127 O O . GLN A 1 372 ? -54.130 -18.653 67.542 1.00 91.00 372 GLN A O 1
ATOM 2132 N N . LEU A 1 373 ? -53.811 -17.760 69.582 1.00 90.62 373 LEU A N 1
ATOM 2133 C CA . LEU A 1 373 ? -52.400 -17.410 69.390 1.00 90.62 373 LEU A CA 1
ATOM 2134 C C . LEU A 1 373 ? -51.534 -18.645 69.076 1.00 90.62 373 LEU A C 1
ATOM 2136 O O . LEU A 1 373 ? -50.649 -18.584 68.224 1.00 90.62 373 LEU A O 1
ATOM 2140 N N . LEU A 1 374 ? -51.802 -19.786 69.723 1.00 92.50 374 LEU A N 1
ATOM 2141 C CA . LEU A 1 374 ? -51.126 -21.052 69.423 1.00 92.50 374 LEU A CA 1
ATOM 2142 C C . LEU A 1 374 ? -51.448 -21.560 68.006 1.00 92.50 374 LEU A C 1
ATOM 2144 O O . LEU A 1 374 ? -50.568 -22.096 67.333 1.00 92.50 374 LEU A O 1
ATOM 2148 N N . VAL A 1 375 ? -52.685 -21.373 67.535 1.00 93.88 375 VAL A N 1
ATOM 2149 C CA . VAL A 1 375 ? -53.094 -21.717 66.164 1.00 93.88 375 VAL A CA 1
ATOM 2150 C C . VAL A 1 375 ? -52.449 -20.782 65.136 1.00 93.88 375 VAL A C 1
ATOM 2152 O O . VAL A 1 375 ? -51.949 -21.280 64.130 1.00 93.88 375 VAL A O 1
ATOM 2155 N N . GLU A 1 376 ? -52.378 -19.470 65.382 1.00 92.50 376 GLU A N 1
ATOM 2156 C CA . GLU A 1 376 ? -51.638 -18.536 64.515 1.00 92.50 376 GLU A CA 1
ATOM 2157 C C . GLU A 1 376 ? -50.144 -18.880 64.454 1.00 92.50 376 GLU A C 1
ATOM 2159 O O . GLU A 1 376 ? -49.572 -18.952 63.367 1.00 92.50 376 GLU A O 1
ATOM 2164 N N . LEU A 1 377 ? -49.515 -19.173 65.598 1.00 91.56 377 LEU A N 1
ATOM 2165 C CA . LEU A 1 377 ? -48.113 -19.591 65.663 1.00 91.56 377 LEU A CA 1
ATOM 2166 C C . LEU A 1 377 ? -47.866 -20.888 64.873 1.00 91.56 377 LEU A C 1
ATOM 2168 O O . LEU A 1 377 ? -46.863 -21.005 64.167 1.00 91.56 377 LEU A O 1
ATOM 2172 N N . LEU A 1 378 ? -48.791 -21.850 64.952 1.00 92.38 378 LEU A N 1
ATOM 2173 C CA . LEU A 1 378 ? -48.719 -23.098 64.193 1.00 92.38 378 LEU A CA 1
ATOM 2174 C C . LEU A 1 378 ? -48.931 -22.871 62.686 1.00 92.38 378 LEU A C 1
ATOM 2176 O O . LEU A 1 378 ? -48.227 -23.475 61.879 1.00 92.38 378 LEU A O 1
ATOM 2180 N N . GLN A 1 379 ? -49.842 -21.977 62.290 1.00 91.94 379 GLN A N 1
ATOM 2181 C CA . GLN A 1 379 ? -50.019 -21.577 60.889 1.00 91.94 379 GLN A CA 1
ATOM 2182 C C . GLN A 1 379 ? -48.765 -20.880 60.344 1.00 91.94 379 GLN A C 1
ATOM 2184 O O . GLN A 1 379 ? -48.297 -21.229 59.260 1.00 91.94 379 GLN A O 1
ATOM 2189 N N . LEU A 1 380 ? -48.165 -19.967 61.114 1.00 90.56 380 LEU A N 1
ATOM 2190 C CA . LEU A 1 380 ? -46.907 -19.305 60.766 1.00 90.56 380 LEU A CA 1
ATOM 2191 C C . LEU A 1 380 ? -45.768 -20.324 60.598 1.00 90.56 380 LEU A C 1
ATOM 2193 O O . LEU A 1 380 ? -45.004 -20.237 59.639 1.00 90.56 380 LEU A O 1
ATOM 2197 N N . LEU A 1 381 ? -45.686 -21.326 61.482 1.00 91.00 381 LEU A N 1
ATOM 2198 C CA . LEU A 1 381 ? -44.716 -22.419 61.385 1.00 91.00 381 LEU A CA 1
ATOM 2199 C C . LEU A 1 381 ? -44.937 -23.285 60.132 1.00 91.00 381 LEU A C 1
ATOM 2201 O O . LEU A 1 381 ? -43.968 -23.664 59.477 1.00 91.00 381 LEU A O 1
ATOM 2205 N N . VAL A 1 382 ? -46.190 -23.562 59.756 1.00 91.81 382 VAL A N 1
ATOM 2206 C CA . VAL A 1 382 ? -46.523 -24.278 58.511 1.00 91.81 382 VAL A CA 1
ATOM 2207 C C . VAL A 1 382 ? -46.135 -23.456 57.277 1.00 91.81 382 VAL A C 1
ATOM 2209 O O . VAL A 1 382 ? -45.543 -24.010 56.353 1.00 91.81 382 VAL A O 1
ATOM 2212 N N . VAL A 1 383 ? -46.388 -22.143 57.263 1.00 90.56 383 VAL A N 1
ATOM 2213 C CA . VAL A 1 383 ? -45.959 -21.248 56.170 1.00 90.56 383 VAL A CA 1
ATOM 2214 C C . VAL A 1 383 ? -44.430 -21.170 56.088 1.00 90.56 383 VAL A C 1
ATOM 2216 O O . VAL A 1 383 ? -43.870 -21.272 54.996 1.00 90.56 383 VAL A O 1
ATOM 2219 N N . LEU A 1 384 ? -43.735 -21.069 57.226 1.00 87.25 384 LEU A N 1
ATOM 2220 C CA . LEU A 1 384 ? -42.272 -21.104 57.292 1.00 87.25 384 LEU A CA 1
ATOM 2221 C C . LEU A 1 384 ? -41.718 -22.422 56.727 1.00 87.25 384 LEU A C 1
ATOM 2223 O O . LEU A 1 384 ? -40.780 -22.402 55.931 1.00 87.25 384 LEU A O 1
ATOM 2227 N N . LEU A 1 385 ? -42.322 -23.558 57.089 1.00 87.00 385 LEU A N 1
ATOM 2228 C CA . LEU A 1 385 ? -41.931 -24.878 56.594 1.00 87.00 385 LEU A CA 1
ATOM 2229 C C . LEU A 1 385 ? -42.186 -25.022 55.085 1.00 87.00 385 LEU A C 1
ATOM 2231 O O . LEU A 1 385 ? -41.340 -25.559 54.375 1.00 87.00 385 LEU A O 1
ATOM 2235 N N . GLN A 1 386 ? -43.302 -24.494 54.570 1.00 87.69 386 GLN A N 1
ATOM 2236 C CA . GLN A 1 386 ? -43.570 -24.450 53.128 1.00 87.69 386 GLN A CA 1
ATOM 2237 C C . GLN A 1 386 ? -42.515 -23.617 52.387 1.00 87.69 386 GLN A C 1
ATOM 2239 O O . GLN A 1 386 ? -41.960 -24.087 51.395 1.00 87.69 386 GLN A O 1
ATOM 2244 N N . MET A 1 387 ? -42.161 -22.430 52.888 1.00 85.19 387 MET A N 1
ATOM 2245 C CA . MET A 1 387 ? -41.101 -21.599 52.296 1.00 85.19 387 MET A CA 1
ATOM 2246 C C . MET A 1 387 ? -39.727 -22.286 52.348 1.00 85.19 387 MET A C 1
ATOM 2248 O O . MET A 1 387 ? -38.968 -22.230 51.378 1.00 85.19 387 MET A O 1
ATOM 2252 N N . LEU A 1 388 ? -39.435 -23.009 53.435 1.00 87.19 388 LEU A N 1
ATOM 2253 C CA . LEU A 1 388 ? -38.220 -23.812 53.592 1.00 87.19 388 LEU A CA 1
ATOM 2254 C C . LEU A 1 388 ? -38.156 -25.011 52.626 1.00 87.19 388 LEU A C 1
ATOM 2256 O O . LEU A 1 388 ? -37.058 -25.455 52.304 1.00 87.19 388 LEU A O 1
ATOM 2260 N N . VAL A 1 389 ? -39.295 -25.509 52.129 1.00 85.06 389 VAL A N 1
ATOM 2261 C CA . VAL A 1 389 ? -39.374 -26.545 51.077 1.00 85.06 389 VAL A CA 1
ATOM 2262 C C . VAL A 1 389 ? -39.333 -25.937 49.667 1.00 85.06 389 VAL A C 1
ATOM 2264 O O . VAL A 1 389 ? -38.702 -26.499 48.773 1.00 85.06 389 VAL A O 1
ATOM 2267 N N . VAL A 1 390 ? -39.924 -24.757 49.453 1.00 86.06 390 VAL A N 1
ATOM 2268 C CA . VAL A 1 390 ? -39.868 -24.047 48.160 1.00 86.06 390 VAL A CA 1
ATOM 2269 C C . VAL A 1 390 ? -38.433 -23.644 47.796 1.00 86.06 390 VAL A C 1
ATOM 2271 O O . VAL A 1 390 ? -38.043 -23.766 46.634 1.00 86.06 390 VAL A O 1
ATOM 2274 N N . LEU A 1 391 ? -37.620 -23.218 48.768 1.00 81.88 391 LEU A N 1
ATOM 2275 C CA . LEU A 1 391 ? -36.236 -22.784 48.538 1.00 81.88 391 LEU A CA 1
ATOM 2276 C C . LEU A 1 391 ? -35.322 -23.868 47.903 1.00 81.88 391 LEU A C 1
ATOM 2278 O O . LEU A 1 391 ? -34.702 -23.576 46.875 1.00 81.88 391 LEU A O 1
ATOM 2282 N N . PRO A 1 392 ? -35.227 -25.114 48.417 1.00 84.75 392 PRO A N 1
ATOM 2283 C CA . PRO A 1 392 ? -34.471 -26.180 47.762 1.00 84.75 392 PRO A CA 1
ATOM 2284 C C . PRO A 1 392 ? -35.116 -26.647 46.451 1.00 84.75 392 PRO A C 1
ATOM 2286 O O . PRO A 1 392 ? -34.381 -26.982 45.525 1.00 84.75 392 PRO A O 1
ATOM 2289 N N . CYS A 1 393 ? -36.447 -26.610 46.302 1.00 78.81 393 CYS A N 1
ATOM 2290 C CA . CYS A 1 393 ? -37.085 -26.869 45.005 1.00 78.81 393 CYS A CA 1
ATOM 2291 C C . CYS A 1 393 ? -36.644 -25.847 43.939 1.00 78.81 393 CYS A C 1
ATOM 2293 O O . CYS A 1 393 ? -36.285 -26.236 42.828 1.00 78.81 393 CYS A O 1
ATOM 2295 N N . LEU A 1 394 ? -36.581 -24.557 44.284 1.00 83.12 394 LEU A N 1
ATOM 2296 C CA . LEU A 1 394 ? -36.064 -23.507 43.401 1.00 83.12 394 LEU A CA 1
ATOM 2297 C C . LEU A 1 394 ? -34.578 -23.723 43.064 1.00 83.12 394 LEU A C 1
ATOM 2299 O O . LEU A 1 394 ? -34.172 -23.538 41.917 1.00 83.12 394 LEU A O 1
ATOM 2303 N N . LEU A 1 395 ? -33.770 -24.171 44.032 1.00 82.62 395 LEU A N 1
ATOM 2304 C CA . LEU A 1 395 ? -32.361 -24.513 43.811 1.00 82.62 395 LEU A CA 1
ATOM 2305 C C . LEU A 1 395 ? -32.194 -25.708 42.853 1.00 82.62 395 LEU A C 1
ATOM 2307 O O . LEU A 1 395 ? -31.335 -25.668 41.972 1.00 82.62 395 LEU A O 1
ATOM 2311 N N . VAL A 1 396 ? -33.044 -26.734 42.974 1.00 84.44 396 VAL A N 1
ATOM 2312 C CA . VAL A 1 396 ? -33.092 -27.893 42.063 1.00 84.44 396 VAL A CA 1
ATOM 2313 C C . VAL A 1 396 ? -33.519 -27.487 40.648 1.00 84.44 396 VAL A C 1
ATOM 2315 O O . VAL A 1 396 ? -33.015 -28.064 39.691 1.00 84.44 396 VAL A O 1
ATOM 2318 N N . VAL A 1 397 ? -34.370 -26.466 40.486 1.00 82.44 397 VAL A N 1
ATOM 2319 C CA . VAL A 1 397 ? -34.736 -25.898 39.171 1.00 82.44 397 VAL A CA 1
ATOM 2320 C C . VAL A 1 397 ? -33.624 -25.008 38.587 1.00 82.44 397 VAL A C 1
ATOM 2322 O O . VAL A 1 397 ? -33.400 -25.010 37.376 1.00 82.44 397 VAL A O 1
ATOM 2325 N N . LEU A 1 398 ? -32.870 -24.288 39.423 1.00 83.69 398 LEU A N 1
ATOM 2326 C CA . LEU A 1 398 ? -31.727 -23.471 38.988 1.00 83.69 398 LEU A CA 1
ATOM 2327 C C . LEU A 1 398 ? -30.497 -24.300 38.586 1.00 83.69 398 LEU A C 1
ATOM 2329 O O . LEU A 1 398 ? -29.719 -23.867 37.733 1.00 83.69 398 LEU A O 1
ATOM 2333 N N . LEU A 1 399 ? -30.306 -25.485 39.171 1.00 86.19 399 LEU A N 1
ATOM 2334 C CA . LEU A 1 399 ? -29.164 -26.354 38.879 1.00 86.19 399 LEU A CA 1
ATOM 2335 C C . LEU A 1 399 ? -29.060 -26.771 37.391 1.00 86.19 399 LEU A C 1
ATOM 2337 O O . LEU A 1 399 ? -28.000 -26.531 36.807 1.00 86.19 399 LEU A O 1
ATOM 2341 N N . PRO A 1 400 ? -30.102 -27.316 36.722 1.00 88.50 400 PRO A N 1
ATOM 2342 C CA . PRO A 1 400 ? -30.040 -27.633 35.296 1.00 88.50 400 PRO A CA 1
ATOM 2343 C C . PRO A 1 400 ? -29.901 -26.380 34.428 1.00 88.50 400 PRO A C 1
ATOM 2345 O O . PRO A 1 400 ? -29.182 -26.427 33.434 1.00 88.50 400 PRO A O 1
ATOM 2348 N N . LEU A 1 401 ? -30.483 -25.238 34.820 1.00 86.00 401 LEU A N 1
ATOM 2349 C CA . LEU A 1 401 ? -30.286 -23.965 34.114 1.00 86.00 401 LEU A CA 1
ATOM 2350 C C . LEU A 1 401 ? -28.796 -23.570 34.085 1.00 86.00 401 LEU A C 1
ATOM 2352 O O . LEU A 1 401 ? -28.273 -23.127 33.062 1.00 86.00 401 LEU A O 1
ATOM 2356 N N . ARG A 1 402 ? -28.085 -23.806 35.195 1.00 88.31 402 ARG A N 1
ATOM 2357 C CA . ARG A 1 402 ? -26.639 -23.576 35.327 1.00 88.31 402 ARG A CA 1
ATOM 2358 C C . ARG A 1 402 ? -25.799 -24.583 34.529 1.00 88.31 402 ARG A C 1
ATOM 2360 O O . ARG A 1 402 ? -24.751 -24.206 34.008 1.00 88.31 402 ARG A O 1
ATOM 2367 N N . VAL A 1 403 ? -26.264 -25.827 34.383 1.00 89.94 403 VAL A N 1
ATOM 2368 C CA . VAL A 1 403 ? -25.646 -26.839 33.501 1.00 89.94 403 VAL A CA 1
ATOM 2369 C C . VAL A 1 403 ? -25.832 -26.476 32.024 1.00 89.94 403 VAL A C 1
ATOM 2371 O O . VAL A 1 403 ? -24.864 -26.535 31.271 1.00 89.94 403 VAL A O 1
ATOM 2374 N N . VAL A 1 404 ? -27.022 -26.025 31.614 1.00 91.94 404 VAL A N 1
ATOM 2375 C CA . VAL A 1 404 ? -27.288 -25.539 30.247 1.00 91.94 404 VAL A CA 1
ATOM 2376 C C . VAL A 1 404 ? -26.423 -24.317 29.920 1.00 91.94 404 VAL A C 1
ATOM 2378 O O . VAL A 1 404 ? -25.836 -24.256 28.841 1.00 91.94 404 VAL A O 1
ATOM 2381 N N . LEU A 1 405 ? -26.255 -23.383 30.865 1.00 88.88 405 LEU A N 1
ATOM 2382 C CA . LEU A 1 405 ? -25.340 -22.248 30.706 1.00 88.88 405 LEU A CA 1
ATOM 2383 C C . LEU A 1 405 ? -23.884 -22.708 30.494 1.00 88.88 405 LEU A C 1
ATOM 2385 O O . LEU A 1 405 ? -23.200 -22.202 29.607 1.00 88.88 405 LEU A O 1
ATOM 2389 N N . LEU A 1 406 ? -23.412 -23.693 31.268 1.00 92.19 406 LEU A N 1
ATOM 2390 C CA . LEU A 1 406 ? -22.072 -24.269 31.101 1.00 92.19 406 LEU A CA 1
ATOM 2391 C C . LEU A 1 406 ? -21.913 -25.002 29.761 1.00 92.19 406 LEU A C 1
ATOM 2393 O O . LEU A 1 406 ? -20.886 -24.840 29.106 1.00 92.19 406 LEU A O 1
ATOM 2397 N N . GLN A 1 407 ? -22.924 -25.752 29.313 1.00 92.81 407 GLN A N 1
ATOM 2398 C CA . GLN A 1 407 ? -22.922 -26.379 27.987 1.00 92.81 407 GLN A CA 1
ATOM 2399 C C . GLN A 1 407 ? -22.855 -25.333 26.867 1.00 92.81 407 GLN A C 1
ATOM 2401 O O . GLN A 1 407 ? -22.063 -25.494 25.941 1.00 92.81 407 GLN A O 1
ATOM 2406 N N . LEU A 1 408 ? -23.601 -24.228 26.975 1.00 92.88 408 LEU A N 1
ATOM 2407 C CA . LEU A 1 408 ? -23.539 -23.121 26.017 1.00 92.88 408 LEU A CA 1
ATOM 2408 C C . LEU A 1 408 ? -22.140 -22.482 25.965 1.00 92.88 408 LEU A C 1
ATOM 2410 O O . LEU A 1 408 ? -21.636 -22.205 24.879 1.00 92.88 408 LEU A O 1
ATOM 2414 N N . VAL A 1 409 ? -21.477 -22.308 27.115 1.00 94.12 409 VAL A N 1
ATOM 2415 C CA . VAL A 1 409 ? -20.085 -21.821 27.186 1.00 94.12 409 VAL A CA 1
ATOM 2416 C C . VAL A 1 409 ? -19.104 -22.810 26.541 1.00 94.12 409 VAL A C 1
ATOM 2418 O O . VAL A 1 409 ? -18.204 -22.383 25.818 1.00 94.12 409 VAL A O 1
ATOM 2421 N N . VAL A 1 410 ? -19.286 -24.122 26.730 1.00 94.31 410 VAL A N 1
ATOM 2422 C CA . VAL A 1 410 ? -18.466 -25.154 26.065 1.00 94.31 410 VAL A CA 1
ATOM 2423 C C . VAL A 1 410 ? -18.671 -25.139 24.546 1.00 94.31 410 VAL A C 1
ATOM 2425 O O . VAL A 1 410 ? -17.687 -25.163 23.809 1.00 94.31 410 VAL A O 1
ATOM 2428 N N . VAL A 1 411 ? -19.912 -25.029 24.064 1.00 95.00 411 VAL A N 1
ATOM 2429 C CA . VAL A 1 411 ? -20.220 -24.913 22.625 1.00 95.00 411 VAL A CA 1
ATOM 2430 C C . VAL A 1 411 ? -19.626 -23.629 22.033 1.00 95.00 411 VAL A C 1
ATOM 2432 O O . VAL A 1 411 ? -19.048 -23.663 20.948 1.00 95.00 411 VAL A O 1
ATOM 2435 N N . LEU A 1 412 ? -19.684 -22.506 22.756 1.00 92.06 412 LEU A N 1
ATOM 2436 C CA . LEU A 1 412 ? -19.073 -21.245 22.327 1.00 92.06 412 LEU A CA 1
ATOM 2437 C C . LEU A 1 412 ? -17.538 -21.343 22.247 1.00 92.06 412 LEU A C 1
ATOM 2439 O O . LEU A 1 412 ? -16.941 -20.848 21.291 1.00 92.06 412 LEU A O 1
ATOM 2443 N N . LEU A 1 413 ? -16.896 -22.028 23.200 1.00 92.94 413 LEU A N 1
ATOM 2444 C CA . LEU A 1 413 ? -15.456 -22.318 23.168 1.00 92.94 413 LEU A CA 1
ATOM 2445 C C . LEU A 1 413 ? -15.072 -23.245 22.005 1.00 92.94 413 LEU A C 1
ATOM 2447 O O . LEU A 1 413 ? -14.058 -23.006 21.348 1.00 92.94 413 LEU A O 1
ATOM 2451 N N . GLN A 1 414 ? -15.883 -24.265 21.710 1.00 94.12 414 GLN A N 1
ATOM 2452 C CA . GLN A 1 414 ? -15.691 -25.141 20.548 1.00 94.12 414 GLN A CA 1
ATOM 2453 C C . GLN A 1 414 ? -15.812 -24.361 19.231 1.00 94.12 414 GLN A C 1
ATOM 2455 O O . GLN A 1 414 ? -14.948 -24.492 18.364 1.00 94.12 414 GLN A O 1
ATOM 2460 N N . LEU A 1 415 ? -16.826 -23.498 19.104 1.00 93.88 415 LEU A N 1
ATOM 2461 C CA . LEU A 1 415 ? -17.023 -22.638 17.935 1.00 93.88 415 LEU A CA 1
ATOM 2462 C C . LEU A 1 415 ? -15.859 -21.652 17.748 1.00 93.88 415 LEU A C 1
ATOM 2464 O O . LEU A 1 415 ? -15.361 -21.494 16.635 1.00 93.88 415 LEU A O 1
ATOM 2468 N N . LEU A 1 416 ? -15.374 -21.037 18.832 1.00 93.31 416 LEU A N 1
ATOM 2469 C CA . LEU A 1 416 ? -14.200 -20.159 18.809 1.00 93.31 416 LEU A CA 1
ATOM 2470 C C . LEU A 1 416 ? -12.922 -20.922 18.409 1.00 93.31 416 LEU A C 1
ATOM 2472 O O . LEU A 1 416 ? -12.103 -20.403 17.650 1.00 93.31 416 LEU A O 1
ATOM 2476 N N . GLY A 1 417 ? -12.770 -22.167 18.871 1.00 93.69 417 GLY A N 1
ATOM 2477 C CA . GLY A 1 417 ? -11.691 -23.068 18.462 1.00 93.69 417 GLY A CA 1
ATOM 2478 C C . GLY A 1 417 ? -11.736 -23.404 16.968 1.00 93.69 417 GLY A C 1
ATOM 2479 O O . GLY A 1 417 ? -10.719 -23.281 16.284 1.00 93.69 417 GLY A O 1
ATOM 2480 N N . ALA A 1 418 ? -12.914 -23.751 16.443 1.00 93.00 418 ALA A N 1
ATOM 2481 C CA . ALA A 1 418 ? -13.127 -24.020 15.021 1.00 93.00 418 ALA A CA 1
ATOM 2482 C C . ALA A 1 418 ? -12.874 -22.773 14.153 1.00 93.00 418 ALA A C 1
ATOM 2484 O O . ALA A 1 418 ? -12.174 -22.855 13.144 1.00 93.00 418 ALA A O 1
ATOM 2485 N N . LEU A 1 419 ? -13.356 -21.600 14.578 1.00 90.25 419 LEU A N 1
ATOM 2486 C CA . LEU A 1 419 ? -13.112 -20.327 13.893 1.00 90.25 419 LEU A CA 1
ATOM 2487 C C . LEU A 1 419 ? -11.615 -19.970 13.874 1.00 90.25 419 LEU A C 1
ATOM 2489 O O . LEU A 1 419 ? -11.095 -19.515 12.855 1.00 90.25 419 LEU A O 1
ATOM 2493 N N . ARG A 1 420 ? -10.889 -20.242 14.968 1.00 94.25 420 ARG A N 1
ATOM 2494 C CA . ARG A 1 420 ? -9.428 -20.085 15.031 1.00 94.25 420 ARG A CA 1
ATOM 2495 C C . ARG A 1 420 ? -8.700 -21.058 14.098 1.00 94.25 420 ARG A C 1
ATOM 2497 O O . ARG A 1 420 ? -7.742 -20.644 13.452 1.00 94.25 420 ARG A O 1
ATOM 2504 N N . GLN A 1 421 ? -9.137 -22.315 13.995 1.00 93.62 421 GLN A N 1
ATOM 2505 C CA . GLN A 1 421 ? -8.574 -23.271 13.030 1.00 93.62 421 GLN A CA 1
ATOM 2506 C C . GLN A 1 421 ? -8.822 -22.823 11.583 1.00 93.62 421 GLN A C 1
ATOM 2508 O O . GLN A 1 421 ? -7.880 -22.802 10.793 1.00 93.62 421 GLN A O 1
ATOM 2513 N N . LEU A 1 422 ? -10.039 -22.376 11.253 1.00 93.75 422 LEU A N 1
ATOM 2514 C CA . LEU A 1 422 ? -10.366 -21.803 9.943 1.00 93.75 422 LEU A CA 1
ATOM 2515 C C . LEU A 1 422 ? -9.476 -20.589 9.619 1.00 93.75 422 LEU A C 1
ATOM 2517 O O . LEU A 1 422 ? -8.964 -20.481 8.508 1.00 93.75 422 LEU A O 1
ATOM 2521 N N . GLY A 1 423 ? -9.228 -19.715 10.600 1.00 91.50 423 GLY A N 1
ATOM 2522 C CA . GLY A 1 423 ? -8.296 -18.591 10.468 1.00 91.50 423 GLY A CA 1
ATOM 2523 C C . GLY A 1 423 ? -6.852 -19.021 10.178 1.00 91.50 423 GLY A C 1
ATOM 2524 O O . GLY A 1 423 ? -6.192 -18.409 9.342 1.00 91.50 423 GLY A O 1
ATOM 2525 N N . VAL A 1 424 ? -6.367 -20.101 10.803 1.00 94.44 424 VAL A N 1
ATOM 2526 C CA . VAL A 1 424 ? -5.041 -20.676 10.503 1.00 94.44 424 VAL A CA 1
ATOM 2527 C C . VAL A 1 424 ? -4.993 -21.259 9.087 1.00 94.44 424 VAL A C 1
ATOM 2529 O O . VAL A 1 424 ? -4.022 -21.011 8.377 1.00 94.44 424 VAL A O 1
ATOM 2532 N N . VAL A 1 425 ? -6.037 -21.968 8.644 1.00 94.25 425 VAL A N 1
ATOM 2533 C CA . VAL A 1 425 ? -6.123 -22.517 7.276 1.00 94.25 425 VAL A CA 1
ATOM 2534 C C . VAL A 1 425 ? -6.179 -21.399 6.228 1.00 94.25 425 VAL A C 1
ATOM 2536 O O . VAL A 1 425 ? -5.476 -21.472 5.222 1.00 94.25 425 VAL A O 1
ATOM 2539 N N . LEU A 1 426 ? -6.938 -20.326 6.474 1.00 89.81 426 LEU A N 1
ATOM 2540 C CA . LEU A 1 426 ? -6.962 -19.136 5.613 1.00 89.81 426 LEU A CA 1
ATOM 2541 C C . LEU A 1 426 ? -5.595 -18.442 5.540 1.00 89.81 426 LEU A C 1
ATOM 2543 O O . LEU A 1 426 ? -5.177 -18.035 4.458 1.00 89.81 426 LEU A O 1
ATOM 2547 N N . LEU A 1 427 ? -4.875 -18.343 6.661 1.00 92.62 427 LEU A N 1
ATOM 2548 C CA . LEU A 1 427 ? -3.530 -17.763 6.696 1.00 92.62 427 LEU A CA 1
ATOM 2549 C C . LEU A 1 427 ? -2.526 -18.645 5.935 1.00 92.62 427 LEU A C 1
ATOM 2551 O O . LEU A 1 427 ? -1.753 -18.128 5.132 1.00 92.62 427 LEU A O 1
ATOM 2555 N N . GLN A 1 428 ? -2.580 -19.970 6.107 1.00 92.94 428 GLN A N 1
ATOM 2556 C CA . GLN A 1 428 ? -1.777 -20.925 5.331 1.00 92.94 428 GLN A CA 1
ATOM 2557 C C . GLN A 1 428 ? -2.061 -20.821 3.826 1.00 92.94 428 GLN A C 1
ATOM 2559 O O . GLN A 1 428 ? -1.123 -20.727 3.037 1.00 92.94 428 GLN A O 1
ATOM 2564 N N . LEU A 1 429 ? -3.335 -20.763 3.425 1.00 93.31 429 LEU A N 1
ATOM 2565 C CA . LEU A 1 429 ? -3.734 -20.575 2.028 1.00 93.31 429 LEU A CA 1
ATOM 2566 C C . LEU A 1 429 ? -3.226 -19.235 1.470 1.00 93.31 429 LEU A C 1
ATOM 2568 O O . LEU A 1 429 ? -2.710 -19.195 0.356 1.00 93.31 429 LEU A O 1
ATOM 2572 N N . GLY A 1 430 ? -3.304 -18.158 2.257 1.00 91.88 430 GLY A N 1
ATOM 2573 C CA . GLY A 1 430 ? -2.746 -16.850 1.906 1.00 91.88 430 GLY A CA 1
ATOM 2574 C C . GLY A 1 430 ? -1.225 -16.874 1.723 1.00 91.88 430 GLY A C 1
ATOM 2575 O O . GLY A 1 430 ? -0.717 -16.276 0.777 1.00 91.88 430 GLY A O 1
ATOM 2576 N N . VAL A 1 431 ? -0.494 -17.614 2.564 1.00 94.19 431 VAL A N 1
ATOM 2577 C CA . VAL A 1 431 ? 0.960 -17.814 2.423 1.00 94.19 431 VAL A CA 1
ATOM 2578 C C . VAL A 1 431 ? 1.297 -18.614 1.162 1.00 94.19 431 VAL A C 1
ATOM 2580 O O . VAL A 1 431 ? 2.200 -18.217 0.430 1.00 94.19 431 VAL A O 1
ATOM 2583 N N . VAL A 1 432 ? 0.558 -19.685 0.854 1.00 94.56 432 VAL A N 1
ATOM 2584 C CA . VAL A 1 432 ? 0.741 -20.466 -0.387 1.00 94.56 432 VAL A CA 1
ATOM 2585 C C . VAL A 1 432 ? 0.438 -19.618 -1.629 1.00 94.56 432 VAL A C 1
ATOM 2587 O O . VAL A 1 432 ? 1.182 -19.663 -2.608 1.00 94.56 432 VAL A O 1
ATOM 2590 N N . LEU A 1 433 ? -0.609 -18.790 -1.589 1.00 91.31 433 LEU A N 1
ATOM 2591 C CA . LEU A 1 433 ? -0.964 -17.887 -2.686 1.00 91.31 433 LEU A CA 1
ATOM 2592 C C . LEU A 1 433 ? 0.093 -16.782 -2.872 1.00 91.31 433 LEU A C 1
ATOM 2594 O O . LEU A 1 433 ? 0.456 -16.466 -4.004 1.00 91.31 433 LEU A O 1
ATOM 2598 N N . LEU A 1 434 ? 0.661 -16.257 -1.781 1.00 92.50 434 LEU A N 1
ATOM 2599 C CA . LEU A 1 434 ? 1.785 -15.317 -1.824 1.00 92.50 434 LEU A CA 1
ATOM 2600 C C . LEU A 1 434 ? 3.059 -15.967 -2.395 1.00 92.50 434 LEU A C 1
ATOM 2602 O O . LEU A 1 434 ? 3.742 -15.351 -3.209 1.00 92.50 434 LEU A O 1
ATOM 2606 N N . GLN A 1 435 ? 3.363 -17.215 -2.022 1.00 93.00 435 GLN A N 1
ATOM 2607 C CA . GLN A 1 435 ? 4.478 -17.982 -2.594 1.00 93.00 435 GLN A CA 1
ATOM 2608 C C . GLN A 1 435 ? 4.298 -18.186 -4.105 1.00 93.00 435 GLN A C 1
ATOM 2610 O O . GLN A 1 435 ? 5.226 -17.930 -4.870 1.00 93.00 435 GLN A O 1
ATOM 2615 N N . LEU A 1 436 ? 3.094 -18.565 -4.548 1.00 94.06 436 LEU A N 1
ATOM 2616 C CA . LEU A 1 436 ? 2.765 -18.702 -5.969 1.00 94.06 436 LEU A CA 1
ATOM 2617 C C . LEU A 1 436 ? 2.909 -17.370 -6.726 1.00 94.06 436 LEU A C 1
ATOM 2619 O O . LEU A 1 436 ? 3.446 -17.351 -7.831 1.00 94.06 436 LEU A O 1
ATOM 2623 N N . LEU A 1 437 ? 2.492 -16.251 -6.122 1.00 93.94 437 LEU A N 1
ATOM 2624 C CA . LEU A 1 437 ? 2.664 -14.911 -6.690 1.00 93.94 437 LEU A CA 1
ATOM 2625 C C . LEU A 1 437 ? 4.147 -14.522 -6.824 1.00 93.94 437 LEU A C 1
ATOM 2627 O O . LEU A 1 437 ? 4.532 -13.931 -7.831 1.00 93.94 437 LEU A O 1
ATOM 2631 N N . VAL A 1 438 ? 4.990 -14.879 -5.848 1.00 94.88 438 VAL A N 1
ATOM 2632 C CA . VAL A 1 438 ? 6.446 -14.661 -5.916 1.00 94.88 438 VAL A CA 1
ATOM 2633 C C . VAL A 1 438 ? 7.077 -15.490 -7.038 1.00 94.88 438 VAL A C 1
ATOM 2635 O O . VAL A 1 438 ? 7.863 -14.943 -7.808 1.00 94.88 438 VAL A O 1
ATOM 2638 N N . VAL A 1 439 ? 6.697 -16.763 -7.192 1.00 95.12 439 VAL A N 1
ATOM 2639 C CA . VAL A 1 439 ? 7.174 -17.624 -8.295 1.00 95.12 439 VAL A CA 1
ATOM 2640 C C . VAL A 1 439 ? 6.721 -17.087 -9.659 1.00 95.12 439 VAL A C 1
ATOM 2642 O O . VAL A 1 439 ? 7.520 -17.018 -10.592 1.00 95.12 439 VAL A O 1
ATOM 2645 N N . LEU A 1 440 ? 5.471 -16.628 -9.779 1.00 91.94 440 LEU A N 1
ATOM 2646 C CA . LEU A 1 440 ? 4.960 -16.003 -11.004 1.00 91.94 440 LEU A CA 1
ATOM 2647 C C . LEU A 1 440 ? 5.724 -14.713 -11.354 1.00 91.94 440 LEU A C 1
ATOM 2649 O O . LEU A 1 440 ? 6.032 -14.472 -12.521 1.00 91.94 440 LEU A O 1
ATOM 2653 N N . LEU A 1 441 ? 6.062 -13.898 -10.351 1.00 92.44 441 LEU A N 1
ATOM 2654 C CA . LEU A 1 441 ? 6.845 -12.676 -10.536 1.00 92.44 441 LEU A CA 1
ATOM 2655 C C . LEU A 1 441 ? 8.303 -12.974 -10.927 1.00 92.44 441 LEU A C 1
ATOM 2657 O O . LEU A 1 441 ? 8.857 -12.267 -11.766 1.00 92.44 441 LEU A O 1
ATOM 2661 N N . GLN A 1 442 ? 8.909 -14.028 -10.370 1.00 93.44 442 GLN A N 1
ATOM 2662 C CA . GLN A 1 442 ? 10.235 -14.511 -10.773 1.00 93.44 442 GLN A CA 1
ATOM 2663 C C . GLN A 1 442 ? 10.237 -14.946 -12.245 1.00 93.44 442 GLN A C 1
ATOM 2665 O O . GLN A 1 442 ? 11.048 -14.443 -13.020 1.00 93.44 442 GLN A O 1
ATOM 2670 N N . LEU A 1 443 ? 9.268 -15.772 -12.656 1.00 93.75 443 LEU A N 1
ATOM 2671 C CA . LEU A 1 443 ? 9.106 -16.213 -14.046 1.00 93.75 443 LEU A CA 1
ATOM 2672 C C . LEU A 1 443 ? 8.904 -15.030 -15.013 1.00 93.75 443 LEU A C 1
ATOM 2674 O O . LEU A 1 443 ? 9.480 -15.002 -16.099 1.00 93.75 443 LEU A O 1
ATOM 2678 N N . LEU A 1 444 ? 8.122 -14.018 -14.616 1.00 94.00 444 LEU A N 1
ATOM 2679 C CA . LEU A 1 444 ? 7.928 -12.797 -15.405 1.00 94.00 444 LEU A CA 1
ATOM 2680 C C . LEU A 1 444 ? 9.229 -11.987 -15.554 1.00 94.00 444 LEU A C 1
ATOM 2682 O O . LEU A 1 444 ? 9.486 -11.416 -16.615 1.00 94.00 444 LEU A O 1
ATOM 2686 N N . VAL A 1 445 ? 10.062 -11.948 -14.511 1.00 94.44 445 VAL A N 1
ATOM 2687 C CA . VAL A 1 445 ? 11.378 -11.293 -14.537 1.00 94.44 445 VAL A CA 1
ATOM 2688 C C . VAL A 1 445 ? 12.373 -12.058 -15.418 1.00 94.44 445 VAL A C 1
ATOM 2690 O O . VAL A 1 445 ? 13.120 -11.418 -16.157 1.00 94.44 445 VAL A O 1
ATOM 2693 N N . GLU A 1 446 ? 12.365 -13.392 -15.410 1.00 94.12 446 GLU A N 1
ATOM 2694 C CA . GLU A 1 446 ? 13.168 -14.213 -16.331 1.00 94.12 446 GLU A CA 1
ATOM 2695 C C . GLU A 1 446 ? 12.725 -14.034 -17.791 1.00 94.12 446 GLU A C 1
ATOM 2697 O O . GLU A 1 446 ? 13.559 -13.800 -18.667 1.00 94.12 446 GLU A O 1
ATOM 2702 N N . LEU A 1 447 ? 11.413 -14.043 -18.055 1.00 92.25 447 LEU A N 1
ATOM 2703 C CA . LEU A 1 447 ? 10.851 -13.790 -19.385 1.00 92.25 447 LEU A CA 1
ATOM 2704 C C . LEU A 1 447 ? 11.246 -12.399 -19.913 1.00 92.25 447 LEU A C 1
ATOM 2706 O O . LEU A 1 447 ? 11.606 -12.254 -21.082 1.00 92.25 447 LEU A O 1
ATOM 2710 N N . LEU A 1 448 ? 11.231 -11.379 -19.048 1.00 92.94 448 LEU A N 1
ATOM 2711 C CA . LEU A 1 448 ? 11.665 -10.025 -19.393 1.00 92.94 448 LEU A CA 1
ATOM 2712 C C . LEU A 1 448 ? 13.174 -9.958 -19.682 1.00 92.94 448 LEU A C 1
ATOM 2714 O O . LEU A 1 448 ? 13.576 -9.293 -20.637 1.00 92.94 448 LEU A O 1
ATOM 2718 N N . GLN A 1 449 ? 14.010 -10.657 -18.906 1.00 92.94 449 GLN A N 1
ATOM 2719 C CA . GLN A 1 449 ? 15.451 -10.761 -19.175 1.00 92.94 449 GLN A CA 1
ATOM 2720 C C . GLN A 1 449 ? 15.722 -11.435 -20.526 1.00 92.94 449 GLN A C 1
ATOM 2722 O O . GLN A 1 449 ? 16.498 -10.911 -21.325 1.00 92.94 449 GLN A O 1
ATOM 2727 N N . LEU A 1 450 ? 15.034 -12.541 -20.823 1.00 93.69 450 LEU A N 1
ATOM 2728 C CA . LEU A 1 450 ? 15.132 -13.237 -22.106 1.00 93.69 450 LEU A CA 1
ATOM 2729 C C . LEU A 1 450 ? 14.689 -12.328 -23.266 1.00 93.69 450 LEU A C 1
ATOM 2731 O O . LEU A 1 450 ? 15.372 -12.261 -24.287 1.00 93.69 450 LEU A O 1
ATOM 2735 N N . GLY A 1 451 ? 13.615 -11.551 -23.090 1.00 92.12 451 GLY A N 1
ATOM 2736 C CA . GLY A 1 451 ? 13.185 -10.531 -24.052 1.00 92.12 451 GLY A CA 1
ATOM 2737 C C . GLY A 1 451 ? 14.234 -9.437 -24.298 1.00 92.12 451 GLY A C 1
ATOM 2738 O O . GLY A 1 451 ? 14.453 -9.043 -25.443 1.00 92.12 451 GLY A O 1
ATOM 2739 N N . VAL A 1 452 ? 14.940 -8.985 -23.255 1.00 93.81 452 VAL A N 1
ATOM 2740 C CA . VAL A 1 452 ? 16.059 -8.033 -23.386 1.00 93.81 452 VAL A CA 1
ATOM 2741 C C . VAL A 1 452 ? 17.240 -8.656 -24.140 1.00 93.81 452 VAL A C 1
ATOM 2743 O O . VAL A 1 452 ? 17.807 -7.994 -25.008 1.00 93.81 452 VAL A O 1
ATOM 2746 N N . VAL A 1 453 ? 17.583 -9.921 -23.877 1.00 93.88 453 VAL A N 1
ATOM 2747 C CA . VAL A 1 453 ? 18.648 -10.643 -24.601 1.00 93.88 453 VAL A CA 1
ATOM 2748 C C . VAL A 1 453 ? 18.289 -10.834 -26.080 1.00 93.88 453 VAL A C 1
ATOM 2750 O O . VAL A 1 453 ? 19.130 -10.595 -26.946 1.00 93.88 453 VAL A O 1
ATOM 2753 N N . LEU A 1 454 ? 17.037 -11.182 -26.401 1.00 91.44 454 LEU A N 1
ATOM 2754 C CA . LEU A 1 454 ? 16.565 -11.266 -27.790 1.00 91.44 454 LEU A CA 1
ATOM 2755 C C . LEU A 1 454 ? 16.613 -9.908 -28.506 1.00 91.44 454 LEU A C 1
ATOM 2757 O O . LEU A 1 454 ? 17.003 -9.846 -29.671 1.00 91.44 454 LEU A O 1
ATOM 2761 N N . LEU A 1 455 ? 16.272 -8.812 -27.819 1.00 92.88 455 LEU A N 1
ATOM 2762 C CA . LEU A 1 455 ? 16.363 -7.460 -28.378 1.00 92.88 455 LEU A CA 1
ATOM 2763 C C . LEU A 1 455 ? 17.826 -7.062 -28.634 1.00 92.88 455 LEU A C 1
ATOM 2765 O O . LEU A 1 455 ? 18.137 -6.549 -29.708 1.00 92.88 455 LEU A O 1
ATOM 2769 N N . GLN A 1 456 ? 18.740 -7.356 -27.702 1.00 92.38 456 GLN A N 1
ATOM 2770 C CA . GLN A 1 456 ? 20.183 -7.158 -27.894 1.00 92.38 456 GLN A CA 1
ATOM 2771 C C . GLN A 1 456 ? 20.711 -7.957 -29.094 1.00 92.38 456 GLN A C 1
ATOM 2773 O O . GLN A 1 456 ? 21.407 -7.395 -29.940 1.00 92.38 456 GLN A O 1
ATOM 2778 N N . LEU A 1 457 ? 20.329 -9.232 -29.222 1.00 93.75 457 LEU A N 1
ATOM 2779 C CA . LEU A 1 457 ? 20.685 -10.070 -30.369 1.00 93.75 457 LEU A CA 1
ATOM 2780 C C . LEU A 1 457 ? 20.135 -9.495 -31.685 1.00 93.75 457 LEU A C 1
ATOM 2782 O O . LEU A 1 457 ? 20.858 -9.442 -32.677 1.00 93.75 457 LEU A O 1
ATOM 2786 N N . GLY A 1 458 ? 18.894 -8.999 -31.688 1.00 92.81 458 GLY A N 1
ATOM 2787 C CA . GLY A 1 458 ? 18.294 -8.312 -32.835 1.00 92.81 458 GLY A CA 1
ATOM 2788 C C . GLY A 1 458 ? 19.053 -7.044 -33.245 1.00 92.81 458 GLY A C 1
ATOM 2789 O O . GLY A 1 458 ? 19.271 -6.818 -34.434 1.00 92.81 458 GLY A O 1
ATOM 2790 N N . VAL A 1 459 ? 19.528 -6.252 -32.278 1.00 93.94 459 VAL A N 1
ATOM 2791 C CA . VAL A 1 459 ? 20.380 -5.077 -32.536 1.00 93.94 459 VAL A CA 1
ATOM 2792 C C . VAL A 1 459 ? 21.735 -5.486 -33.122 1.00 93.94 459 VAL A C 1
ATOM 2794 O O . VAL A 1 459 ? 22.173 -4.872 -34.091 1.00 93.94 459 VAL A O 1
ATOM 2797 N N . VAL A 1 460 ? 22.373 -6.542 -32.605 1.00 93.88 460 VAL A N 1
ATOM 2798 C CA . VAL A 1 460 ? 23.643 -7.067 -33.148 1.00 93.88 460 VAL A CA 1
ATOM 2799 C C . VAL A 1 460 ? 23.464 -7.607 -34.573 1.00 93.88 460 VAL A C 1
ATOM 2801 O O . VAL A 1 460 ? 24.286 -7.325 -35.443 1.00 93.88 460 VAL A O 1
ATOM 2804 N N . LEU A 1 461 ? 22.369 -8.320 -34.854 1.00 92.06 461 LEU A N 1
ATOM 2805 C CA . LEU A 1 461 ? 22.041 -8.795 -36.204 1.00 92.06 461 LEU A CA 1
ATOM 2806 C C . LEU A 1 461 ? 21.768 -7.636 -37.176 1.00 92.06 461 LEU A C 1
ATOM 2808 O O . LEU A 1 461 ? 22.207 -7.689 -38.324 1.00 92.06 461 LEU A O 1
ATOM 2812 N N . LEU A 1 462 ? 21.103 -6.568 -36.724 1.00 93.50 462 LEU A N 1
ATOM 2813 C CA . LEU A 1 462 ? 20.876 -5.367 -37.533 1.00 93.50 462 LEU A CA 1
ATOM 2814 C C . LEU A 1 462 ? 22.192 -4.621 -37.808 1.00 93.50 462 LEU A C 1
ATOM 2816 O O . LEU A 1 462 ? 22.436 -4.227 -38.946 1.00 93.50 462 LEU A O 1
ATOM 2820 N N . GLN A 1 463 ? 23.072 -4.487 -36.810 1.00 92.94 463 GLN A N 1
ATOM 2821 C CA . GLN A 1 463 ? 24.420 -3.931 -36.988 1.00 92.94 463 GLN A CA 1
ATOM 2822 C C . GLN A 1 463 ? 25.239 -4.748 -37.997 1.00 92.94 463 GLN A C 1
ATOM 2824 O O . GLN A 1 463 ? 25.831 -4.172 -38.909 1.00 92.94 463 GLN A O 1
ATOM 2829 N N . LEU A 1 464 ? 25.219 -6.082 -37.895 1.00 93.31 464 LEU A N 1
ATOM 2830 C CA . LEU A 1 464 ? 25.875 -6.974 -38.852 1.00 93.31 464 LEU A CA 1
ATOM 2831 C C . LEU A 1 464 ? 25.297 -6.811 -40.268 1.00 93.31 464 LEU A C 1
ATOM 2833 O O . LEU A 1 464 ? 26.057 -6.708 -41.227 1.00 93.31 464 LEU A O 1
ATOM 2837 N N . GLY A 1 465 ? 23.971 -6.715 -40.403 1.00 92.50 465 GLY A N 1
ATOM 2838 C CA . GLY A 1 465 ? 23.303 -6.441 -41.678 1.00 92.50 465 GLY A CA 1
ATOM 2839 C C . GLY A 1 465 ? 23.708 -5.096 -42.293 1.00 92.50 465 GLY A C 1
ATOM 2840 O O . GLY A 1 465 ? 23.965 -5.022 -43.493 1.00 92.50 465 GLY A O 1
ATOM 2841 N N . VAL A 1 466 ? 23.848 -4.048 -41.474 1.00 94.06 466 VAL A N 1
ATOM 2842 C CA . VAL A 1 466 ? 24.349 -2.733 -41.907 1.00 94.06 466 VAL A CA 1
ATOM 2843 C C . VAL A 1 466 ? 25.811 -2.812 -42.362 1.00 94.06 466 VAL A C 1
ATOM 2845 O O . VAL A 1 466 ? 26.137 -2.258 -43.410 1.00 94.06 466 VAL A O 1
ATOM 2848 N N . VAL A 1 467 ? 26.681 -3.534 -41.648 1.00 93.88 467 VAL A N 1
ATOM 2849 C CA . VAL A 1 467 ? 28.085 -3.745 -42.057 1.00 93.88 467 VAL A CA 1
ATOM 2850 C C . VAL A 1 467 ? 28.172 -4.537 -43.366 1.00 93.88 467 VAL A C 1
ATOM 2852 O O . VAL A 1 467 ? 28.917 -4.151 -44.265 1.00 93.88 467 VAL A O 1
ATOM 2855 N N . LEU A 1 468 ? 27.375 -5.597 -43.531 1.00 92.56 468 LEU A N 1
ATOM 2856 C CA . LEU A 1 468 ? 27.311 -6.363 -44.782 1.00 92.56 468 LEU A CA 1
ATOM 2857 C C . LEU A 1 468 ? 26.824 -5.502 -45.958 1.00 92.56 468 LEU A C 1
ATOM 2859 O O . LEU A 1 468 ? 27.380 -5.589 -47.052 1.00 92.56 468 LEU A O 1
ATOM 2863 N N . LEU A 1 469 ? 25.839 -4.628 -45.736 1.00 93.69 469 LEU A N 1
ATOM 2864 C CA . LEU A 1 469 ? 25.342 -3.704 -46.757 1.00 93.69 469 LEU A CA 1
ATOM 2865 C C . LEU A 1 469 ? 26.388 -2.629 -47.108 1.00 93.69 469 LEU A C 1
ATOM 2867 O O . LEU A 1 469 ? 26.565 -2.322 -48.284 1.00 93.69 469 LEU A O 1
ATOM 2871 N N . GLN A 1 470 ? 27.149 -2.120 -46.132 1.00 92.88 470 GLN A N 1
ATOM 2872 C CA . GLN A 1 470 ? 28.299 -1.241 -46.389 1.00 92.88 470 GLN A CA 1
ATOM 2873 C C . GLN A 1 470 ? 29.373 -1.942 -47.235 1.00 92.88 470 GLN A C 1
ATOM 2875 O O . GLN A 1 470 ? 29.839 -1.370 -48.218 1.00 92.88 470 GLN A O 1
ATOM 2880 N N . MET A 1 471 ? 29.726 -3.191 -46.913 1.00 93.12 471 MET A N 1
ATOM 2881 C CA . MET A 1 471 ? 30.678 -3.981 -47.708 1.00 93.12 471 MET A CA 1
ATOM 2882 C C . MET A 1 471 ? 30.167 -4.245 -49.132 1.00 93.12 471 MET A C 1
ATOM 2884 O O . MET A 1 471 ? 30.943 -4.152 -50.081 1.00 93.12 471 MET A O 1
ATOM 2888 N N . LEU A 1 472 ? 28.865 -4.492 -49.309 1.00 94.50 472 LEU A N 1
ATOM 2889 C CA . LEU A 1 472 ? 28.243 -4.628 -50.630 1.00 94.50 472 LEU A CA 1
ATOM 2890 C C . LEU A 1 472 ? 28.304 -3.320 -51.439 1.00 94.50 472 LEU A C 1
ATOM 2892 O O . LEU A 1 472 ? 28.580 -3.357 -52.636 1.00 94.50 472 LEU A O 1
ATOM 2896 N N . VAL A 1 473 ? 28.099 -2.164 -50.799 1.00 94.75 473 VAL A N 1
ATOM 2897 C CA . VAL A 1 473 ? 28.238 -0.846 -51.444 1.00 94.75 473 VAL A CA 1
ATOM 2898 C C . VAL A 1 473 ? 29.691 -0.573 -51.844 1.00 94.75 473 VAL A C 1
ATOM 2900 O O . VAL A 1 473 ? 29.925 -0.120 -52.962 1.00 94.75 473 VAL A O 1
ATOM 2903 N N . VAL A 1 474 ? 30.671 -0.899 -50.994 1.00 94.06 474 VAL A N 1
ATOM 2904 C CA . VAL A 1 474 ? 32.106 -0.784 -51.327 1.00 94.06 474 VAL A CA 1
ATOM 2905 C C . VAL A 1 474 ? 32.485 -1.715 -52.486 1.00 94.06 474 VAL A C 1
ATOM 2907 O O . VAL A 1 474 ? 33.184 -1.295 -53.407 1.00 94.06 474 VAL A O 1
ATOM 2910 N N . LEU A 1 475 ? 31.976 -2.952 -52.502 1.00 92.94 475 LEU A N 1
ATOM 2911 C CA . LEU A 1 475 ? 32.177 -3.889 -53.610 1.00 92.94 475 LEU A CA 1
ATOM 2912 C C . LEU A 1 475 ? 31.567 -3.359 -54.919 1.00 92.94 475 LEU A C 1
ATOM 2914 O O . LEU A 1 475 ? 32.210 -3.420 -55.965 1.00 92.94 475 LEU A O 1
ATOM 2918 N N . LEU A 1 476 ? 30.359 -2.792 -54.868 1.00 93.62 476 LEU A N 1
ATOM 2919 C CA . LEU A 1 476 ? 29.705 -2.191 -56.032 1.00 93.62 476 LEU A CA 1
ATOM 2920 C C . LEU A 1 476 ? 30.473 -0.963 -56.548 1.00 93.62 476 LEU A C 1
ATOM 2922 O O . LEU A 1 476 ? 30.644 -0.815 -57.756 1.00 93.62 476 LEU A O 1
ATOM 2926 N N . GLN A 1 477 ? 30.991 -0.116 -55.653 1.00 93.12 477 GLN A N 1
ATOM 2927 C CA . GLN A 1 477 ? 31.869 1.002 -56.013 1.00 93.12 477 GLN A CA 1
ATOM 2928 C C . GLN A 1 477 ? 33.152 0.511 -56.697 1.00 93.12 477 GLN A C 1
ATOM 2930 O O . GLN A 1 477 ? 33.528 1.056 -57.733 1.00 93.12 477 GLN A O 1
ATOM 2935 N N . LEU A 1 478 ? 33.782 -0.553 -56.187 1.00 93.12 478 LEU A N 1
ATOM 2936 C CA . LEU A 1 478 ? 34.956 -1.165 -56.816 1.00 93.12 478 LEU A CA 1
ATOM 2937 C C . LEU A 1 478 ? 34.639 -1.710 -58.219 1.00 93.12 478 LEU A C 1
ATOM 2939 O O . LEU A 1 478 ? 35.420 -1.494 -59.143 1.00 93.12 478 LEU A O 1
ATOM 2943 N N . VAL A 1 479 ? 33.480 -2.351 -58.412 1.00 93.75 479 VAL A N 1
ATOM 2944 C CA . VAL A 1 479 ? 33.015 -2.805 -59.737 1.00 93.75 479 VAL A CA 1
ATOM 2945 C C . VAL A 1 479 ? 32.797 -1.625 -60.691 1.00 93.75 479 VAL A C 1
ATOM 2947 O O . VAL A 1 479 ? 33.199 -1.704 -61.850 1.00 93.75 479 VAL A O 1
ATOM 2950 N N . VAL A 1 480 ? 32.231 -0.508 -60.222 1.00 94.00 480 VAL A N 1
ATOM 2951 C CA . VAL A 1 480 ? 32.075 0.715 -61.032 1.00 94.00 480 VAL A CA 1
ATOM 2952 C C . VAL A 1 480 ? 33.433 1.318 -61.408 1.00 94.00 480 VAL A C 1
ATOM 2954 O O . VAL A 1 480 ? 33.621 1.691 -62.564 1.00 94.00 480 VAL A O 1
ATOM 2957 N N . VAL A 1 481 ? 34.402 1.362 -60.488 1.00 93.56 481 VAL A N 1
ATOM 2958 C CA . VAL A 1 481 ? 35.772 1.836 -60.770 1.00 93.56 481 VAL A CA 1
ATOM 2959 C C . VAL A 1 481 ? 36.489 0.919 -61.768 1.00 93.56 481 VAL A C 1
ATOM 2961 O O . VAL A 1 481 ? 37.125 1.411 -62.698 1.00 93.56 481 VAL A O 1
ATOM 2964 N N . LEU A 1 482 ? 36.345 -0.404 -61.643 1.00 91.94 482 LEU A N 1
ATOM 2965 C CA . LEU A 1 482 ? 36.891 -1.367 -62.608 1.00 91.94 482 LEU A CA 1
ATOM 2966 C C . LEU A 1 482 ? 36.241 -1.230 -63.993 1.00 91.94 482 LEU A C 1
ATOM 2968 O O . LEU A 1 482 ? 36.940 -1.306 -65.002 1.00 91.94 482 LEU A O 1
ATOM 2972 N N . LEU A 1 483 ? 34.931 -0.972 -64.060 1.00 93.56 483 LEU A N 1
ATOM 2973 C CA . LEU A 1 483 ? 34.229 -0.712 -65.319 1.00 93.56 483 LEU A CA 1
ATOM 2974 C C . LEU A 1 483 ? 34.702 0.599 -65.966 1.00 93.56 483 LEU A C 1
ATOM 2976 O O . LEU A 1 483 ? 34.961 0.625 -67.167 1.00 93.56 483 LEU A O 1
ATOM 2980 N N . GLN A 1 484 ? 34.873 1.668 -65.182 1.00 92.00 484 GLN A N 1
ATOM 2981 C CA . GLN A 1 484 ? 35.437 2.939 -65.653 1.00 92.00 484 GLN A CA 1
ATOM 2982 C C . GLN A 1 484 ? 36.866 2.758 -66.180 1.00 92.00 484 GLN A C 1
ATOM 2984 O O . GLN A 1 484 ? 37.171 3.221 -67.277 1.00 92.00 484 GLN A O 1
ATOM 2989 N N . LEU A 1 485 ? 37.721 2.030 -65.454 1.00 92.31 485 LEU A N 1
ATOM 2990 C CA . LEU A 1 485 ? 39.076 1.699 -65.898 1.00 92.31 485 LEU A CA 1
ATOM 2991 C C . LEU A 1 485 ? 39.060 0.875 -67.195 1.00 92.31 485 LEU A C 1
ATOM 2993 O O . LEU A 1 485 ? 39.832 1.162 -68.105 1.00 92.31 485 LEU A O 1
ATOM 2997 N N . GLY A 1 486 ? 38.152 -0.097 -67.319 1.00 91.81 486 GLY A N 1
ATOM 2998 C CA . GLY A 1 486 ? 37.948 -0.870 -68.546 1.00 91.81 486 GLY A CA 1
ATOM 2999 C C . GLY A 1 486 ? 37.522 -0.007 -69.738 1.00 91.81 486 GLY A C 1
ATOM 3000 O O . GLY A 1 486 ? 38.051 -0.176 -70.835 1.00 91.81 486 GLY A O 1
ATOM 3001 N N . VAL A 1 487 ? 36.632 0.969 -69.524 1.00 93.19 487 VAL A N 1
ATOM 3002 C CA . VAL A 1 487 ? 36.237 1.949 -70.551 1.00 93.19 487 VAL A CA 1
ATOM 3003 C C . VAL A 1 487 ? 37.412 2.849 -70.943 1.00 93.19 487 VAL A C 1
ATOM 3005 O O . VAL A 1 487 ? 37.625 3.059 -72.134 1.00 93.19 487 VAL A O 1
ATOM 3008 N N . VAL A 1 488 ? 38.216 3.330 -69.989 1.00 92.94 488 VAL A N 1
ATOM 3009 C CA . VAL A 1 488 ? 39.417 4.143 -70.270 1.00 92.94 488 VAL A CA 1
ATOM 3010 C C . VAL A 1 488 ? 40.478 3.336 -71.027 1.00 92.94 488 VAL A C 1
ATOM 3012 O O . VAL A 1 488 ? 41.058 3.842 -71.985 1.00 92.94 488 VAL A O 1
ATOM 3015 N N . LEU A 1 489 ? 40.699 2.068 -70.670 1.00 91.38 489 LEU A N 1
ATOM 3016 C CA . LEU A 1 489 ? 41.602 1.169 -71.398 1.00 91.38 489 LEU A CA 1
ATOM 3017 C C . LEU A 1 489 ? 41.108 0.888 -72.826 1.00 91.38 489 LEU A C 1
ATOM 3019 O O . LEU A 1 489 ? 41.913 0.857 -73.754 1.00 91.38 489 LEU A O 1
ATOM 3023 N N . LEU A 1 490 ? 39.796 0.734 -73.026 1.00 92.06 490 LEU A N 1
ATOM 3024 C CA . LEU A 1 490 ? 39.207 0.541 -74.353 1.00 92.06 490 LEU A CA 1
ATOM 3025 C C . LEU A 1 490 ? 39.269 1.825 -75.197 1.00 92.06 490 LEU A C 1
ATOM 3027 O O . LEU A 1 490 ? 39.575 1.754 -76.385 1.00 92.06 490 LEU A O 1
ATOM 3031 N N . GLN A 1 491 ? 39.064 3.001 -74.595 1.00 90.88 491 GLN A N 1
ATOM 3032 C CA . GLN A 1 491 ? 39.297 4.295 -75.249 1.00 90.88 491 GLN A CA 1
ATOM 3033 C C . GLN A 1 491 ? 40.765 4.454 -75.662 1.00 90.88 491 GLN A C 1
ATOM 3035 O O . GLN A 1 491 ? 41.036 4.805 -76.807 1.00 90.88 491 GLN A O 1
ATOM 3040 N N . LEU A 1 492 ? 41.712 4.135 -74.773 1.00 90.62 492 LEU A N 1
ATOM 3041 C CA . LEU A 1 492 ? 43.145 4.163 -75.071 1.00 90.62 492 LEU A CA 1
ATOM 3042 C C . LEU A 1 492 ? 43.512 3.190 -76.204 1.00 90.62 492 LEU A C 1
ATOM 3044 O O . LEU A 1 492 ? 44.298 3.545 -77.078 1.00 90.62 492 LEU A O 1
ATOM 3048 N N . LEU A 1 493 ? 42.909 1.996 -76.237 1.00 91.88 493 LEU A N 1
ATOM 3049 C CA . LEU A 1 493 ? 43.085 1.032 -77.326 1.00 91.88 493 LEU A CA 1
ATOM 3050 C C . LEU A 1 493 ? 42.555 1.570 -78.665 1.00 91.88 493 LEU A C 1
ATOM 3052 O O . LEU A 1 493 ? 43.224 1.412 -79.682 1.00 91.88 493 LEU A O 1
ATOM 3056 N N . VAL A 1 494 ? 41.395 2.237 -78.680 1.00 90.50 494 VAL A N 1
ATOM 3057 C CA . VAL A 1 494 ? 40.858 2.889 -79.891 1.00 90.50 494 VAL A CA 1
ATOM 3058 C C . VAL A 1 494 ? 41.773 4.027 -80.355 1.00 90.50 494 VAL A C 1
ATOM 3060 O O . VAL A 1 494 ? 42.101 4.088 -81.538 1.00 90.50 494 VAL A O 1
ATOM 3063 N N . VAL A 1 495 ? 42.247 4.874 -79.436 1.00 89.94 495 VAL A N 1
ATOM 3064 C CA . VAL A 1 495 ? 43.189 5.973 -79.724 1.00 89.94 495 VAL A CA 1
ATOM 3065 C C . VAL A 1 495 ? 44.551 5.458 -80.207 1.00 89.94 495 VAL A C 1
ATOM 3067 O O . VAL A 1 495 ? 45.196 6.121 -81.012 1.00 89.94 495 VAL A O 1
ATOM 3070 N N . LEU A 1 496 ? 44.984 4.267 -79.781 1.00 85.88 496 LEU A N 1
ATOM 3071 C CA . LEU A 1 496 ? 46.192 3.606 -80.290 1.00 85.88 496 LEU A CA 1
ATOM 3072 C C . LEU A 1 496 ? 45.969 2.949 -81.667 1.00 85.88 496 LEU A C 1
ATOM 3074 O O . LEU A 1 496 ? 46.880 2.913 -82.493 1.00 85.88 496 LEU A O 1
ATOM 3078 N N . LEU A 1 497 ? 44.763 2.438 -81.930 1.00 88.50 497 LEU A N 1
ATOM 3079 C CA . LEU A 1 497 ? 44.414 1.771 -83.187 1.00 88.50 497 LEU A CA 1
ATOM 3080 C C . LEU A 1 497 ? 44.141 2.763 -84.331 1.00 88.50 497 LEU A C 1
ATOM 3082 O O . LEU A 1 497 ? 44.424 2.447 -85.483 1.00 88.50 497 LEU A O 1
ATOM 3086 N N . GLN A 1 498 ? 43.641 3.965 -84.031 1.00 88.62 498 GLN A N 1
ATOM 3087 C CA . GLN A 1 498 ? 43.432 5.045 -85.006 1.00 88.62 498 GLN A CA 1
ATOM 3088 C C . GLN A 1 498 ? 44.693 5.368 -85.841 1.00 88.62 498 GLN A C 1
ATOM 3090 O O . GLN A 1 498 ? 44.638 5.170 -87.057 1.00 88.62 498 GLN A O 1
ATOM 3095 N N . PRO A 1 499 ? 45.848 5.750 -85.256 1.00 87.12 499 PRO A N 1
ATOM 3096 C CA . PRO A 1 499 ? 47.062 6.028 -86.022 1.00 87.12 499 PRO A CA 1
ATOM 3097 C C . PRO A 1 499 ? 47.654 4.774 -86.682 1.00 87.12 499 PRO A C 1
ATOM 3099 O O . PRO A 1 499 ? 48.342 4.895 -87.691 1.00 87.12 499 PRO A O 1
ATOM 3102 N N . LEU A 1 500 ? 47.371 3.562 -86.180 1.00 89.62 500 LEU A N 1
ATOM 3103 C CA . LEU A 1 500 ? 47.745 2.320 -86.871 1.00 89.62 500 LEU A CA 1
ATOM 3104 C C . LEU A 1 500 ? 46.943 2.144 -88.174 1.00 89.62 500 LEU A C 1
ATOM 3106 O O . LEU A 1 500 ? 47.503 1.757 -89.198 1.00 89.62 500 LEU A O 1
ATOM 3110 N N . MET A 1 501 ? 45.645 2.456 -88.148 1.00 90.12 501 MET A N 1
ATOM 3111 C CA . MET A 1 501 ? 44.780 2.421 -89.330 1.00 90.12 501 MET A CA 1
ATOM 3112 C C . MET A 1 501 ? 45.116 3.544 -90.318 1.00 90.12 501 MET A C 1
ATOM 3114 O O . MET A 1 501 ? 45.122 3.295 -91.521 1.00 90.12 501 MET A O 1
ATOM 3118 N N . GLU A 1 502 ? 45.457 4.744 -89.843 1.00 89.75 502 GLU A N 1
ATOM 3119 C CA . GLU A 1 502 ? 45.960 5.835 -90.692 1.00 89.75 502 GLU A CA 1
ATOM 3120 C C . GLU A 1 502 ? 47.317 5.486 -91.322 1.00 89.75 502 GLU A C 1
ATOM 3122 O O . GLU A 1 502 ? 47.500 5.679 -92.522 1.00 89.75 502 GLU A O 1
ATOM 3127 N N . LEU A 1 503 ? 48.243 4.886 -90.564 1.00 87.38 503 LEU A N 1
ATOM 3128 C CA . LEU A 1 503 ? 49.518 4.381 -91.085 1.00 87.38 503 LEU A CA 1
ATOM 3129 C C . LEU A 1 503 ? 49.308 3.285 -92.141 1.00 87.38 503 LEU A C 1
ATOM 3131 O O . LEU A 1 503 ? 50.005 3.268 -93.155 1.00 87.38 503 LEU A O 1
ATOM 3135 N N . LEU A 1 504 ? 48.333 2.393 -91.941 1.00 90.12 504 LEU A N 1
ATOM 3136 C CA . LEU A 1 504 ? 47.971 1.364 -92.917 1.00 90.12 504 LEU A CA 1
ATOM 3137 C C . LEU A 1 504 ? 47.340 1.970 -94.182 1.00 90.12 504 LEU A C 1
ATOM 3139 O O . LEU A 1 504 ? 47.678 1.551 -95.287 1.00 90.12 504 LEU A O 1
ATOM 3143 N N . GLN A 1 505 ? 46.474 2.980 -94.050 1.00 89.94 505 GLN A N 1
ATOM 3144 C CA . GLN A 1 505 ? 45.935 3.726 -95.193 1.00 89.94 505 GLN A CA 1
ATOM 3145 C C . GLN A 1 505 ? 47.044 4.462 -95.953 1.00 89.94 505 GLN A C 1
ATOM 3147 O O . GLN A 1 505 ? 47.108 4.367 -97.177 1.00 89.94 505 GLN A O 1
ATOM 3152 N N . LEU A 1 506 ? 47.962 5.126 -95.245 1.00 89.88 506 LEU A N 1
ATOM 3153 C CA . LEU A 1 506 ? 49.125 5.788 -95.833 1.00 89.88 506 LEU A CA 1
ATOM 3154 C C . LEU A 1 506 ? 50.028 4.784 -96.564 1.00 89.88 506 LEU A C 1
ATOM 3156 O O . LEU A 1 506 ? 50.454 5.057 -97.683 1.00 89.88 506 LEU A O 1
ATOM 3160 N N . LEU A 1 507 ? 50.266 3.601 -95.990 1.00 91.88 507 LEU A N 1
ATOM 3161 C CA . LEU A 1 507 ? 51.007 2.517 -96.637 1.00 91.88 507 LEU A CA 1
ATOM 3162 C C . LEU A 1 507 ? 50.304 2.019 -97.910 1.00 91.88 507 LEU A C 1
ATOM 3164 O O . LEU A 1 507 ? 50.968 1.793 -98.920 1.00 91.88 507 LEU A O 1
ATOM 3168 N N . VAL A 1 508 ? 48.972 1.896 -97.901 1.00 92.31 508 VAL A N 1
ATOM 3169 C CA . VAL A 1 508 ? 48.184 1.552 -99.097 1.00 92.31 508 VAL A CA 1
ATOM 3170 C C . VAL A 1 508 ? 48.270 2.655 -100.158 1.00 92.31 508 VAL A C 1
ATOM 3172 O O . VAL A 1 508 ? 48.441 2.336 -101.331 1.00 92.31 508 VAL A O 1
ATOM 3175 N N . VAL A 1 509 ? 48.231 3.937 -99.780 1.00 91.62 509 VAL A N 1
ATOM 3176 C CA . VAL A 1 509 ? 48.417 5.066 -100.712 1.00 91.62 509 VAL A CA 1
ATOM 3177 C C . VAL A 1 509 ? 49.838 5.085 -101.286 1.00 91.62 509 VAL A C 1
ATOM 3179 O O . VAL A 1 509 ? 50.001 5.240 -102.493 1.00 91.62 509 VAL A O 1
ATOM 3182 N N . ILE A 1 510 ? 50.869 4.850 -100.468 1.00 88.94 510 ILE A N 1
ATOM 3183 C CA . ILE A 1 510 ? 52.263 4.713 -100.923 1.00 88.94 510 ILE A CA 1
ATOM 3184 C C . ILE A 1 510 ? 52.396 3.535 -101.899 1.00 88.94 510 ILE A C 1
ATOM 3186 O O . ILE A 1 510 ? 53.025 3.680 -102.945 1.00 88.94 510 ILE A O 1
ATOM 3190 N N . LEU A 1 511 ? 51.764 2.393 -101.609 1.00 91.00 511 LEU A N 1
ATOM 3191 C CA . LEU A 1 511 ? 51.762 1.228 -102.495 1.00 91.00 511 LEU A CA 1
ATOM 3192 C C . LEU A 1 511 ? 51.023 1.512 -103.814 1.00 91.00 511 LEU A C 1
ATOM 3194 O O . LEU A 1 511 ? 51.507 1.122 -104.873 1.00 91.00 511 LEU A O 1
ATOM 3198 N N . GLN A 1 512 ? 49.900 2.235 -103.781 1.00 91.25 512 GLN A N 1
ATOM 3199 C CA . GLN A 1 512 ? 49.197 2.686 -104.988 1.00 91.25 512 GLN A CA 1
ATOM 3200 C C . GLN A 1 512 ? 50.061 3.640 -105.821 1.00 91.25 512 GLN A C 1
ATOM 3202 O O . GLN A 1 512 ? 50.172 3.453 -107.029 1.00 91.25 512 GLN A O 1
ATOM 3207 N N . MET A 1 513 ? 50.729 4.615 -105.196 1.00 91.06 513 MET A N 1
ATOM 3208 C CA . MET A 1 513 ? 51.659 5.517 -105.886 1.00 91.06 513 MET A CA 1
ATOM 3209 C C . MET A 1 513 ? 52.865 4.769 -106.466 1.00 91.06 513 MET A C 1
ATOM 3211 O O . MET A 1 513 ? 53.285 5.072 -107.579 1.00 91.06 513 MET A O 1
ATOM 3215 N N . LEU A 1 514 ? 53.380 3.745 -105.776 1.00 93.19 514 LEU A N 1
ATOM 3216 C CA . LEU A 1 514 ? 54.433 2.867 -106.293 1.00 93.19 514 LEU A CA 1
ATOM 3217 C C . LEU A 1 514 ? 53.951 2.036 -107.495 1.00 93.19 514 LEU A C 1
ATOM 3219 O O . LEU A 1 514 ? 54.687 1.893 -108.468 1.00 93.19 514 LEU A O 1
ATOM 3223 N N . VAL A 1 515 ? 52.714 1.529 -107.468 1.00 92.44 515 VAL A N 1
ATOM 3224 C CA . VAL A 1 515 ? 52.099 0.822 -108.604 1.00 92.44 515 VAL A CA 1
ATOM 3225 C C . VAL A 1 515 ? 51.878 1.765 -109.790 1.00 92.44 515 VAL A C 1
ATOM 3227 O O . VAL A 1 515 ? 52.191 1.387 -110.915 1.00 92.44 515 VAL A O 1
ATOM 3230 N N . VAL A 1 516 ? 51.418 3.001 -109.567 1.00 91.25 516 VAL A N 1
ATOM 3231 C CA . VAL A 1 516 ? 51.280 4.024 -110.622 1.00 91.25 516 VAL A CA 1
ATOM 3232 C C . VAL A 1 516 ? 52.647 4.414 -111.197 1.00 91.25 516 VAL A C 1
ATOM 3234 O O . VAL A 1 516 ? 52.794 4.504 -112.415 1.00 91.25 516 VAL A O 1
ATOM 3237 N N . LEU A 1 517 ? 53.675 4.569 -110.358 1.00 89.31 517 LEU A N 1
ATOM 3238 C CA . LEU A 1 517 ? 55.051 4.822 -110.797 1.00 89.31 517 LEU A CA 1
ATOM 3239 C C . LEU A 1 517 ? 55.610 3.649 -111.619 1.00 89.31 517 LEU A C 1
ATOM 3241 O O . LEU A 1 517 ? 56.250 3.867 -112.645 1.00 89.31 517 LEU A O 1
ATOM 3245 N N . LEU A 1 518 ? 55.332 2.407 -111.213 1.00 90.44 518 LEU A N 1
ATOM 3246 C CA . LEU A 1 518 ? 55.722 1.206 -111.952 1.00 90.44 518 LEU A CA 1
ATOM 3247 C C . LEU A 1 518 ? 54.966 1.085 -113.285 1.00 90.44 518 LEU A C 1
ATOM 3249 O O . LEU A 1 518 ? 55.566 0.715 -114.289 1.00 90.44 518 LEU A O 1
ATOM 3253 N N . GLN A 1 519 ? 53.681 1.445 -113.332 1.00 90.88 519 GLN A N 1
ATOM 3254 C CA . GLN A 1 519 ? 52.913 1.537 -114.578 1.00 90.88 519 GLN A CA 1
ATOM 3255 C C . GLN A 1 519 ? 53.492 2.610 -115.512 1.00 90.88 519 GLN A C 1
ATOM 3257 O O . GLN A 1 519 ? 53.677 2.341 -116.696 1.00 90.88 519 GLN A O 1
ATOM 3262 N N . LEU A 1 520 ? 53.861 3.785 -114.992 1.00 89.44 520 LEU A N 1
ATOM 3263 C CA . LEU A 1 520 ? 54.532 4.840 -115.759 1.00 89.44 520 LEU A CA 1
ATOM 3264 C C . LEU A 1 520 ? 55.908 4.381 -116.280 1.00 89.44 520 LEU A C 1
ATOM 3266 O O . LEU A 1 520 ? 56.269 4.669 -117.423 1.00 89.44 520 LEU A O 1
ATOM 3270 N N . LEU A 1 521 ? 56.657 3.615 -115.482 1.00 91.12 521 LEU A N 1
ATOM 3271 C CA . LEU A 1 521 ? 57.918 3.001 -115.902 1.00 91.12 521 LEU A CA 1
ATOM 3272 C C . LEU A 1 521 ? 57.691 1.966 -117.016 1.00 91.12 521 LEU A C 1
ATOM 3274 O O . LEU A 1 521 ? 58.392 1.983 -118.022 1.00 91.12 521 LEU A O 1
ATOM 3278 N N . VAL A 1 522 ? 56.672 1.112 -116.897 1.00 91.38 522 VAL A N 1
ATOM 3279 C CA . VAL A 1 522 ? 56.290 0.157 -117.951 1.00 91.38 522 VAL A CA 1
ATOM 3280 C C . VAL A 1 522 ? 55.860 0.883 -119.231 1.00 91.38 522 VAL A C 1
ATOM 3282 O O . VAL A 1 522 ? 56.274 0.479 -120.314 1.00 91.38 522 VAL A O 1
ATOM 3285 N N . VAL A 1 523 ? 55.101 1.980 -119.138 1.00 89.75 523 VAL A N 1
ATOM 3286 C CA . VAL A 1 523 ? 54.705 2.796 -120.302 1.00 89.75 523 VAL A CA 1
ATOM 3287 C C . VAL A 1 523 ? 55.912 3.479 -120.948 1.00 89.75 523 VAL A C 1
ATOM 3289 O O . VAL A 1 523 ? 56.041 3.449 -122.169 1.00 89.75 523 VAL A O 1
ATOM 3292 N N . THR A 1 524 ? 56.837 4.048 -120.173 1.00 85.56 524 THR A N 1
ATOM 3293 C CA . THR A 1 524 ? 58.055 4.667 -120.731 1.00 85.56 524 THR A CA 1
ATOM 3294 C C . THR A 1 524 ? 59.007 3.634 -121.343 1.00 85.56 524 THR A C 1
ATOM 3296 O O . THR A 1 524 ? 59.567 3.895 -122.407 1.00 85.56 524 THR A O 1
ATOM 3299 N N . VAL A 1 525 ? 59.115 2.427 -120.774 1.00 88.25 525 VAL A N 1
ATOM 3300 C CA . VAL A 1 525 ? 59.817 1.290 -121.400 1.00 88.25 525 VAL A CA 1
ATOM 3301 C C . VAL A 1 525 ? 59.115 0.835 -122.685 1.00 88.25 525 VAL A C 1
ATOM 3303 O O . VAL A 1 525 ? 59.792 0.601 -123.683 1.00 88.25 525 VAL A O 1
ATOM 3306 N N . GLN A 1 526 ? 57.780 0.769 -122.727 1.00 89.50 526 GLN A N 1
ATOM 3307 C CA . GLN A 1 526 ? 57.043 0.475 -123.965 1.00 89.50 526 GLN A CA 1
ATOM 3308 C C . GLN A 1 526 ? 57.281 1.546 -125.038 1.00 89.50 526 GLN A C 1
ATOM 3310 O O . GLN A 1 526 ? 57.555 1.198 -126.183 1.00 89.50 526 GLN A O 1
ATOM 3315 N N . MET A 1 527 ? 57.250 2.834 -124.684 1.00 88.38 527 MET A N 1
ATOM 3316 C CA . MET A 1 527 ? 57.572 3.923 -125.615 1.00 88.38 527 MET A CA 1
ATOM 3317 C C . MET A 1 527 ? 59.022 3.845 -126.111 1.00 88.38 527 MET A C 1
ATOM 3319 O O . MET A 1 527 ? 59.267 4.080 -127.291 1.00 88.38 527 MET A O 1
ATOM 3323 N N . LEU A 1 528 ? 59.976 3.447 -125.262 1.00 89.81 528 LEU A N 1
ATOM 3324 C CA . LEU A 1 528 ? 61.364 3.204 -125.666 1.00 89.81 528 LEU A CA 1
ATOM 3325 C C . LEU A 1 528 ? 61.488 2.002 -126.620 1.00 89.81 528 LEU A C 1
ATOM 3327 O O . LEU A 1 528 ? 62.242 2.069 -127.587 1.00 89.81 528 LEU A O 1
ATOM 3331 N N . VAL A 1 529 ? 60.726 0.925 -126.398 1.00 89.31 529 VAL A N 1
ATOM 3332 C CA . VAL A 1 529 ? 60.663 -0.229 -127.312 1.00 89.31 529 VAL A CA 1
ATOM 3333 C C . VAL A 1 529 ? 60.024 0.157 -128.649 1.00 89.31 529 VAL A C 1
ATOM 3335 O O . VAL A 1 529 ? 60.541 -0.238 -129.690 1.00 89.31 529 VAL A O 1
ATOM 3338 N N . VAL A 1 530 ? 58.966 0.973 -128.656 1.00 86.94 530 VAL A N 1
ATOM 3339 C CA . VAL A 1 530 ? 58.359 1.511 -129.889 1.00 86.94 530 VAL A CA 1
ATOM 3340 C C . VAL A 1 530 ? 59.330 2.444 -130.622 1.00 86.94 530 VAL A C 1
ATOM 3342 O O . VAL A 1 530 ? 59.457 2.350 -131.840 1.00 86.94 530 VAL A O 1
ATOM 3345 N N . LEU A 1 531 ? 60.081 3.287 -129.905 1.00 84.06 531 LEU A N 1
ATOM 3346 C CA . LEU A 1 531 ? 61.134 4.129 -130.484 1.00 84.06 531 LEU A CA 1
ATOM 3347 C C . LEU A 1 531 ? 62.264 3.281 -131.095 1.00 84.06 531 LEU A C 1
ATOM 3349 O O . LEU A 1 531 ? 62.738 3.582 -132.188 1.00 84.06 531 LEU A O 1
ATOM 3353 N N . LEU A 1 532 ? 62.666 2.196 -130.425 1.00 85.88 532 LEU A N 1
ATOM 3354 C CA . LEU A 1 532 ? 63.662 1.250 -130.928 1.00 85.88 532 LEU A CA 1
ATOM 3355 C C . LEU A 1 532 ? 63.151 0.496 -132.166 1.00 85.88 532 LEU A C 1
ATOM 3357 O O . LEU A 1 532 ? 63.887 0.363 -133.139 1.00 85.88 532 LEU A O 1
ATOM 3361 N N . GLN A 1 533 ? 61.889 0.055 -132.168 1.00 85.12 533 GLN A N 1
ATOM 3362 C CA . GLN A 1 533 ? 61.238 -0.551 -133.333 1.00 85.12 533 GLN A CA 1
ATOM 3363 C C . GLN A 1 533 ? 61.168 0.431 -134.508 1.00 85.12 533 GLN A C 1
ATOM 3365 O O . GLN A 1 533 ? 61.521 0.060 -135.623 1.00 85.12 533 GLN A O 1
ATOM 3370 N N . LEU A 1 534 ? 60.801 1.694 -134.264 1.00 84.25 534 LEU A N 1
ATOM 3371 C CA . LEU A 1 534 ? 60.828 2.753 -135.275 1.00 84.25 534 LEU A CA 1
ATOM 3372 C C . LEU A 1 534 ? 62.253 2.978 -135.806 1.00 84.25 534 LEU A C 1
ATOM 3374 O O . LEU A 1 534 ? 62.439 3.106 -137.012 1.00 84.25 534 LEU A O 1
ATOM 3378 N N . GLY A 1 535 ? 63.265 2.954 -134.934 1.00 83.25 535 GLY A N 1
ATOM 3379 C CA . GLY A 1 535 ? 64.678 3.008 -135.315 1.00 83.25 535 GLY A CA 1
ATOM 3380 C C . GLY A 1 535 ? 65.111 1.825 -136.189 1.00 83.25 535 GLY A C 1
ATOM 3381 O O . GLY A 1 535 ? 65.798 2.025 -137.188 1.00 83.25 535 GLY A O 1
ATOM 3382 N N . VAL A 1 536 ? 64.657 0.606 -135.880 1.00 85.25 536 VAL A N 1
ATOM 3383 C CA . VAL A 1 536 ? 64.888 -0.589 -136.711 1.00 85.25 536 VAL A CA 1
ATOM 3384 C C . VAL A 1 536 ? 64.167 -0.479 -138.057 1.00 85.25 536 VAL A C 1
ATOM 3386 O O . VAL A 1 536 ? 64.766 -0.806 -139.076 1.00 85.25 536 VAL A O 1
ATOM 3389 N N . VAL A 1 537 ? 62.933 0.032 -138.100 1.00 81.81 537 VAL A N 1
ATOM 3390 C CA . VAL A 1 537 ? 62.190 0.274 -139.352 1.00 81.81 537 VAL A CA 1
ATOM 3391 C C . VAL A 1 537 ? 62.862 1.359 -140.200 1.00 81.81 537 VAL A C 1
ATOM 3393 O O . VAL A 1 537 ? 62.983 1.195 -141.410 1.00 81.81 537 VAL A O 1
ATOM 3396 N N . LEU A 1 538 ? 63.374 2.432 -139.591 1.00 80.06 538 LEU A N 1
ATOM 3397 C CA . LEU A 1 538 ? 64.162 3.460 -140.283 1.00 80.06 538 LEU A CA 1
ATOM 3398 C C . LEU A 1 538 ? 65.498 2.909 -140.801 1.00 80.06 538 LEU A C 1
ATOM 3400 O O . LEU A 1 538 ? 65.914 3.262 -141.902 1.00 80.06 538 LEU A O 1
ATOM 3404 N N . LEU A 1 539 ? 66.149 2.008 -140.058 1.00 80.69 539 LEU A N 1
ATOM 3405 C CA . LEU A 1 539 ? 67.365 1.325 -140.504 1.00 80.69 539 LEU A CA 1
ATOM 3406 C C . LEU A 1 539 ? 67.066 0.350 -141.654 1.00 80.69 539 LEU A C 1
ATOM 3408 O O . LEU A 1 539 ? 67.801 0.336 -142.637 1.00 80.69 539 LEU A O 1
ATOM 3412 N N . GLN A 1 540 ? 65.960 -0.398 -141.594 1.00 79.31 540 GLN A N 1
ATOM 3413 C CA . GLN A 1 540 ? 65.475 -1.231 -142.702 1.00 79.31 540 GLN A CA 1
ATOM 3414 C C . GLN A 1 540 ? 65.149 -0.387 -143.941 1.00 79.31 540 GLN A C 1
ATOM 3416 O O . GLN A 1 540 ? 65.580 -0.737 -145.036 1.00 79.31 540 GLN A O 1
ATOM 3421 N N . LEU A 1 541 ? 64.468 0.752 -143.781 1.00 79.81 541 LEU A N 1
ATOM 3422 C CA . LEU A 1 541 ? 64.205 1.701 -144.865 1.00 79.81 541 LEU A CA 1
ATOM 3423 C C . LEU A 1 541 ? 65.513 2.255 -145.451 1.00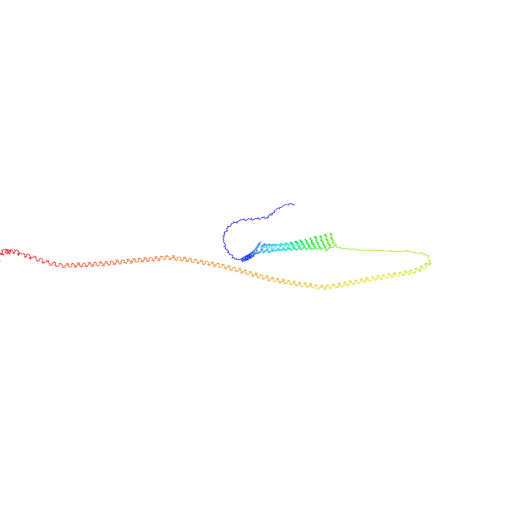 79.81 541 LEU A C 1
ATOM 3425 O O . LEU A 1 541 ? 65.648 2.342 -146.667 1.00 79.81 541 LEU A O 1
ATOM 3429 N N . GLY A 1 542 ? 66.501 2.561 -144.606 1.00 78.88 542 GLY A N 1
ATOM 3430 C CA . GLY A 1 542 ? 67.849 2.950 -145.022 1.00 78.88 542 GLY A CA 1
ATOM 3431 C C . GLY A 1 542 ? 68.570 1.855 -145.812 1.00 78.88 542 GLY A C 1
ATOM 3432 O O . GLY A 1 542 ? 69.176 2.145 -146.841 1.00 78.88 542 GLY A O 1
ATOM 3433 N N . VAL A 1 543 ? 68.452 0.589 -145.399 1.00 80.62 543 VAL A N 1
ATOM 3434 C CA . VAL A 1 543 ? 68.981 -0.569 -146.140 1.00 80.62 543 VAL A CA 1
ATOM 3435 C C . VAL A 1 543 ? 68.252 -0.759 -147.472 1.00 80.62 543 VAL A C 1
ATOM 3437 O O . VAL A 1 543 ? 68.913 -1.011 -148.474 1.00 80.62 543 VAL A O 1
ATOM 3440 N N . VAL A 1 544 ? 66.929 -0.578 -147.532 1.00 77.75 544 VAL A N 1
ATOM 3441 C CA . VAL A 1 544 ? 66.150 -0.635 -148.785 1.00 77.75 544 VAL A CA 1
ATOM 3442 C C . VAL A 1 544 ? 66.523 0.516 -149.727 1.00 77.75 544 VAL A C 1
ATOM 3444 O O . VAL A 1 544 ? 66.689 0.291 -150.922 1.00 77.75 544 VAL A O 1
ATOM 3447 N N . LEU A 1 545 ? 66.736 1.730 -149.212 1.00 75.69 545 LEU A N 1
ATOM 3448 C CA . LEU A 1 545 ? 67.241 2.865 -149.995 1.00 75.69 545 LEU A CA 1
ATOM 3449 C C . LEU A 1 545 ? 68.675 2.628 -150.492 1.00 75.69 545 LEU A C 1
ATOM 3451 O O . LEU A 1 545 ? 68.994 2.987 -151.623 1.00 75.69 545 LEU A O 1
ATOM 3455 N N . LEU A 1 546 ? 69.528 1.981 -149.692 1.00 75.44 546 LEU A N 1
ATOM 3456 C CA . LEU A 1 546 ? 70.884 1.600 -150.092 1.00 75.44 546 LEU A CA 1
ATOM 3457 C C . LEU A 1 546 ? 70.857 0.486 -151.151 1.00 75.44 546 LEU A C 1
ATOM 3459 O O . LEU A 1 546 ? 71.580 0.578 -152.138 1.00 75.44 546 LEU A O 1
ATOM 3463 N N . GLN A 1 547 ? 69.977 -0.511 -151.019 1.00 74.00 547 GLN A N 1
ATOM 3464 C CA . GLN A 1 547 ? 69.727 -1.532 -152.044 1.00 74.00 547 GLN A CA 1
ATOM 3465 C C . GLN A 1 547 ? 69.206 -0.910 -153.346 1.00 74.00 547 GLN A C 1
ATOM 3467 O O . GLN A 1 547 ? 69.725 -1.225 -154.412 1.00 74.00 547 GLN A O 1
ATOM 3472 N N . LEU A 1 548 ? 68.247 0.019 -153.275 1.00 75.00 548 LEU A N 1
ATOM 3473 C CA . LEU A 1 548 ? 67.757 0.773 -154.432 1.00 75.00 548 LEU A CA 1
ATOM 3474 C C . LEU A 1 548 ? 68.881 1.603 -155.074 1.00 75.00 548 LEU A C 1
ATOM 3476 O O . LEU A 1 548 ? 69.003 1.632 -156.296 1.00 75.00 548 LEU A O 1
ATOM 3480 N N . GLY A 1 549 ? 69.742 2.217 -154.258 1.00 73.56 549 GLY A N 1
ATOM 3481 C CA . GLY A 1 549 ? 70.954 2.901 -154.703 1.00 73.56 549 GLY A CA 1
ATOM 3482 C C . GLY A 1 549 ? 71.930 1.967 -155.421 1.00 73.56 549 GLY A C 1
ATOM 3483 O O . GLY A 1 549 ? 72.422 2.315 -156.489 1.00 73.56 549 GLY A O 1
ATOM 3484 N N . VAL A 1 550 ? 72.156 0.756 -154.902 1.00 75.62 550 VAL A N 1
ATOM 3485 C CA . VAL A 1 550 ? 72.979 -0.279 -155.551 1.00 75.62 550 VAL A CA 1
ATOM 3486 C C . VAL A 1 550 ? 72.345 -0.764 -156.857 1.00 75.62 550 VAL A C 1
ATOM 3488 O O . VAL A 1 550 ? 73.067 -0.924 -157.834 1.00 75.62 550 VAL A O 1
ATOM 3491 N N . VAL A 1 551 ? 71.021 -0.930 -156.926 1.00 71.62 551 VAL A N 1
ATOM 3492 C CA . VAL A 1 551 ? 70.304 -1.284 -158.167 1.00 71.62 551 VAL A CA 1
ATOM 3493 C C . VAL A 1 551 ? 70.399 -0.161 -159.206 1.00 71.62 551 VAL A C 1
ATOM 3495 O O . VAL A 1 551 ? 70.643 -0.435 -160.378 1.00 71.62 551 VAL A O 1
ATOM 3498 N N . LEU A 1 552 ? 70.293 1.108 -158.798 1.00 71.06 552 LEU A N 1
ATOM 3499 C CA . LEU A 1 552 ? 70.530 2.262 -159.675 1.00 71.06 552 LEU A CA 1
ATOM 3500 C C . LEU A 1 552 ? 71.991 2.338 -160.147 1.00 71.06 552 LEU A C 1
ATOM 3502 O O . LEU A 1 552 ? 72.242 2.667 -161.304 1.00 71.06 552 LEU A O 1
ATOM 3506 N N . LEU A 1 553 ? 72.954 1.990 -159.289 1.00 70.06 553 LEU A N 1
ATOM 3507 C CA . LEU A 1 553 ? 74.376 1.932 -159.635 1.00 70.06 553 LEU A CA 1
ATOM 3508 C C . LEU A 1 553 ? 74.656 0.772 -160.609 1.00 70.06 553 LEU A C 1
ATOM 3510 O O . LEU A 1 553 ? 75.353 0.966 -161.599 1.00 70.06 553 LEU A O 1
ATOM 3514 N N . GLN A 1 554 ? 74.042 -0.398 -160.405 1.00 69.81 554 GLN A N 1
ATOM 3515 C CA . GLN A 1 554 ? 74.072 -1.525 -161.345 1.00 69.81 554 GLN A CA 1
ATOM 3516 C C . GLN A 1 554 ? 73.455 -1.150 -162.698 1.00 69.81 554 GLN A C 1
ATOM 3518 O O . GLN A 1 554 ? 74.072 -1.400 -163.730 1.00 69.81 554 GLN A O 1
ATOM 3523 N N . LEU A 1 555 ? 72.292 -0.489 -162.714 1.00 68.19 555 LEU A N 1
ATOM 3524 C CA . LEU A 1 555 ? 71.662 0.019 -163.937 1.00 68.19 555 LEU A CA 1
ATOM 3525 C C . LEU A 1 555 ? 72.564 1.042 -164.652 1.00 68.19 555 LEU A C 1
ATOM 3527 O O . LEU A 1 555 ? 72.697 1.008 -165.875 1.00 68.19 555 LEU A O 1
ATOM 3531 N N . GLY A 1 556 ? 73.236 1.907 -163.886 1.00 69.56 556 GLY A N 1
ATOM 3532 C CA . GLY A 1 556 ? 74.249 2.836 -164.381 1.00 69.56 556 GLY A CA 1
ATOM 3533 C C . GLY A 1 556 ? 75.459 2.129 -164.998 1.00 69.56 556 GLY A C 1
ATOM 3534 O O . GLY A 1 556 ? 75.889 2.511 -166.081 1.00 69.56 556 GLY A O 1
ATOM 3535 N N . VAL A 1 557 ? 75.971 1.066 -164.367 1.00 69.50 557 VAL A N 1
ATOM 3536 C CA . VAL A 1 557 ? 77.065 0.234 -164.902 1.00 69.50 557 VAL A CA 1
ATOM 3537 C C . VAL A 1 557 ? 76.639 -0.500 -166.173 1.00 69.50 557 VAL A C 1
ATOM 3539 O O . VAL A 1 557 ? 77.410 -0.519 -167.127 1.00 69.50 557 VAL A O 1
ATOM 3542 N N . VAL A 1 558 ? 75.413 -1.030 -166.238 1.00 66.94 558 VAL A N 1
ATOM 3543 C CA . VAL A 1 558 ? 74.861 -1.657 -167.453 1.00 66.94 558 VAL A CA 1
ATOM 3544 C C . VAL A 1 558 ? 74.757 -0.639 -168.594 1.00 66.94 558 VAL A C 1
ATOM 3546 O O . VAL A 1 558 ? 75.191 -0.928 -169.707 1.00 66.94 558 VAL A O 1
ATOM 3549 N N . LEU A 1 559 ? 74.279 0.583 -168.327 1.00 60.81 559 LEU A N 1
ATOM 3550 C CA . LEU A 1 559 ? 74.297 1.686 -169.301 1.00 60.81 559 LEU A CA 1
ATOM 3551 C C . LEU A 1 559 ? 75.723 2.046 -169.756 1.00 60.81 559 LEU A C 1
ATOM 3553 O O . LEU A 1 559 ? 75.941 2.318 -170.937 1.00 60.81 559 LEU A O 1
ATOM 3557 N N . LEU A 1 560 ? 76.700 2.015 -168.846 1.00 59.94 560 LEU A N 1
ATOM 3558 C CA . LEU A 1 560 ? 78.109 2.298 -169.141 1.00 59.94 560 LEU A CA 1
ATOM 3559 C C . LEU A 1 560 ? 78.748 1.189 -169.998 1.00 59.94 560 LEU A C 1
ATOM 3561 O O . LEU A 1 560 ? 79.478 1.488 -170.941 1.00 59.94 560 LEU A O 1
ATOM 3565 N N . GLN A 1 561 ? 78.420 -0.080 -169.737 1.00 61.12 561 GLN A N 1
ATOM 3566 C CA . GLN A 1 561 ? 78.829 -1.230 -170.554 1.00 61.12 561 GLN A CA 1
ATOM 3567 C C . GLN A 1 561 ? 78.241 -1.150 -171.972 1.00 61.12 561 GLN A C 1
ATOM 3569 O O . GLN A 1 561 ? 78.977 -1.285 -172.949 1.00 61.12 561 GLN A O 1
ATOM 3574 N N . LEU A 1 562 ? 76.948 -0.833 -172.094 1.00 59.81 562 LEU A N 1
ATOM 3575 C CA . LEU A 1 562 ? 76.258 -0.679 -173.382 1.00 59.81 562 LEU A CA 1
ATOM 3576 C C . LEU A 1 562 ? 76.789 0.534 -174.181 1.00 59.81 562 LEU A C 1
ATOM 3578 O O . LEU A 1 562 ? 76.881 0.489 -175.407 1.00 59.81 562 LEU A O 1
ATOM 3582 N N . GLY A 1 563 ? 77.227 1.595 -173.493 1.00 60.12 563 GLY A N 1
ATOM 3583 C CA . GLY A 1 563 ? 77.994 2.692 -174.095 1.00 60.12 563 GLY A CA 1
ATOM 3584 C C . GLY A 1 563 ? 79.419 2.298 -174.518 1.00 60.12 563 GLY A C 1
ATOM 3585 O O . GLY A 1 563 ? 79.939 2.834 -175.498 1.00 60.12 563 GLY A O 1
ATOM 3586 N N . GLY A 1 564 ? 80.039 1.345 -173.817 1.00 60.47 564 GLY A N 1
ATOM 3587 C CA . GLY A 1 564 ? 81.377 0.826 -174.105 1.00 60.47 564 GLY A CA 1
ATOM 3588 C C . GLY A 1 564 ? 81.464 0.057 -175.425 1.00 60.47 564 GLY A C 1
ATOM 3589 O O . GLY A 1 564 ? 82.373 0.303 -176.218 1.00 60.47 564 GLY A O 1
ATOM 3590 N N . GLU A 1 565 ? 80.498 -0.818 -175.719 1.00 59.31 565 GLU A N 1
ATOM 3591 C CA . GLU A 1 565 ? 80.515 -1.636 -176.948 1.00 59.31 565 GLU A CA 1
ATOM 3592 C C . GLU A 1 565 ? 80.299 -0.824 -178.242 1.00 59.31 565 GLU A C 1
ATOM 3594 O O . GLU A 1 565 ? 80.668 -1.260 -179.333 1.00 59.31 565 GLU A O 1
ATOM 3599 N N . MET A 1 566 ? 79.801 0.412 -178.134 1.00 55.97 566 MET A N 1
ATOM 3600 C CA . MET A 1 566 ? 79.652 1.347 -179.260 1.00 55.97 566 MET A CA 1
ATOM 3601 C C . MET A 1 566 ? 80.971 2.027 -179.690 1.00 55.97 566 MET A C 1
ATOM 3603 O O . MET A 1 566 ? 81.025 2.661 -180.748 1.00 55.97 566 MET A O 1
ATOM 3607 N N . LEU A 1 567 ? 82.048 1.914 -178.902 1.00 57.47 567 LEU A N 1
ATOM 3608 C CA . LEU A 1 567 ? 83.365 2.490 -179.216 1.00 57.47 567 LEU A CA 1
ATOM 3609 C C . LEU A 1 567 ? 84.187 1.711 -180.269 1.00 57.47 567 LEU A C 1
ATOM 3611 O O . LEU A 1 567 ? 84.656 2.362 -181.210 1.00 57.47 567 LEU A O 1
ATOM 3615 N N . PRO A 1 568 ? 84.377 0.372 -180.203 1.00 57.38 568 PRO A N 1
ATOM 3616 C CA . PRO A 1 568 ? 85.241 -0.351 -181.150 1.00 57.38 568 PRO A CA 1
ATOM 3617 C C . PRO A 1 568 ? 84.808 -0.221 -182.621 1.00 57.38 568 PRO A C 1
ATOM 3619 O O . PRO A 1 568 ? 85.658 -0.023 -183.493 1.00 57.38 568 PRO A O 1
ATOM 3622 N N . LEU A 1 569 ? 83.499 -0.221 -182.905 1.00 54.34 569 LEU A N 1
ATOM 3623 C CA . LEU A 1 569 ? 82.957 0.006 -184.258 1.00 54.34 569 LEU A CA 1
ATOM 3624 C C . LEU A 1 569 ? 83.335 1.378 -184.844 1.00 54.34 569 LEU A C 1
ATOM 3626 O O . LEU A 1 569 ? 83.439 1.531 -186.061 1.00 54.34 569 LEU A O 1
ATOM 3630 N N . ARG A 1 570 ? 83.578 2.377 -183.989 1.00 56.25 570 ARG A N 1
ATOM 3631 C CA . ARG A 1 570 ? 83.948 3.740 -184.390 1.00 56.25 570 ARG A CA 1
ATOM 3632 C C . ARG A 1 570 ? 85.440 3.888 -184.702 1.00 56.25 570 ARG A C 1
ATOM 3634 O O . ARG A 1 570 ? 85.802 4.739 -185.511 1.00 56.25 570 ARG A O 1
ATOM 3641 N N . VAL A 1 571 ? 86.293 3.056 -184.099 1.00 57.12 571 VAL A N 1
ATOM 3642 C CA . VAL A 1 571 ? 87.756 3.080 -184.290 1.00 57.12 571 VAL A CA 1
ATOM 3643 C C . VAL A 1 571 ? 88.167 2.348 -185.574 1.00 57.12 571 VAL A C 1
ATOM 3645 O O . VAL A 1 571 ? 89.033 2.832 -186.303 1.00 57.12 571 VAL A O 1
ATOM 3648 N N . LEU A 1 572 ? 87.500 1.238 -185.918 1.00 53.28 572 LEU A N 1
ATOM 3649 C CA . LEU A 1 572 ? 87.827 0.440 -187.110 1.00 53.28 572 LEU A CA 1
ATOM 3650 C C . LEU A 1 572 ? 87.586 1.185 -188.444 1.00 53.28 572 LEU A C 1
ATOM 3652 O O . LEU A 1 572 ? 88.199 0.861 -189.458 1.00 53.28 572 LEU A O 1
ATOM 3656 N N . LEU A 1 573 ? 86.732 2.216 -188.451 1.00 56.97 573 LEU A N 1
ATOM 3657 C CA . LEU A 1 573 ? 86.416 3.009 -189.648 1.00 56.97 573 LEU A CA 1
ATOM 3658 C C . LEU A 1 573 ? 87.494 4.059 -189.998 1.00 56.97 573 LEU A C 1
ATOM 3660 O O . LEU A 1 573 ? 87.492 4.612 -191.101 1.00 56.97 573 LEU A O 1
ATOM 3664 N N . LEU A 1 574 ? 88.412 4.358 -189.073 1.00 57.28 574 LEU A N 1
ATOM 3665 C CA . LEU A 1 574 ? 89.433 5.395 -189.240 1.00 57.28 574 LEU A CA 1
ATOM 3666 C C . LEU A 1 574 ? 90.527 5.054 -190.282 1.00 57.28 574 LEU A C 1
ATOM 3668 O O . LEU A 1 574 ? 90.762 5.890 -191.160 1.00 57.28 574 LEU A O 1
ATOM 3672 N N . PRO A 1 575 ? 91.172 3.863 -190.276 1.00 55.84 575 PRO A N 1
ATOM 3673 C CA . PRO A 1 575 ? 92.239 3.547 -191.235 1.00 55.84 575 PRO A CA 1
ATOM 3674 C C . PRO A 1 575 ? 91.767 3.492 -192.696 1.00 55.84 575 PRO A C 1
ATOM 3676 O O . PRO A 1 575 ? 92.518 3.872 -193.596 1.00 55.84 575 PRO A O 1
ATOM 3679 N N . LEU A 1 576 ? 90.510 3.104 -192.952 1.00 53.50 576 LEU A N 1
ATOM 3680 C CA . LEU A 1 576 ? 89.971 3.011 -194.316 1.00 53.50 576 LEU A CA 1
ATOM 3681 C C . LEU A 1 576 ? 89.886 4.381 -195.018 1.00 53.50 576 LEU A C 1
ATOM 3683 O O . LEU A 1 576 ? 89.971 4.461 -196.242 1.00 53.50 576 LEU A O 1
ATOM 3687 N N . ARG A 1 577 ? 89.770 5.476 -194.250 1.00 56.00 577 ARG A N 1
ATOM 3688 C CA . ARG A 1 577 ? 89.780 6.851 -194.776 1.00 56.00 577 ARG A CA 1
ATOM 3689 C C . ARG A 1 577 ? 91.171 7.339 -195.187 1.00 56.00 577 ARG A C 1
ATOM 3691 O O . ARG A 1 577 ? 91.263 8.176 -196.079 1.00 56.00 577 ARG A O 1
ATOM 3698 N N . VAL A 1 578 ? 92.235 6.828 -194.566 1.00 56.50 578 VAL A N 1
ATOM 3699 C CA . VAL A 1 578 ? 93.620 7.252 -194.847 1.00 56.50 578 VAL A CA 1
ATOM 3700 C C . VAL A 1 578 ? 94.139 6.610 -196.139 1.00 56.50 578 VAL A C 1
ATOM 3702 O O . VAL A 1 578 ? 94.836 7.259 -196.914 1.00 56.50 578 VAL A O 1
ATOM 3705 N N . LEU A 1 579 ? 93.725 5.373 -196.439 1.00 52.88 579 LEU A N 1
ATOM 3706 C CA . LEU A 1 579 ? 94.138 4.665 -197.658 1.00 52.88 579 LEU A CA 1
ATOM 3707 C C . LEU A 1 579 ? 93.504 5.224 -198.951 1.00 52.88 579 LEU A C 1
ATOM 3709 O O . LEU A 1 579 ? 93.991 4.937 -200.040 1.00 52.88 579 LEU A O 1
ATOM 3713 N N . LEU A 1 580 ? 92.462 6.062 -198.863 1.00 55.53 580 LEU A N 1
ATOM 3714 C CA . LEU A 1 580 ? 91.848 6.714 -200.033 1.00 55.53 580 LEU A CA 1
ATOM 3715 C C . LEU A 1 580 ? 92.575 8.006 -200.471 1.00 55.53 580 LEU A C 1
ATOM 3717 O O . LEU A 1 580 ? 92.177 8.647 -201.446 1.00 55.53 580 LEU A O 1
ATOM 3721 N N . LEU A 1 581 ? 93.649 8.391 -199.772 1.00 53.62 581 LEU A N 1
ATOM 3722 C CA . LEU A 1 581 ? 94.447 9.580 -200.076 1.00 53.62 581 LEU A CA 1
ATOM 3723 C C . LEU A 1 581 ? 95.195 9.508 -201.433 1.00 53.62 581 LEU A C 1
ATOM 3725 O O . LEU A 1 581 ? 95.184 10.514 -202.142 1.00 53.62 581 LEU A O 1
ATOM 3729 N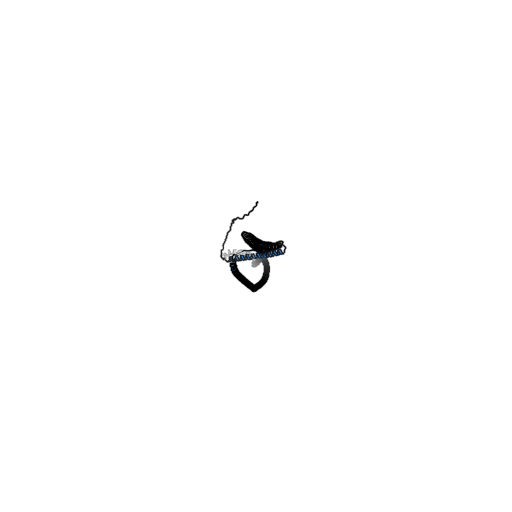 N . PRO A 1 582 ? 95.782 8.368 -201.872 1.00 55.09 582 PRO A N 1
ATOM 3730 C CA . PRO A 1 582 ? 96.522 8.306 -203.137 1.00 55.09 582 PRO A CA 1
ATOM 3731 C C . PRO A 1 582 ? 95.622 8.276 -204.378 1.00 55.09 582 PRO A C 1
ATOM 3733 O O . PRO A 1 582 ? 95.966 8.860 -205.402 1.00 55.09 582 PRO A O 1
ATOM 3736 N N . LEU A 1 583 ? 94.457 7.619 -204.316 1.00 51.16 583 LEU A N 1
ATOM 3737 C CA . LEU A 1 583 ? 93.662 7.328 -205.519 1.00 51.16 583 LEU A CA 1
ATOM 3738 C C . LEU A 1 583 ? 93.045 8.588 -206.154 1.00 51.16 583 LEU A C 1
ATOM 3740 O O . LEU A 1 583 ? 92.887 8.651 -207.369 1.00 51.16 583 LEU A O 1
ATOM 3744 N N . ARG A 1 584 ? 92.759 9.623 -205.349 1.00 53.53 584 ARG A N 1
ATOM 3745 C CA . ARG A 1 584 ? 92.339 10.945 -205.854 1.00 53.53 584 ARG A CA 1
ATOM 3746 C C . ARG A 1 584 ? 93.495 11.774 -206.416 1.00 53.53 584 ARG A C 1
ATOM 3748 O O . ARG A 1 584 ? 93.241 12.690 -207.189 1.00 53.53 584 ARG A O 1
ATOM 3755 N N . VAL A 1 585 ? 94.736 11.460 -206.045 1.00 56.78 585 VAL A N 1
ATOM 3756 C CA . VAL A 1 585 ? 95.937 12.091 -206.610 1.00 56.78 585 VAL A CA 1
ATOM 3757 C C . VAL A 1 585 ? 96.328 11.406 -207.920 1.00 56.78 585 VAL A C 1
ATOM 3759 O O . VAL A 1 585 ? 96.698 12.109 -208.844 1.00 56.78 585 VAL A O 1
ATOM 3762 N N . VAL A 1 586 ? 96.156 10.081 -208.041 1.00 55.22 586 VAL A N 1
ATOM 3763 C CA . VAL A 1 586 ? 96.407 9.272 -209.263 1.00 55.22 586 VAL A CA 1
ATOM 3764 C C . VAL A 1 586 ? 95.250 9.335 -210.288 1.00 55.22 586 VAL A C 1
ATOM 3766 O O . VAL A 1 586 ? 95.315 8.750 -211.366 1.00 55.22 586 VAL A O 1
ATOM 3769 N N . LEU A 1 587 ? 94.255 10.187 -210.031 1.00 55.78 587 LEU A N 1
ATOM 3770 C CA . LEU A 1 587 ? 93.261 10.650 -211.003 1.00 55.78 587 LEU A CA 1
ATOM 3771 C C . LEU A 1 587 ? 93.222 12.203 -211.020 1.00 55.78 587 LEU A C 1
ATOM 3773 O O . LEU A 1 587 ? 92.171 12.791 -210.772 1.00 55.78 587 LEU A O 1
ATOM 3777 N N . LEU A 1 588 ? 94.344 12.944 -211.138 1.00 49.84 588 LEU A N 1
ATOM 3778 C CA . LEU A 1 588 ? 95.369 12.962 -212.226 1.00 49.84 588 LEU A CA 1
ATOM 3779 C C . LEU A 1 588 ? 94.701 13.208 -213.614 1.00 49.84 588 LEU A C 1
ATOM 3781 O O . LEU A 1 588 ? 93.491 13.019 -213.752 1.00 49.84 588 LEU A O 1
ATOM 3785 N N . PRO A 1 589 ? 95.409 13.706 -214.652 1.00 55.03 589 PRO A N 1
ATOM 3786 C CA . PRO A 1 589 ? 94.840 14.559 -215.696 1.00 55.03 589 PRO A CA 1
ATOM 3787 C C . PRO A 1 589 ? 94.011 13.836 -216.768 1.00 55.03 589 PRO A C 1
ATOM 3789 O O . PRO A 1 589 ? 93.911 14.346 -217.874 1.00 55.03 589 PRO A O 1
ATOM 3792 N N . LEU A 1 590 ? 93.334 12.722 -216.478 1.00 51.53 590 LEU A N 1
ATOM 3793 C CA . LEU A 1 590 ? 92.318 12.171 -217.384 1.00 51.53 590 LEU A CA 1
ATOM 3794 C C . LEU A 1 590 ? 91.236 13.227 -217.700 1.00 51.53 590 LEU A C 1
ATOM 3796 O O . LEU A 1 590 ? 90.832 13.390 -218.847 1.00 51.53 590 LEU A O 1
ATOM 3800 N N . TRP A 1 591 ? 90.855 14.027 -216.696 1.00 54.03 591 TRP A N 1
ATOM 3801 C CA . TRP A 1 591 ? 89.923 15.158 -216.837 1.00 54.03 591 TRP A CA 1
ATOM 3802 C C . TRP A 1 591 ? 90.505 16.378 -217.577 1.00 54.03 591 TRP A C 1
ATOM 3804 O O . TRP A 1 591 ? 89.747 17.223 -218.041 1.00 54.03 591 TRP A O 1
ATOM 3814 N N . VAL A 1 592 ? 91.833 16.471 -217.703 1.00 55.84 592 VAL A N 1
ATOM 3815 C CA . VAL A 1 592 ? 92.539 17.546 -218.434 1.00 55.84 592 VAL A CA 1
ATOM 3816 C C . VAL A 1 592 ? 92.945 17.081 -219.843 1.00 55.84 592 VAL A C 1
ATOM 3818 O O . VAL A 1 592 ? 93.074 17.894 -220.748 1.00 55.84 592 VAL A O 1
ATOM 3821 N N . ALA A 1 593 ? 93.078 15.770 -220.059 1.00 56.50 593 ALA A N 1
ATOM 3822 C CA . ALA A 1 593 ? 93.366 15.138 -221.343 1.00 56.50 593 ALA A CA 1
ATOM 3823 C C . ALA A 1 593 ? 92.106 14.892 -222.191 1.00 56.50 593 ALA A C 1
ATOM 3825 O O . ALA A 1 593 ? 92.209 14.806 -223.412 1.00 56.50 593 ALA A O 1
ATOM 3826 N N . LEU A 1 594 ? 90.906 14.855 -221.591 1.00 54.34 594 LEU A N 1
ATOM 3827 C CA . LEU A 1 594 ? 89.627 14.772 -222.322 1.00 54.34 594 LEU A CA 1
ATOM 3828 C C . LEU A 1 594 ? 89.207 16.098 -223.005 1.00 54.34 594 LEU A C 1
ATOM 3830 O O . LEU A 1 594 ? 88.070 16.254 -223.452 1.00 54.34 594 LEU A O 1
ATOM 3834 N N . LEU A 1 595 ? 90.148 17.039 -223.118 1.00 53.28 595 LEU A N 1
ATOM 3835 C CA . LEU A 1 595 ? 90.017 18.346 -223.758 1.00 53.28 595 LEU A CA 1
ATOM 3836 C C . LEU A 1 595 ? 89.561 18.322 -225.239 1.00 53.28 595 LEU A C 1
ATOM 3838 O O . LEU A 1 595 ? 88.807 19.223 -225.601 1.00 53.28 595 LEU A O 1
ATOM 3842 N N . PRO A 1 596 ? 89.935 17.352 -226.111 1.00 56.09 596 PRO A N 1
ATOM 3843 C CA . PRO A 1 596 ? 89.617 17.452 -227.540 1.00 56.09 596 PRO A CA 1
ATOM 3844 C C . PRO A 1 596 ? 88.237 16.895 -227.929 1.00 56.09 596 PRO A C 1
ATOM 3846 O O . PRO A 1 596 ? 87.638 17.372 -228.892 1.00 56.09 596 PRO A O 1
ATOM 3849 N N . LEU A 1 597 ? 87.684 15.905 -227.216 1.00 49.53 597 LEU A N 1
ATOM 3850 C CA . LEU A 1 597 ? 86.521 15.162 -227.735 1.00 49.53 597 LEU A CA 1
ATOM 3851 C C . LEU A 1 597 ? 85.218 15.986 -227.731 1.00 49.53 597 LEU A C 1
ATOM 3853 O O . LEU A 1 597 ? 84.375 15.819 -228.611 1.00 49.53 597 LEU A O 1
ATOM 3857 N N . ARG A 1 598 ? 85.078 16.933 -226.791 1.00 55.03 598 ARG A N 1
ATOM 3858 C CA . ARG A 1 598 ? 83.951 17.889 -226.760 1.00 55.03 598 ARG A CA 1
ATOM 3859 C C . ARG A 1 598 ? 84.093 19.031 -227.775 1.00 55.03 598 ARG A C 1
ATOM 3861 O O . ARG A 1 598 ? 83.105 19.705 -228.036 1.00 55.03 598 ARG A O 1
ATOM 3868 N N . VAL A 1 599 ? 85.284 19.234 -228.347 1.00 56.09 599 VAL A N 1
ATOM 3869 C CA . VAL A 1 599 ? 85.522 20.212 -229.426 1.00 56.09 599 VAL A CA 1
ATOM 3870 C C . VAL A 1 599 ? 85.075 19.640 -230.773 1.00 56.09 599 VAL A C 1
ATOM 3872 O O . VAL A 1 599 ? 84.510 20.359 -231.590 1.00 56.09 599 VAL A O 1
ATOM 3875 N N . VAL A 1 600 ? 85.259 18.332 -230.990 1.00 55.84 600 VAL A N 1
ATOM 3876 C CA . VAL A 1 600 ? 84.820 17.661 -232.224 1.00 55.84 600 VAL A CA 1
ATOM 3877 C C . VAL A 1 600 ? 83.304 17.439 -232.234 1.00 55.84 600 VAL A C 1
ATOM 3879 O O . VAL A 1 600 ? 82.646 17.768 -233.216 1.00 55.84 600 VAL A O 1
ATOM 3882 N N . LEU A 1 601 ? 82.700 16.940 -231.149 1.00 52.59 601 LEU A N 1
ATOM 3883 C CA . LEU A 1 601 ? 81.288 16.512 -231.154 1.00 52.59 601 LEU A CA 1
ATOM 3884 C C . LEU A 1 601 ? 80.266 17.621 -230.807 1.00 52.59 601 LEU A C 1
ATOM 3886 O O . LEU A 1 601 ? 79.221 17.360 -230.218 1.00 52.59 601 LEU A O 1
ATOM 3890 N N . LEU A 1 602 ? 80.556 18.864 -231.206 1.00 48.53 602 LEU A N 1
ATOM 3891 C CA . LEU A 1 602 ? 79.554 19.937 -231.351 1.00 48.53 602 LEU A CA 1
ATOM 3892 C C . LEU A 1 602 ? 79.779 20.800 -232.615 1.00 48.53 602 LEU A C 1
ATOM 3894 O O . LEU A 1 602 ? 79.245 21.899 -232.731 1.00 48.53 602 LEU A O 1
ATOM 3898 N N . LEU A 1 603 ? 80.571 20.290 -233.568 1.00 51.50 603 LEU A N 1
ATOM 3899 C CA . LEU A 1 603 ? 80.767 20.881 -234.903 1.00 51.50 603 LEU A CA 1
ATOM 3900 C C . LEU A 1 603 ? 81.072 19.827 -235.990 1.00 51.50 603 LEU A C 1
ATOM 3902 O O . LEU A 1 603 ? 80.781 20.058 -237.157 1.00 51.50 603 LEU A O 1
ATOM 3906 N N . GLY A 1 604 ? 81.600 18.657 -235.610 1.00 51.75 604 GLY A N 1
ATOM 3907 C CA . GLY A 1 604 ? 81.797 17.485 -236.472 1.00 51.75 604 GLY A CA 1
ATOM 3908 C C . GLY A 1 604 ? 80.509 16.702 -236.735 1.00 51.75 604 GLY A C 1
ATOM 3909 O O . GLY A 1 604 ? 80.184 16.472 -237.893 1.00 51.75 604 GLY A O 1
ATOM 3910 N N . LEU A 1 605 ? 79.692 16.426 -235.703 1.00 49.16 605 LEU A N 1
ATOM 3911 C CA . LEU A 1 605 ? 78.318 15.905 -235.875 1.00 49.16 605 LEU A CA 1
ATOM 3912 C C . LEU A 1 605 ? 77.341 17.002 -236.363 1.00 49.16 605 LEU A C 1
ATOM 3914 O O . LEU A 1 605 ? 76.221 17.143 -235.875 1.00 49.16 605 LEU A O 1
ATOM 3918 N N . LEU A 1 606 ? 77.799 17.804 -237.322 1.00 41.47 606 LEU A N 1
ATOM 3919 C CA . LEU A 1 606 ? 76.956 18.412 -238.339 1.00 41.47 606 LEU A CA 1
ATOM 3920 C C . LEU A 1 606 ? 76.841 17.474 -239.564 1.00 41.47 606 LEU A C 1
ATOM 3922 O O . LEU A 1 606 ? 75.854 17.569 -240.289 1.00 41.47 606 LEU A O 1
ATOM 3926 N N . LEU A 1 607 ? 77.812 16.571 -239.797 1.00 45.09 607 LEU A N 1
ATOM 3927 C CA . LEU A 1 607 ? 77.811 15.608 -240.908 1.00 45.09 607 LEU A CA 1
ATOM 3928 C C . LEU A 1 607 ? 78.612 14.321 -240.620 1.00 45.09 607 LEU A C 1
ATOM 3930 O O . LEU A 1 607 ? 79.799 14.394 -240.304 1.00 45.09 607 LEU A O 1
ATOM 3934 N N . LEU A 1 608 ? 77.966 13.183 -240.929 1.00 42.84 608 LEU A N 1
ATOM 3935 C CA . LEU A 1 608 ? 78.453 11.788 -240.849 1.00 42.84 608 LEU A CA 1
ATOM 3936 C C . LEU A 1 608 ? 78.809 11.272 -239.436 1.00 42.84 608 LEU A C 1
ATOM 3938 O O . LEU A 1 608 ? 79.124 10.064 -239.369 1.00 42.84 608 LEU A O 1
#

Organism: Eimeria acervulina (NCBI:txid5801)

Secondary structure (DSSP, 8-state):
-----------------------------------TTHHHHHHHHHHHHHHHHHHHHHHHHHHHHHHHHHHHHHS--SEEEEEEEEEEEEEEEEEEEEEEEEEEEEEEEEEEEEEEEEEEEEEEEEEEEEEEEEEEEEEEEEEEEEEEEEEEEEEEEEEEEEEEEEEEEEEEEEEEEEEEEEEEEEEEEEEEEEEEEEEEEEEEEEEEEEEEEEEEEEEEEEEEEEEEEEEEEEEEEEEEEEEEEEEEEEEEEEEEEEEEEEEEEEEEEEEEEEEEEEEEEEEEEEEEEEEEEEEEEEEEE-----------------------S-HHHHHHHHHHHHHHHHHHHHHHHHHHHHHHHHHHHHHHHHHHHHHHHHHHHHHHHHHHHHHHHHHHHHHHHHHHHHHHHHHHHHHHHHHHHHHHHHHHHHHHHHHHHHHHHHHHHHHHHHHHHHHHHHHHHHHHHHHHHHHHHHHHHHHHHHHHHHHHHHHHHHHHHHHHHHHHHHHHHHHHHHHHHHHHHHHHHHHHHHHHHHHHHHHHHHHHHHHHHHHHHHHHHHHHHHHHHHHHHTTHHHHTTHHHHHTTTTTTTTT-THHHHTTTHHHHTTTTTT--

Radius of gyration: 94.68 Å; chains: 1; bounding box: 186×81×364 Å